Protein AF-A0A2S8BK75-F1 (afdb_monomer_lite)

Structure (mmCIF, N/CA/C/O backbone):
data_AF-A0A2S8BK75-F1
#
_entry.id   AF-A0A2S8BK75-F1
#
loop_
_atom_site.group_PDB
_atom_site.id
_atom_site.type_symbol
_atom_site.label_atom_id
_atom_site.label_alt_id
_atom_site.label_comp_id
_atom_site.label_asym_id
_atom_site.label_entity_id
_atom_site.label_seq_id
_atom_site.pdbx_PDB_ins_code
_atom_site.Cartn_x
_atom_site.Cartn_y
_atom_site.Cartn_z
_atom_site.occupancy
_atom_site.B_iso_or_equiv
_atom_site.auth_seq_id
_atom_site.auth_comp_id
_atom_site.auth_asym_id
_atom_site.auth_atom_id
_atom_site.pdbx_PDB_model_num
ATOM 1 N N . MET A 1 1 ? 19.068 -24.844 -27.206 1.00 65.94 1 MET A N 1
ATOM 2 C CA . MET A 1 1 ? 17.844 -25.013 -26.418 1.00 65.94 1 MET A CA 1
ATOM 3 C C . MET A 1 1 ? 18.128 -24.389 -25.072 1.00 65.94 1 MET A C 1
ATOM 5 O O . MET A 1 1 ? 18.929 -24.936 -24.320 1.00 65.94 1 MET A O 1
ATOM 9 N N . VAL A 1 2 ? 17.637 -23.168 -24.903 1.00 86.12 2 VAL A N 1
ATOM 10 C CA . VAL A 1 2 ? 17.756 -22.331 -23.712 1.00 86.12 2 VAL A CA 1
ATOM 11 C C . VAL A 1 2 ? 16.355 -21.805 -23.409 1.00 86.12 2 VAL A C 1
ATOM 13 O O . VAL A 1 2 ? 15.766 -21.092 -24.225 1.00 86.12 2 VAL A O 1
ATOM 16 N N . GLY A 1 3 ? 15.828 -22.158 -22.241 1.00 91.19 3 GLY A N 1
ATOM 17 C CA . GLY A 1 3 ? 14.562 -21.655 -21.718 1.00 91.19 3 GLY A CA 1
ATOM 18 C C . GLY A 1 3 ? 14.741 -20.429 -20.819 1.00 91.19 3 GLY A C 1
ATOM 19 O O . GLY A 1 3 ? 15.839 -20.119 -20.360 1.00 91.19 3 GLY A O 1
ATOM 20 N N . LEU A 1 4 ? 13.633 -19.749 -20.507 1.00 91.25 4 LEU A N 1
ATOM 21 C CA . LEU A 1 4 ? 13.628 -18.563 -19.637 1.00 91.25 4 LEU A CA 1
ATOM 22 C C . LEU A 1 4 ? 14.179 -18.838 -18.223 1.00 91.25 4 LEU A C 1
ATOM 24 O O . LEU A 1 4 ? 14.862 -17.997 -17.644 1.00 91.25 4 LEU A O 1
ATOM 28 N N . GLY A 1 5 ? 13.925 -20.028 -17.674 1.00 92.06 5 GLY A N 1
ATOM 29 C CA . GLY A 1 5 ? 14.386 -20.411 -16.335 1.00 92.06 5 GLY A CA 1
ATOM 30 C C . GLY A 1 5 ? 15.853 -20.847 -16.252 1.00 92.06 5 GLY A C 1
ATOM 31 O O . GLY A 1 5 ? 16.335 -21.124 -15.151 1.00 92.06 5 GLY A O 1
ATOM 32 N N . ASP A 1 6 ? 16.561 -20.935 -17.380 1.00 94.25 6 ASP A N 1
ATOM 33 C CA . ASP A 1 6 ? 17.931 -21.439 -17.398 1.00 94.25 6 ASP A CA 1
ATOM 34 C C . ASP A 1 6 ? 18.913 -20.435 -16.797 1.00 94.25 6 ASP A C 1
ATOM 36 O O . ASP A 1 6 ? 18.744 -19.212 -16.868 1.00 94.25 6 ASP A O 1
ATOM 40 N N . ARG A 1 7 ? 19.977 -20.967 -16.188 1.00 93.94 7 ARG A N 1
ATOM 41 C CA . ARG A 1 7 ? 21.019 -20.127 -15.604 1.00 93.94 7 ARG A CA 1
ATOM 42 C C . ARG A 1 7 ? 21.846 -19.450 -16.689 1.00 93.94 7 ARG A C 1
ATOM 44 O O . ARG A 1 7 ? 22.281 -20.074 -17.657 1.00 93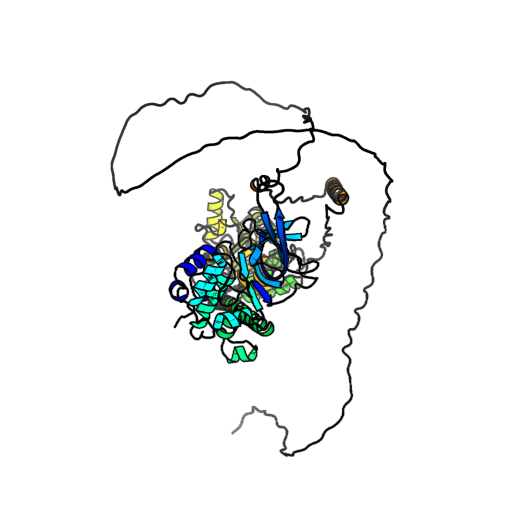.94 7 ARG A O 1
ATOM 51 N N . LEU A 1 8 ? 22.135 -18.176 -16.458 1.00 92.00 8 LEU A N 1
ATOM 52 C CA . LEU A 1 8 ? 22.764 -17.314 -17.445 1.00 92.00 8 LEU A CA 1
ATOM 53 C C . LEU A 1 8 ? 24.231 -17.686 -17.740 1.00 92.00 8 LEU A C 1
ATOM 55 O O . LEU A 1 8 ? 24.716 -17.459 -18.848 1.00 92.00 8 LEU A O 1
ATOM 59 N N . ASP A 1 9 ? 24.938 -18.307 -16.790 1.00 89.31 9 ASP A N 1
ATOM 60 C CA . ASP A 1 9 ? 26.353 -18.684 -16.920 1.00 89.31 9 ASP A CA 1
ATOM 61 C C . ASP A 1 9 ? 26.626 -19.705 -18.030 1.00 89.31 9 ASP A C 1
ATOM 63 O O . ASP A 1 9 ? 27.695 -19.655 -18.643 1.00 89.31 9 ASP A O 1
ATOM 67 N N . TYR A 1 10 ? 25.658 -20.569 -18.344 1.00 86.75 10 TYR A N 1
ATOM 68 C CA . TYR A 1 10 ? 25.762 -21.525 -19.451 1.00 86.75 10 TYR A CA 1
ATOM 69 C C . TYR A 1 10 ? 25.560 -20.889 -20.829 1.00 86.75 10 TYR A C 1
ATOM 71 O O . TYR A 1 10 ? 25.935 -21.494 -21.831 1.00 86.75 10 TYR A O 1
ATOM 79 N N . VAL A 1 11 ? 24.985 -19.684 -20.883 1.00 85.62 11 VAL A N 1
ATOM 80 C CA . VAL A 1 11 ? 24.612 -19.026 -22.138 1.00 85.62 11 VAL A CA 1
ATOM 81 C C . VAL A 1 11 ? 25.619 -17.951 -22.512 1.00 85.62 11 VAL A C 1
ATOM 83 O O . VAL A 1 11 ? 26.171 -18.012 -23.602 1.00 85.62 11 VAL A O 1
ATOM 86 N N . VAL A 1 12 ? 25.906 -17.005 -21.609 1.00 85.44 12 VAL A N 1
ATOM 87 C CA . VAL A 1 12 ? 26.799 -15.849 -21.871 1.00 85.44 12 VAL A CA 1
ATOM 88 C C . VAL A 1 12 ? 28.206 -16.019 -21.283 1.00 85.44 12 VAL A C 1
ATOM 90 O O . VAL A 1 12 ? 29.065 -15.148 -21.428 1.00 85.44 12 VAL A O 1
ATOM 93 N N . GLY A 1 13 ? 28.452 -17.143 -20.605 1.00 87.38 13 GLY A N 1
ATOM 94 C CA . GLY A 1 13 ? 29.706 -17.457 -19.927 1.00 87.38 13 GLY A CA 1
ATOM 95 C C . GLY A 1 13 ? 29.814 -16.868 -18.515 1.00 87.38 13 GLY A C 1
ATOM 96 O O . GLY A 1 13 ? 29.319 -15.777 -18.216 1.00 87.38 13 GLY A O 1
ATOM 97 N N . ALA A 1 14 ? 30.534 -17.582 -17.640 1.00 83.00 14 ALA A N 1
ATOM 98 C CA . ALA A 1 14 ? 30.651 -17.271 -16.210 1.00 83.00 14 ALA A CA 1
ATOM 99 C C . ALA A 1 14 ? 31.110 -15.832 -15.924 1.00 83.00 14 ALA A C 1
ATOM 101 O O . ALA A 1 14 ? 30.546 -15.156 -15.075 1.00 83.00 14 ALA A O 1
ATOM 102 N N . ARG A 1 15 ? 32.078 -15.307 -16.687 1.00 83.25 15 ARG A N 1
ATOM 103 C CA . ARG A 1 15 ? 32.620 -13.956 -16.462 1.00 83.25 15 ARG A CA 1
ATOM 104 C C . ARG A 1 15 ? 31.566 -12.852 -16.608 1.00 83.25 15 ARG A C 1
ATOM 106 O O . ARG A 1 15 ? 31.583 -11.899 -15.829 1.00 83.25 15 ARG A O 1
ATOM 113 N N . SER A 1 16 ? 30.714 -12.940 -17.628 1.00 83.50 16 SER A N 1
ATOM 114 C CA . SER A 1 16 ? 29.664 -11.946 -17.880 1.00 83.50 16 SER A CA 1
ATOM 115 C C . SER A 1 16 ? 28.497 -12.142 -16.913 1.00 83.50 16 SER A C 1
ATOM 117 O O . SER A 1 16 ? 28.025 -11.170 -16.325 1.00 83.50 16 SER A O 1
ATOM 119 N N . ALA A 1 17 ? 28.109 -13.398 -16.665 1.00 88.62 17 ALA A N 1
ATOM 120 C CA . ALA A 1 17 ? 27.059 -13.747 -15.711 1.00 88.62 17 ALA A CA 1
ATOM 121 C C . ALA A 1 17 ? 27.393 -13.317 -14.268 1.00 88.62 17 ALA A C 1
ATOM 123 O O . ALA A 1 17 ? 26.553 -12.720 -13.599 1.00 88.62 17 ALA A O 1
ATOM 124 N N . ASP A 1 18 ? 28.631 -13.524 -13.807 1.00 88.75 18 ASP A N 1
ATOM 125 C CA . ASP A 1 18 ? 29.069 -13.134 -12.459 1.00 88.75 18 ASP A CA 1
ATOM 126 C C . ASP A 1 18 ? 28.975 -11.621 -12.247 1.00 88.75 18 ASP A C 1
ATOM 128 O O . ASP A 1 18 ? 28.530 -11.166 -11.195 1.00 88.75 18 ASP A O 1
ATOM 132 N N . ARG A 1 19 ? 29.340 -10.827 -13.262 1.00 87.81 19 ARG A N 1
ATOM 133 C CA . ARG A 1 19 ? 29.218 -9.363 -13.206 1.00 87.81 19 ARG A CA 1
ATOM 134 C C . ARG A 1 19 ? 27.758 -8.922 -13.165 1.00 87.81 19 ARG A C 1
ATOM 136 O O . ARG A 1 19 ? 27.426 -8.025 -12.393 1.00 87.81 19 ARG A O 1
ATOM 143 N N . LEU A 1 20 ? 26.899 -9.532 -13.986 1.00 89.81 20 LEU A N 1
ATOM 144 C CA . LEU A 1 20 ? 25.467 -9.214 -14.039 1.00 89.81 20 LEU A CA 1
ATOM 145 C C . LEU A 1 20 ? 24.785 -9.537 -12.702 1.00 89.81 20 LEU A C 1
ATOM 147 O O . LEU A 1 20 ? 24.001 -8.731 -12.198 1.00 89.81 20 LEU A O 1
ATOM 151 N N . ASN A 1 21 ? 25.161 -10.650 -12.074 1.00 92.75 21 ASN A N 1
ATOM 152 C CA . ASN A 1 21 ? 24.691 -11.023 -10.744 1.00 92.75 21 ASN A CA 1
ATOM 153 C C . ASN A 1 21 ? 25.254 -10.101 -9.645 1.00 92.75 21 ASN A C 1
ATOM 155 O O . ASN A 1 21 ? 24.500 -9.667 -8.780 1.00 92.75 21 ASN A O 1
ATOM 159 N N . GLU A 1 22 ? 26.548 -9.758 -9.675 1.00 89.56 22 GLU A N 1
ATOM 160 C CA . GLU A 1 22 ? 27.172 -8.881 -8.667 1.00 89.56 22 GLU A CA 1
ATOM 161 C C . GLU A 1 22 ? 26.556 -7.472 -8.666 1.00 89.56 22 GLU A C 1
ATOM 163 O O . GLU A 1 22 ? 26.344 -6.892 -7.603 1.00 89.56 22 GLU A O 1
ATOM 168 N N . VAL A 1 23 ? 26.281 -6.914 -9.850 1.00 86.38 23 VAL A N 1
ATOM 169 C CA . VAL A 1 23 ? 25.802 -5.531 -9.988 1.00 86.38 23 VAL A CA 1
ATOM 170 C C . VAL A 1 23 ? 24.279 -5.435 -9.899 1.00 86.38 23 VAL A C 1
ATOM 172 O O . VAL A 1 23 ? 23.771 -4.537 -9.231 1.00 86.38 23 VAL A O 1
ATOM 175 N N . PHE A 1 24 ? 23.554 -6.329 -10.576 1.00 87.12 24 PHE A N 1
ATOM 176 C CA . PHE A 1 24 ? 22.102 -6.214 -10.766 1.00 87.12 24 PHE A CA 1
ATOM 177 C C . PHE A 1 24 ? 21.305 -7.382 -10.175 1.00 87.12 24 PHE A C 1
ATOM 179 O O . PHE A 1 24 ? 20.079 -7.340 -10.189 1.00 87.12 24 PHE A O 1
ATOM 186 N N . GLY A 1 25 ? 21.965 -8.423 -9.658 1.00 92.75 25 GLY A N 1
ATOM 187 C CA . GLY A 1 25 ? 21.291 -9.625 -9.156 1.00 92.75 25 GLY A CA 1
ATOM 188 C C . GLY A 1 25 ? 20.695 -10.519 -10.249 1.00 92.75 25 GLY A C 1
ATOM 189 O O . GLY A 1 25 ? 19.910 -11.405 -9.926 1.00 92.75 25 GLY A O 1
ATOM 190 N N . ILE A 1 26 ? 21.064 -10.306 -11.516 1.00 94.88 26 ILE A N 1
ATOM 191 C CA . ILE A 1 26 ? 20.572 -11.062 -12.679 1.00 94.88 26 ILE A CA 1
ATOM 192 C C . ILE A 1 26 ? 21.241 -12.442 -12.711 1.00 94.88 26 ILE A C 1
ATOM 194 O O . ILE A 1 26 ? 22.471 -12.528 -12.766 1.00 94.88 26 ILE A O 1
ATOM 198 N N . ARG A 1 27 ? 20.451 -13.524 -12.677 1.00 94.88 27 ARG A N 1
ATOM 199 C CA . ARG A 1 27 ? 20.961 -14.909 -12.581 1.00 94.88 27 ARG A CA 1
ATOM 200 C C . ARG A 1 27 ? 20.463 -15.826 -13.688 1.00 94.88 27 ARG A C 1
ATOM 202 O O . ARG A 1 27 ? 21.158 -16.782 -14.040 1.00 94.88 27 ARG A O 1
ATOM 209 N N . THR A 1 28 ? 19.271 -15.563 -14.200 1.00 96.50 28 THR A N 1
ATOM 210 C CA . THR A 1 28 ? 18.597 -16.382 -15.207 1.00 96.50 28 THR A CA 1
ATOM 211 C C . THR A 1 28 ? 18.472 -15.649 -16.537 1.00 96.50 28 THR A C 1
ATOM 213 O O . THR A 1 28 ? 18.743 -14.450 -16.643 1.00 96.50 28 THR A O 1
ATOM 216 N N . VAL A 1 29 ? 18.081 -16.395 -17.567 1.00 95.50 29 VAL A N 1
ATOM 217 C CA . VAL A 1 29 ? 17.720 -15.849 -18.878 1.00 95.50 29 VAL A CA 1
ATOM 218 C C . VAL A 1 29 ? 16.545 -14.873 -18.762 1.00 95.50 29 VAL A C 1
ATOM 220 O O . VAL A 1 29 ? 16.623 -13.776 -19.312 1.00 95.50 29 VAL A O 1
ATOM 223 N N . ASP A 1 30 ? 15.506 -15.223 -17.998 1.00 94.62 30 ASP A N 1
ATOM 224 C CA . ASP A 1 30 ? 14.353 -14.351 -17.740 1.00 94.62 30 ASP A CA 1
ATOM 225 C C . ASP A 1 30 ? 14.771 -13.044 -17.055 1.00 94.62 30 ASP A C 1
ATOM 227 O O . ASP A 1 30 ? 14.394 -11.969 -17.514 1.00 94.62 30 ASP A O 1
ATOM 231 N N . ASP A 1 31 ? 15.636 -13.111 -16.033 1.00 95.06 31 ASP A N 1
ATOM 232 C CA . ASP A 1 31 ? 16.135 -11.912 -15.340 1.00 95.06 31 ASP A CA 1
ATOM 233 C C . ASP A 1 31 ? 16.824 -10.933 -16.307 1.00 95.06 31 ASP A C 1
ATOM 235 O O . ASP A 1 31 ? 16.691 -9.716 -16.168 1.00 95.06 31 ASP A O 1
ATOM 239 N N . LEU A 1 32 ? 17.579 -11.453 -17.285 1.00 95.38 32 LEU A N 1
ATOM 240 C CA . LEU A 1 32 ? 18.286 -10.624 -18.260 1.00 95.38 32 LEU A CA 1
ATOM 241 C C . LEU A 1 32 ? 17.327 -10.023 -19.296 1.00 95.38 32 LEU A C 1
ATOM 243 O O . LEU A 1 32 ? 17.445 -8.841 -19.610 1.00 95.38 32 LEU A O 1
ATOM 247 N N . LEU A 1 33 ? 16.376 -10.808 -19.811 1.00 95.06 33 LEU A N 1
ATOM 248 C CA . LEU A 1 33 ? 15.383 -10.331 -20.783 1.00 95.06 33 LEU A CA 1
ATOM 249 C C . LEU A 1 33 ? 14.331 -9.405 -20.151 1.00 95.06 33 LEU A C 1
ATOM 251 O O . LEU A 1 33 ? 13.712 -8.601 -20.839 1.00 95.06 33 LEU A O 1
ATOM 255 N N . ARG A 1 34 ? 14.141 -9.463 -18.831 1.00 94.44 34 ARG A N 1
ATOM 256 C CA . ARG A 1 34 ? 13.302 -8.507 -18.090 1.00 94.44 34 ARG A CA 1
ATOM 257 C C . ARG A 1 34 ? 14.077 -7.293 -17.581 1.00 94.44 34 ARG A C 1
ATOM 259 O O . ARG A 1 34 ? 13.491 -6.369 -17.018 1.00 94.44 34 ARG A O 1
ATOM 266 N N . HIS A 1 35 ? 15.386 -7.233 -17.827 1.00 94.06 35 HIS A N 1
ATOM 267 C CA . HIS A 1 35 ? 16.185 -6.036 -17.603 1.00 94.06 35 HIS A CA 1
ATOM 268 C C . HIS A 1 35 ? 16.036 -5.070 -18.788 1.00 94.06 35 HIS A C 1
ATOM 270 O O . HIS A 1 35 ? 16.880 -4.999 -19.682 1.00 94.06 35 HIS A O 1
ATOM 276 N N . TYR A 1 36 ? 14.918 -4.345 -18.822 1.00 93.88 36 TYR A N 1
ATOM 277 C CA . TYR A 1 36 ? 14.540 -3.536 -19.981 1.00 93.88 36 TYR A CA 1
ATOM 278 C C . TYR A 1 36 ? 15.421 -2.288 -20.193 1.00 93.88 36 TYR A C 1
ATOM 280 O O . TYR A 1 36 ? 15.917 -1.692 -19.228 1.00 93.88 36 TYR A O 1
ATOM 288 N N . PRO A 1 37 ? 15.556 -1.811 -21.447 1.00 88.19 37 PRO A N 1
ATOM 289 C CA . PRO A 1 37 ? 16.183 -0.526 -21.736 1.00 88.19 37 PRO A CA 1
ATOM 290 C C . PRO A 1 37 ? 15.420 0.639 -21.084 1.00 88.19 37 PRO A C 1
ATOM 292 O O . PRO A 1 37 ? 14.197 0.753 -21.203 1.00 88.19 37 PRO A O 1
ATOM 295 N N . ARG A 1 38 ? 16.152 1.555 -20.439 1.00 83.56 38 ARG A N 1
ATOM 296 C CA . ARG A 1 38 ? 15.618 2.815 -19.897 1.00 83.56 38 ARG A CA 1
ATOM 297 C C . ARG A 1 38 ? 15.240 3.782 -21.018 1.00 83.56 38 ARG A C 1
ATOM 299 O O . ARG A 1 38 ? 14.214 4.452 -20.935 1.00 83.56 38 ARG A O 1
ATOM 306 N N . SER A 1 39 ? 16.071 3.868 -22.049 1.00 77.56 39 SER A N 1
ATOM 307 C CA . SER A 1 39 ? 15.857 4.739 -23.204 1.00 77.56 39 SER A CA 1
ATOM 308 C C . SER A 1 39 ? 16.416 4.099 -24.468 1.00 77.56 39 SER A C 1
ATOM 310 O O . SER A 1 39 ? 17.005 3.020 -24.425 1.00 77.56 39 SER A O 1
ATOM 312 N N . TYR A 1 40 ? 16.192 4.751 -25.602 1.00 76.62 40 TYR A N 1
ATOM 313 C CA . TYR A 1 40 ? 16.698 4.332 -26.897 1.00 76.62 40 TYR A CA 1
ATOM 314 C C . TYR A 1 40 ? 17.367 5.539 -27.541 1.00 76.62 40 TYR A C 1
ATOM 316 O O . TYR A 1 40 ? 16.866 6.656 -27.421 1.00 76.62 40 TYR A O 1
ATOM 324 N N . VAL A 1 41 ? 18.515 5.324 -28.171 1.00 63.97 41 VAL A N 1
ATOM 325 C CA . VAL A 1 41 ? 19.256 6.355 -28.895 1.00 63.97 41 VAL A CA 1
ATOM 326 C C . VAL A 1 41 ? 19.154 6.037 -30.367 1.00 63.97 41 VAL A C 1
ATOM 328 O O . VAL A 1 41 ? 19.625 4.991 -30.809 1.00 63.97 41 VAL A O 1
ATOM 331 N N . GLU A 1 42 ? 18.562 6.941 -31.130 1.00 57.19 42 GLU A N 1
ATOM 332 C CA . GLU A 1 42 ? 18.518 6.801 -32.574 1.00 57.19 42 GLU A CA 1
ATOM 333 C C . GLU A 1 42 ? 19.918 7.029 -33.160 1.00 57.19 42 GLU A C 1
ATOM 335 O O . GLU A 1 42 ? 20.619 8.003 -32.858 1.00 57.19 42 GLU A O 1
ATOM 340 N N . GLY A 1 43 ? 20.360 6.068 -33.968 1.00 46.31 43 GLY A N 1
ATOM 341 C CA . GLY A 1 43 ? 21.566 6.162 -34.766 1.00 46.31 43 GLY A CA 1
ATOM 342 C C . GLY A 1 43 ? 21.455 7.388 -35.663 1.00 46.31 43 GLY A C 1
ATOM 343 O O . GLY A 1 43 ? 20.680 7.402 -36.609 1.00 46.31 43 GLY A O 1
ATOM 344 N N . ALA A 1 44 ? 22.244 8.414 -35.337 1.00 39.72 44 ALA A N 1
ATOM 345 C CA . ALA A 1 44 ? 22.254 9.735 -35.965 1.00 39.72 44 ALA A CA 1
ATOM 346 C C . ALA A 1 44 ? 21.060 10.663 -35.655 1.00 39.72 44 ALA A C 1
ATOM 348 O O . ALA A 1 44 ? 20.604 11.391 -36.532 1.00 39.72 44 ALA A O 1
ATOM 349 N N . THR A 1 45 ? 20.638 10.790 -34.395 1.00 34.88 45 THR A N 1
ATOM 350 C CA . THR A 1 45 ? 19.958 12.025 -33.962 1.00 34.88 45 THR A CA 1
ATOM 351 C C . THR A 1 45 ? 20.963 13.050 -33.452 1.00 34.88 45 THR A C 1
ATOM 353 O O . THR A 1 45 ? 21.458 12.982 -32.325 1.00 34.88 45 THR A O 1
ATOM 356 N N . VAL A 1 46 ? 21.224 14.059 -34.287 1.00 38.56 46 VAL A N 1
ATOM 357 C CA . VAL A 1 46 ? 21.524 15.419 -33.826 1.00 38.56 46 VAL A CA 1
ATOM 358 C C . VAL A 1 46 ? 20.524 15.720 -32.710 1.00 38.56 46 VAL A C 1
ATOM 360 O O . VAL A 1 46 ? 19.337 15.843 -33.002 1.00 38.56 46 VAL A O 1
ATOM 363 N N . ARG A 1 47 ? 20.967 15.781 -31.441 1.00 45.66 47 ARG A N 1
ATOM 364 C CA . ARG A 1 47 ? 20.082 16.188 -30.335 1.00 45.66 47 ARG A CA 1
ATOM 365 C C . ARG A 1 47 ? 19.348 17.454 -30.772 1.00 45.66 47 ARG A C 1
ATOM 367 O O . ARG A 1 47 ? 20.003 18.435 -31.152 1.00 45.66 47 ARG A O 1
ATOM 374 N N . GLY A 1 48 ? 18.018 17.418 -30.749 1.00 39.31 48 GLY A N 1
ATOM 375 C CA . GLY A 1 48 ? 17.183 18.574 -31.050 1.00 39.31 48 GLY A CA 1
ATOM 376 C C . GLY A 1 48 ? 17.472 19.712 -30.072 1.00 39.31 48 GLY A C 1
ATOM 377 O O . GLY A 1 48 ? 18.056 19.514 -29.004 1.00 39.31 48 GLY A O 1
ATOM 378 N N . ALA A 1 49 ? 17.087 20.935 -30.431 1.00 37.19 49 ALA A N 1
ATOM 379 C CA . ALA A 1 49 ? 17.326 22.122 -29.608 1.00 37.19 49 ALA A CA 1
ATOM 380 C C . ALA A 1 49 ? 16.640 22.083 -28.218 1.00 37.19 49 ALA A C 1
ATOM 382 O O . ALA A 1 49 ? 16.972 22.929 -27.382 1.00 37.19 49 ALA A O 1
ATOM 383 N N . ASP A 1 50 ? 15.765 21.095 -27.977 1.00 39.53 50 ASP A N 1
ATOM 384 C CA . ASP A 1 50 ? 14.844 21.000 -26.837 1.00 39.53 50 ASP A CA 1
ATOM 385 C C . ASP A 1 50 ? 15.119 19.841 -25.846 1.00 39.53 50 ASP A C 1
ATOM 387 O O . ASP A 1 50 ? 14.376 19.699 -24.877 1.00 39.53 50 ASP A O 1
ATOM 391 N N . ASP A 1 51 ? 16.186 19.043 -26.007 1.00 55.19 51 ASP A N 1
ATOM 392 C CA . ASP A 1 51 ? 16.527 17.989 -25.028 1.00 55.19 51 ASP A CA 1
ATOM 393 C C . ASP A 1 51 ? 17.031 18.566 -23.687 1.00 55.19 51 ASP A C 1
ATOM 395 O O . ASP A 1 51 ? 17.949 19.399 -23.638 1.00 55.19 51 ASP A O 1
ATOM 399 N N . GLU A 1 52 ? 16.475 18.076 -22.574 1.00 57.97 52 GLU A N 1
ATOM 400 C CA . GLU A 1 52 ? 16.884 18.456 -21.218 1.00 57.97 52 GLU A CA 1
ATOM 401 C C . GLU A 1 52 ? 18.307 17.948 -20.900 1.00 57.97 52 GLU A C 1
ATOM 403 O O . GLU A 1 52 ? 18.729 16.860 -21.301 1.00 57.97 52 GLU A O 1
ATOM 408 N N . ARG A 1 53 ? 19.110 18.766 -20.207 1.00 66.38 53 ARG A N 1
ATOM 409 C CA . ARG A 1 53 ? 20.518 18.437 -19.932 1.00 66.38 53 ARG A CA 1
ATOM 410 C C . ARG A 1 53 ? 20.611 17.415 -18.790 1.00 66.38 53 ARG A C 1
ATOM 412 O O . ARG A 1 53 ? 20.094 17.714 -17.715 1.00 66.38 53 ARG A O 1
ATOM 419 N N . PRO A 1 54 ? 21.334 16.291 -18.963 1.00 67.31 54 PRO A N 1
ATOM 420 C CA . PRO A 1 54 ? 21.537 15.326 -17.890 1.00 67.31 54 PRO A CA 1
ATOM 421 C C . PRO A 1 54 ? 22.258 15.971 -16.691 1.00 67.31 54 PRO A C 1
ATOM 423 O O . PRO A 1 54 ? 23.127 16.834 -16.895 1.00 67.31 54 PRO A O 1
ATOM 426 N N . PRO A 1 55 ? 21.914 15.589 -15.447 1.00 70.06 55 PRO A N 1
ATOM 427 C CA . PRO A 1 55 ? 22.622 16.026 -14.250 1.00 70.06 55 PRO A CA 1
ATOM 428 C C . PRO A 1 55 ? 24.113 15.657 -14.286 1.00 70.06 55 PRO A C 1
ATOM 430 O O . PRO A 1 55 ? 24.540 14.688 -14.912 1.00 70.06 55 PRO A O 1
ATOM 433 N N . ALA A 1 56 ? 24.929 16.449 -13.586 1.00 74.75 56 ALA A N 1
ATOM 434 C CA . ALA A 1 56 ? 26.344 16.137 -13.406 1.00 74.75 56 ALA A CA 1
ATOM 435 C C . ALA A 1 56 ? 26.501 14.809 -12.645 1.00 74.75 56 ALA A C 1
ATOM 437 O O . ALA A 1 56 ? 25.786 14.578 -11.672 1.00 74.75 56 ALA A O 1
ATOM 438 N N . GLY A 1 57 ? 27.446 13.969 -13.066 1.00 65.62 57 GLY A N 1
ATOM 439 C CA . GLY A 1 57 ? 27.690 12.650 -12.477 1.00 65.62 57 GLY A CA 1
ATOM 440 C C . GLY A 1 57 ? 26.938 11.494 -13.143 1.00 65.62 57 GLY A C 1
ATOM 441 O O . GLY A 1 57 ? 27.186 10.336 -12.818 1.00 65.62 57 GLY A O 1
ATOM 442 N N . GLU A 1 58 ? 26.038 11.768 -14.091 1.00 63.78 58 GLU A N 1
ATOM 443 C CA . GLU A 1 58 ? 25.362 10.718 -14.857 1.00 63.78 58 GLU A CA 1
ATOM 444 C C . GLU A 1 58 ? 26.284 10.138 -15.937 1.00 63.78 58 GLU A C 1
ATOM 446 O O . GLU A 1 58 ? 27.007 10.871 -16.611 1.00 63.78 58 GLU A O 1
ATOM 451 N N . HIS A 1 59 ? 26.264 8.817 -16.123 1.00 62.00 59 HIS A N 1
ATOM 452 C CA . HIS A 1 59 ? 27.014 8.153 -17.186 1.00 62.00 59 HIS A CA 1
ATOM 453 C C . HIS A 1 59 ? 26.192 8.148 -18.478 1.00 62.00 59 HIS A C 1
ATOM 455 O O . HIS A 1 59 ? 25.103 7.577 -18.509 1.00 62.00 59 HIS A O 1
ATOM 461 N N . ILE A 1 60 ? 26.704 8.761 -19.546 1.00 67.19 60 ILE A N 1
ATOM 462 C CA . ILE A 1 60 ? 25.996 8.865 -20.830 1.00 67.19 60 ILE A CA 1
ATOM 463 C C . ILE A 1 60 ? 26.818 8.276 -21.969 1.00 67.19 60 ILE A C 1
ATOM 465 O O . ILE A 1 60 ? 28.047 8.281 -21.926 1.00 67.19 60 ILE A O 1
ATOM 469 N N . THR A 1 61 ? 26.130 7.842 -23.024 1.00 63.59 61 THR A N 1
ATOM 470 C CA . THR A 1 61 ? 26.739 7.427 -24.291 1.00 63.59 61 THR A CA 1
ATOM 471 C C . THR A 1 61 ? 26.265 8.349 -25.415 1.00 63.59 61 THR A C 1
ATOM 473 O O . THR A 1 61 ? 25.085 8.677 -25.508 1.00 63.59 61 THR A O 1
ATOM 476 N N . ILE A 1 62 ? 27.197 8.810 -26.246 1.00 71.31 62 ILE A N 1
ATOM 477 C CA . ILE A 1 62 ? 26.977 9.723 -27.370 1.00 71.31 62 ILE A CA 1
ATOM 478 C C . ILE A 1 62 ? 27.601 9.098 -28.614 1.00 71.31 62 ILE A C 1
ATOM 480 O O . ILE A 1 62 ? 28.766 8.713 -28.580 1.00 71.31 62 ILE A O 1
ATOM 484 N N . VAL A 1 63 ? 26.859 9.049 -29.718 1.00 67.75 63 VAL A N 1
ATOM 485 C CA . VAL A 1 63 ? 27.371 8.661 -31.039 1.00 67.75 63 VAL A CA 1
ATOM 486 C C . VAL A 1 63 ? 27.284 9.871 -31.951 1.00 67.75 63 VAL A C 1
ATOM 488 O O . VAL A 1 63 ? 26.190 10.374 -32.192 1.00 67.75 63 VAL A O 1
ATOM 491 N N . ASP A 1 64 ? 28.423 10.362 -32.433 1.00 76.12 64 ASP A N 1
ATOM 492 C CA . ASP A 1 64 ? 28.453 11.547 -33.290 1.00 76.12 64 ASP A CA 1
ATOM 493 C C . ASP A 1 64 ? 29.770 11.652 -34.077 1.00 76.12 64 ASP A C 1
ATOM 495 O O . ASP A 1 64 ? 30.742 10.937 -33.829 1.00 76.12 64 ASP A O 1
ATOM 499 N N . THR A 1 65 ? 29.813 12.575 -35.031 1.00 81.00 65 THR A N 1
ATOM 500 C CA . THR A 1 65 ? 31.007 12.905 -35.807 1.00 81.00 65 THR A CA 1
ATOM 501 C C . THR A 1 65 ? 31.807 14.001 -35.111 1.00 81.00 65 THR A C 1
ATOM 503 O O . THR A 1 65 ? 31.266 15.013 -34.655 1.00 81.00 65 THR A O 1
ATOM 506 N N . ILE A 1 66 ? 33.128 13.826 -35.031 1.00 87.75 66 ILE A N 1
ATOM 507 C CA . ILE A 1 66 ? 34.014 14.823 -34.427 1.00 87.75 66 ILE A CA 1
ATOM 508 C C . ILE A 1 66 ? 34.006 16.102 -35.272 1.00 87.75 66 ILE A C 1
ATOM 510 O O . ILE A 1 66 ? 34.547 16.146 -36.377 1.00 87.75 66 ILE A O 1
ATOM 514 N N . THR A 1 67 ? 33.468 17.185 -34.709 1.00 86.44 67 THR A N 1
ATOM 515 C CA . THR A 1 67 ? 33.441 18.505 -35.357 1.00 86.44 67 THR A CA 1
ATOM 516 C C . THR A 1 67 ? 34.751 19.265 -35.179 1.00 86.44 67 THR A C 1
ATOM 518 O O . THR A 1 67 ? 35.111 20.096 -36.014 1.00 86.44 67 THR A O 1
ATOM 521 N N . ASN A 1 68 ? 35.484 19.001 -34.093 1.00 87.56 68 ASN A N 1
ATOM 522 C CA . ASN A 1 68 ? 36.776 19.625 -33.826 1.00 87.56 68 ASN A CA 1
ATOM 523 C C . ASN A 1 68 ? 37.655 18.742 -32.929 1.00 87.56 68 ASN A C 1
ATOM 525 O O . ASN A 1 68 ? 37.163 18.197 -31.946 1.00 87.56 68 ASN A O 1
ATOM 529 N N . ALA A 1 69 ? 38.957 18.669 -33.209 1.00 89.00 69 ALA A N 1
ATOM 530 C CA . ALA A 1 69 ? 39.943 17.942 -32.410 1.00 89.00 69 ALA A CA 1
ATOM 531 C C . ALA A 1 69 ? 41.198 18.805 -32.222 1.00 89.00 69 ALA A C 1
ATOM 533 O O . ALA A 1 69 ? 41.860 19.168 -33.193 1.00 89.00 69 ALA A O 1
ATOM 534 N N . VAL A 1 70 ? 41.523 19.164 -30.975 1.00 88.94 70 VAL A N 1
ATOM 535 C CA . VAL A 1 70 ? 42.620 20.097 -30.667 1.00 88.94 70 VAL A CA 1
ATOM 536 C C . VAL A 1 70 ? 43.486 19.573 -29.528 1.00 88.94 70 VAL A C 1
ATOM 538 O O . VAL A 1 70 ? 42.988 19.201 -28.465 1.00 88.94 70 VAL A O 1
ATOM 541 N N . MET A 1 71 ? 44.803 19.610 -29.732 1.00 86.69 71 MET A N 1
ATOM 542 C CA . MET A 1 71 ? 45.793 19.389 -28.679 1.00 86.69 71 MET A CA 1
ATOM 543 C C . MET A 1 71 ? 45.997 20.672 -27.874 1.00 86.69 71 MET A C 1
ATOM 545 O O . MET A 1 71 ? 46.178 21.749 -28.440 1.00 86.69 71 MET A O 1
ATOM 549 N N . ARG A 1 72 ? 45.989 20.563 -26.547 1.00 84.75 72 ARG A N 1
ATOM 550 C CA . ARG A 1 72 ? 46.246 21.683 -25.639 1.00 84.75 72 ARG A CA 1
ATOM 551 C C . ARG A 1 72 ? 47.352 21.350 -24.655 1.00 84.75 72 ARG A C 1
ATOM 553 O O . ARG A 1 72 ? 47.428 20.233 -24.145 1.00 84.75 72 ARG A O 1
ATOM 560 N N . ASP A 1 73 ? 48.160 22.355 -24.347 1.00 81.50 73 ASP A N 1
ATOM 561 C CA . ASP A 1 73 ? 49.197 22.250 -23.330 1.00 81.50 73 ASP A CA 1
ATOM 562 C C . ASP A 1 73 ? 48.605 22.451 -21.930 1.00 81.50 73 ASP A C 1
ATOM 564 O O . ASP A 1 73 ? 47.729 23.292 -21.695 1.00 81.50 73 ASP A O 1
ATOM 568 N N . MET A 1 74 ? 49.080 21.661 -20.971 1.00 79.94 74 MET A N 1
ATOM 569 C CA . MET A 1 74 ? 48.699 21.811 -19.572 1.00 79.94 74 MET A CA 1
ATOM 570 C C . MET A 1 74 ? 49.381 23.039 -18.959 1.00 79.94 74 MET A C 1
ATOM 572 O O . MET A 1 74 ? 50.601 23.126 -18.886 1.00 79.94 74 MET A O 1
ATOM 576 N N . THR A 1 75 ? 48.593 23.967 -18.418 1.00 72.50 75 THR A N 1
ATOM 577 C CA . THR A 1 75 ? 49.111 25.232 -17.861 1.00 72.50 75 THR A CA 1
ATOM 578 C C . THR A 1 75 ? 49.932 25.053 -16.574 1.00 72.50 75 THR A C 1
ATOM 580 O O . THR A 1 75 ? 50.732 25.915 -16.232 1.00 72.50 75 THR A O 1
ATOM 583 N N . LYS A 1 76 ? 49.731 23.957 -15.824 1.00 70.19 76 LYS A N 1
ATOM 584 C CA . LYS A 1 76 ? 50.342 23.736 -14.493 1.00 70.19 76 LYS A CA 1
ATOM 585 C C . LYS A 1 76 ? 51.302 22.541 -14.404 1.00 70.19 76 LYS A C 1
ATOM 587 O O . LYS A 1 76 ? 51.933 22.357 -13.367 1.00 70.19 76 LYS A O 1
ATOM 592 N N . ARG A 1 77 ? 51.399 21.699 -15.436 1.00 70.81 77 ARG A N 1
ATOM 593 C CA . ARG A 1 77 ? 52.256 20.496 -15.468 1.00 70.81 77 ARG A CA 1
ATOM 594 C C . ARG A 1 77 ? 52.814 20.307 -16.876 1.00 70.81 77 ARG A C 1
ATOM 596 O O . ARG A 1 77 ? 52.159 20.690 -17.834 1.00 70.81 77 ARG A O 1
ATOM 603 N N . LYS A 1 78 ? 53.990 19.684 -17.015 1.00 71.19 78 LYS A N 1
ATOM 604 C CA . LYS A 1 78 ? 54.503 19.281 -18.335 1.00 71.19 78 LYS A CA 1
ATOM 605 C C . LYS A 1 78 ? 53.617 18.158 -18.892 1.00 71.19 78 LYS A C 1
ATOM 607 O O . LYS A 1 78 ? 53.628 17.057 -18.351 1.00 71.19 78 LYS A O 1
ATOM 612 N N . GLY A 1 79 ? 52.847 18.441 -19.941 1.00 76.44 79 GLY A N 1
ATOM 613 C CA . GLY A 1 79 ? 51.963 17.472 -20.595 1.00 76.44 79 GLY A CA 1
ATOM 614 C C . GLY A 1 79 ? 51.014 18.129 -21.598 1.00 76.44 79 GLY A C 1
ATOM 615 O O . GLY A 1 79 ? 50.755 19.329 -21.513 1.00 76.44 79 GLY A O 1
ATOM 616 N N . GLN A 1 80 ? 50.494 17.337 -22.535 1.00 81.94 80 GLN A N 1
ATOM 617 C CA . GLN A 1 80 ? 49.493 17.766 -23.516 1.00 81.94 80 GLN A CA 1
ATOM 618 C C . GLN A 1 80 ? 48.262 16.865 -23.413 1.00 81.94 80 GLN A C 1
ATOM 620 O O . GLN A 1 80 ? 48.397 15.676 -23.126 1.00 81.94 80 GLN A O 1
ATOM 625 N N . TYR A 1 81 ? 47.080 17.413 -23.672 1.00 85.81 81 TYR A N 1
ATOM 626 C CA . TYR A 1 81 ? 45.819 16.675 -23.682 1.00 85.81 81 TYR A CA 1
ATOM 627 C C . TYR A 1 81 ? 45.048 16.945 -24.972 1.00 85.81 81 TYR A C 1
ATOM 629 O O . TYR A 1 81 ? 45.150 18.028 -25.550 1.00 85.81 81 TYR A O 1
ATOM 637 N N . LEU A 1 82 ? 44.295 15.946 -25.428 1.00 87.75 82 LEU A N 1
ATOM 638 C CA . LEU A 1 82 ? 43.428 16.058 -26.597 1.00 87.75 82 LEU A CA 1
ATOM 639 C C . LEU A 1 82 ? 42.023 16.425 -26.136 1.00 87.75 82 LEU A C 1
ATOM 641 O O . LEU A 1 82 ? 41.476 15.781 -25.241 1.00 87.75 82 LEU A O 1
ATOM 645 N N . VAL A 1 83 ? 41.441 17.438 -26.766 1.00 88.62 83 VAL A N 1
ATOM 646 C CA . VAL A 1 83 ? 40.026 17.772 -26.620 1.00 88.62 83 VAL A CA 1
ATOM 647 C C . VAL A 1 83 ? 39.359 17.557 -27.963 1.00 88.62 83 VAL A C 1
ATOM 649 O O . VAL A 1 83 ? 39.693 18.245 -28.930 1.00 88.62 83 VAL A O 1
ATOM 652 N N . ILE A 1 84 ? 38.407 16.632 -28.008 1.00 90.69 84 ILE A N 1
ATOM 653 C CA . ILE A 1 84 ? 37.508 16.485 -29.149 1.00 90.69 84 ILE A CA 1
ATOM 654 C C . ILE A 1 84 ? 36.158 17.103 -28.814 1.00 90.69 84 ILE A C 1
ATOM 656 O O . ILE A 1 84 ? 35.735 17.146 -27.659 1.00 90.69 84 ILE A O 1
ATOM 660 N N . THR A 1 85 ? 35.500 17.619 -29.835 1.00 87.94 85 THR A N 1
ATOM 661 C CA . THR A 1 85 ? 34.166 18.196 -29.759 1.00 87.94 85 THR A CA 1
ATOM 662 C C . THR A 1 85 ? 33.248 17.389 -30.654 1.00 87.94 85 THR A C 1
ATOM 664 O O . THR A 1 85 ? 33.571 17.165 -31.820 1.00 87.94 85 THR A O 1
ATOM 667 N N . VAL A 1 86 ? 32.106 17.010 -30.101 1.00 84.62 86 VAL A N 1
ATOM 668 C CA . VAL A 1 86 ? 30.977 16.426 -30.821 1.00 84.62 86 VAL A CA 1
ATOM 669 C C . VAL A 1 86 ? 29.747 17.321 -30.640 1.00 84.62 86 VAL A C 1
ATOM 671 O O . VAL A 1 86 ? 29.689 18.132 -29.704 1.00 84.62 86 VAL A O 1
ATOM 674 N N . GLY A 1 87 ? 28.794 17.227 -31.560 1.00 76.31 87 GLY A N 1
ATOM 675 C CA . GLY A 1 87 ? 27.587 18.044 -31.590 1.00 76.31 87 GLY A CA 1
ATOM 676 C C . GLY A 1 87 ? 27.790 19.469 -32.108 1.00 76.31 87 GLY A C 1
ATOM 677 O O . GLY A 1 87 ? 28.901 19.929 -32.402 1.00 76.31 87 GLY A O 1
ATOM 678 N N . SER A 1 88 ? 26.678 20.200 -32.191 1.00 68.69 88 SER A N 1
ATOM 679 C CA . SER A 1 88 ? 26.620 21.605 -32.604 1.00 68.69 88 SER A CA 1
ATOM 680 C C . SER A 1 88 ? 25.718 22.434 -31.670 1.00 68.69 88 SER A C 1
ATOM 682 O O . SER A 1 88 ? 24.913 21.900 -30.903 1.00 68.69 88 SER A O 1
ATOM 684 N N . GLY A 1 89 ? 25.885 23.763 -31.668 1.00 68.19 89 GLY A N 1
ATOM 685 C CA . GLY A 1 89 ? 25.014 24.682 -30.919 1.00 68.19 89 GLY A CA 1
ATOM 686 C C . GLY A 1 89 ? 24.960 24.439 -29.399 1.00 68.19 89 GLY A C 1
ATOM 687 O O . GLY A 1 89 ? 25.994 24.401 -28.727 1.00 68.19 89 GLY A O 1
ATOM 688 N N . ARG A 1 90 ? 23.741 24.313 -28.842 1.00 59.31 90 ARG A N 1
ATOM 689 C CA . ARG A 1 90 ? 23.480 24.094 -27.398 1.00 59.31 90 ARG A CA 1
ATOM 690 C C . ARG A 1 90 ? 23.841 22.684 -26.908 1.00 59.31 90 ARG A C 1
ATOM 692 O O . ARG A 1 90 ? 23.984 22.518 -25.694 1.00 59.31 90 ARG A O 1
ATOM 699 N N . ASN A 1 91 ? 24.052 21.744 -27.836 1.00 66.12 91 ASN A N 1
ATOM 700 C CA . ASN A 1 91 ? 24.336 20.322 -27.603 1.00 66.12 91 ASN A CA 1
ATOM 701 C C . ASN A 1 91 ? 25.814 19.969 -27.821 1.00 66.12 91 ASN A C 1
ATOM 703 O O . ASN A 1 91 ? 26.176 18.815 -28.024 1.00 66.12 91 ASN A O 1
ATOM 707 N N . LYS A 1 92 ? 26.685 20.980 -27.775 1.00 79.94 92 LYS A N 1
ATOM 708 C CA . LYS A 1 92 ? 28.131 20.808 -27.870 1.00 79.94 92 LYS A CA 1
ATOM 709 C C . LYS A 1 92 ? 28.664 20.070 -26.640 1.00 79.94 92 LYS A C 1
ATOM 711 O O . LYS A 1 92 ? 28.567 20.589 -25.524 1.00 79.94 92 LYS A O 1
ATOM 716 N N . VAL A 1 93 ? 29.296 18.919 -26.860 1.00 84.62 93 VAL A N 1
ATOM 717 C CA . VAL A 1 93 ? 29.954 18.131 -25.808 1.00 84.62 93 VAL A CA 1
ATOM 718 C C . VAL A 1 93 ? 31.443 18.025 -26.106 1.00 84.62 93 VAL A C 1
ATOM 720 O O . VAL A 1 93 ? 31.850 17.733 -27.231 1.00 84.62 93 VAL A O 1
ATOM 723 N N . THR A 1 94 ? 32.275 18.283 -25.097 1.00 88.69 94 THR A N 1
ATOM 724 C CA . THR A 1 94 ? 33.733 18.154 -25.222 1.00 88.69 94 THR A CA 1
ATOM 725 C C . THR A 1 94 ? 34.249 16.937 -24.470 1.00 88.69 94 THR A C 1
ATOM 727 O O . THR A 1 94 ? 34.115 16.870 -23.251 1.00 88.69 94 THR A O 1
ATOM 730 N N . ALA A 1 95 ? 34.902 16.011 -25.162 1.00 88.75 95 ALA A N 1
ATOM 731 C CA . ALA A 1 95 ? 35.588 14.886 -24.537 1.00 88.75 95 ALA A CA 1
ATOM 732 C C . ALA A 1 95 ? 37.089 15.177 -24.402 1.00 88.75 95 ALA A C 1
ATOM 734 O O . ALA A 1 95 ? 37.749 15.565 -25.368 1.00 88.75 95 ALA A O 1
ATOM 735 N N . THR A 1 96 ? 37.620 15.010 -23.189 1.00 88.62 96 THR A N 1
ATOM 736 C CA . THR A 1 96 ? 39.017 15.318 -22.850 1.00 88.62 96 THR A CA 1
ATOM 737 C C . THR A 1 96 ? 39.805 14.050 -22.535 1.00 88.62 96 THR A C 1
ATOM 739 O O . THR A 1 96 ? 39.430 13.288 -21.646 1.00 88.62 96 THR A O 1
ATOM 742 N N . PHE A 1 97 ? 40.947 13.874 -23.205 1.00 86.62 97 PHE A N 1
ATOM 743 C CA . PHE A 1 97 ? 41.872 12.755 -23.021 1.00 86.62 97 PHE A CA 1
ATOM 744 C C . PHE A 1 97 ? 43.248 13.270 -22.571 1.00 86.62 97 PHE A C 1
ATOM 746 O O . PHE A 1 97 ? 43.964 13.908 -23.348 1.00 86.62 97 PHE A O 1
ATOM 753 N N . PHE A 1 98 ? 43.662 12.978 -21.332 1.00 78.88 98 PHE A N 1
ATOM 754 C CA . PHE A 1 98 ? 44.940 13.463 -20.784 1.00 78.88 98 PHE A CA 1
ATOM 755 C C . PHE A 1 98 ? 46.168 12.640 -21.214 1.00 78.88 98 PHE A C 1
ATOM 757 O O . PHE A 1 98 ? 47.292 13.110 -21.055 1.00 78.88 98 PHE A O 1
ATOM 764 N N . ASN A 1 99 ? 45.982 11.448 -21.794 1.00 71.31 99 ASN A N 1
ATOM 765 C CA . ASN A 1 99 ? 47.064 10.607 -22.322 1.00 71.31 99 ASN A CA 1
ATOM 766 C C . ASN A 1 99 ? 46.917 10.385 -23.839 1.00 71.31 99 ASN A C 1
ATOM 768 O O . ASN A 1 99 ? 46.539 9.312 -24.301 1.00 71.31 99 ASN A O 1
ATOM 772 N N . ALA A 1 100 ? 47.189 11.428 -24.625 1.00 66.75 100 ALA A N 1
ATOM 773 C CA . ALA A 1 100 ? 46.840 11.473 -26.048 1.00 66.75 100 ALA A CA 1
ATOM 774 C C . ALA A 1 100 ? 47.973 11.094 -27.027 1.00 66.75 100 ALA A C 1
ATOM 776 O O . ALA A 1 100 ? 47.848 11.349 -28.226 1.00 66.75 100 ALA A O 1
ATOM 777 N N . LYS A 1 101 ? 49.083 10.495 -26.558 1.00 60.94 101 LYS A N 1
ATOM 778 C CA . LYS A 1 101 ? 50.304 10.300 -27.376 1.00 60.94 101 LYS A CA 1
ATOM 779 C C . LYS A 1 101 ? 50.097 9.476 -28.664 1.00 60.94 101 LYS A C 1
ATOM 781 O O . LYS A 1 101 ? 50.876 9.654 -29.595 1.00 60.94 101 LYS A O 1
ATOM 786 N N . GLY A 1 102 ? 49.030 8.674 -28.758 1.00 67.56 102 GLY A N 1
ATOM 787 C CA . GLY A 1 102 ? 48.590 8.004 -29.996 1.00 67.56 102 GLY A CA 1
ATOM 788 C C . GLY A 1 102 ? 47.194 8.402 -30.502 1.00 67.56 102 GLY A C 1
ATOM 789 O O . GLY A 1 102 ? 46.933 8.301 -31.697 1.00 67.56 102 GLY A O 1
ATOM 790 N N . LEU A 1 103 ? 46.308 8.895 -29.625 1.00 72.81 103 LEU A N 1
ATOM 791 C CA . LEU A 1 103 ? 44.909 9.202 -29.963 1.00 72.81 103 LEU A CA 1
ATOM 792 C C . LEU A 1 103 ? 44.778 10.366 -30.956 1.00 72.81 103 LEU A C 1
ATOM 794 O O . LEU A 1 103 ? 43.862 10.370 -31.772 1.00 72.81 103 LEU A O 1
ATOM 798 N N . LYS A 1 104 ? 45.715 11.323 -30.933 1.00 74.38 104 LYS A N 1
ATOM 799 C CA . LYS A 1 104 ? 45.679 12.526 -31.785 1.00 74.38 104 LYS A CA 1
ATOM 800 C C . LYS A 1 104 ? 45.688 12.249 -33.295 1.00 74.38 104 LYS A C 1
ATOM 802 O O . LYS A 1 104 ? 45.284 13.111 -34.060 1.00 74.38 104 LYS A O 1
ATOM 807 N N . TYR A 1 105 ? 46.182 11.083 -33.716 1.00 75.44 105 TYR A N 1
ATOM 808 C CA . TYR A 1 105 ? 46.253 10.704 -35.132 1.00 75.44 105 TYR A CA 1
ATOM 809 C C . TYR A 1 105 ? 45.005 9.962 -35.619 1.00 75.44 105 TYR A C 1
ATOM 811 O O . TYR A 1 105 ? 44.899 9.684 -36.805 1.00 75.44 105 TYR A O 1
ATOM 819 N N . LYS A 1 106 ? 44.106 9.586 -34.704 1.00 75.50 106 LYS A N 1
ATOM 820 C CA . LYS A 1 106 ? 42.954 8.725 -34.997 1.00 75.50 106 LYS A CA 1
ATOM 821 C C . LYS A 1 106 ? 41.627 9.382 -34.649 1.00 75.50 106 LYS A C 1
ATOM 823 O O . LYS A 1 106 ? 40.649 9.185 -35.348 1.00 75.50 106 LYS A O 1
ATOM 828 N N . LEU A 1 107 ? 41.602 10.191 -33.594 1.00 82.06 107 LEU A N 1
ATOM 829 C CA . LEU A 1 107 ? 40.466 11.039 -33.249 1.00 82.06 107 LEU A CA 1
ATOM 830 C C . LEU A 1 107 ? 40.625 12.395 -33.941 1.00 82.06 107 LEU A C 1
ATOM 832 O O . LEU A 1 107 ? 40.958 13.401 -33.311 1.00 82.06 107 LEU A O 1
ATOM 836 N N . THR A 1 108 ? 40.464 12.384 -35.261 1.00 83.62 108 THR A N 1
ATOM 837 C CA . THR A 1 108 ? 40.536 13.568 -36.120 1.00 83.62 108 THR A CA 1
ATOM 838 C C . THR A 1 108 ? 39.148 14.126 -36.406 1.00 83.62 108 THR A C 1
ATOM 840 O O . THR A 1 108 ? 38.133 13.522 -36.070 1.00 83.62 108 THR A O 1
ATOM 843 N N . ARG A 1 109 ? 39.103 15.317 -37.005 1.00 85.12 109 ARG A N 1
ATOM 844 C CA . ARG A 1 109 ? 37.858 15.875 -37.536 1.00 85.12 109 ARG A CA 1
ATOM 845 C C . ARG A 1 109 ? 37.244 14.904 -38.554 1.00 85.12 109 ARG A C 1
ATOM 847 O O . ARG A 1 109 ? 37.984 14.204 -39.239 1.00 85.12 109 ARG A O 1
ATOM 854 N N . ASP A 1 110 ? 35.917 14.881 -38.617 1.00 80.88 110 ASP A N 1
ATOM 855 C CA . ASP A 1 110 ? 35.117 14.073 -39.549 1.00 80.88 110 ASP A CA 1
ATOM 856 C C . ASP A 1 110 ? 35.182 12.556 -39.293 1.00 80.88 110 ASP A C 1
ATOM 858 O O . ASP A 1 110 ? 34.697 11.762 -40.086 1.00 80.88 110 ASP A O 1
ATOM 862 N N . THR A 1 111 ? 35.742 12.138 -38.155 1.00 79.69 111 THR A N 1
ATOM 863 C CA . THR A 1 111 ? 35.704 10.745 -37.698 1.00 79.69 111 THR A CA 1
ATOM 864 C C . THR A 1 111 ? 34.434 10.498 -36.886 1.00 79.69 111 THR A C 1
ATOM 866 O O . THR A 1 111 ? 34.195 11.203 -35.897 1.00 79.69 111 THR A O 1
ATOM 869 N N . LYS A 1 112 ? 33.634 9.493 -37.260 1.00 74.75 112 LYS A N 1
ATOM 870 C CA . LYS A 1 112 ? 32.474 9.066 -36.471 1.00 74.75 112 LYS A CA 1
ATOM 871 C C . LYS A 1 112 ? 32.933 8.267 -35.256 1.00 74.75 112 LYS A C 1
ATOM 873 O O . LYS A 1 112 ? 33.700 7.306 -35.366 1.00 74.75 112 LYS A O 1
ATOM 878 N N . VAL A 1 113 ? 32.489 8.686 -34.076 1.00 75.88 113 VAL A N 1
ATOM 879 C CA . VAL A 1 113 ? 32.909 8.101 -32.803 1.00 75.88 113 VAL A CA 1
ATOM 880 C C . VAL A 1 113 ? 31.727 7.884 -31.875 1.00 75.88 113 VAL A C 1
ATOM 882 O O . VAL A 1 113 ? 30.800 8.688 -31.803 1.00 75.88 113 VAL A O 1
ATOM 885 N N . MET A 1 114 ? 31.804 6.801 -31.115 1.00 70.19 114 MET A N 1
ATOM 886 C CA . MET A 1 114 ? 30.990 6.601 -29.927 1.00 70.19 114 MET A CA 1
ATOM 887 C C . MET A 1 114 ? 31.817 6.974 -28.699 1.00 70.19 114 MET A C 1
ATOM 889 O O . MET A 1 114 ? 32.964 6.549 -28.579 1.00 70.19 114 MET A O 1
ATOM 893 N N . LEU A 1 115 ? 31.242 7.765 -27.798 1.00 76.56 115 LEU A N 1
ATOM 894 C CA . LEU A 1 115 ? 31.842 8.227 -26.550 1.00 76.56 115 LEU A CA 1
ATOM 895 C C . LEU A 1 115 ? 30.931 7.842 -25.391 1.00 76.56 115 LEU A C 1
ATOM 897 O O . LEU A 1 115 ? 29.749 8.163 -25.418 1.00 76.56 115 LEU A O 1
ATOM 901 N N . SER A 1 116 ? 31.473 7.204 -24.360 1.00 69.75 116 SER A N 1
ATOM 902 C CA . SER A 1 116 ? 30.730 6.845 -23.155 1.00 69.75 116 SER A CA 1
ATOM 903 C C . SER A 1 116 ? 31.486 7.281 -21.909 1.00 69.75 116 SER A C 1
ATOM 905 O O . SER A 1 116 ? 32.672 6.993 -21.775 1.00 69.75 116 SER A O 1
ATOM 907 N N . GLY A 1 117 ? 30.834 8.007 -21.008 1.00 73.88 117 GLY A N 1
ATOM 908 C CA . GLY A 1 117 ? 31.481 8.473 -19.787 1.00 73.88 117 GLY A CA 1
ATOM 909 C C . GLY A 1 117 ? 30.583 9.320 -18.901 1.00 73.88 117 GLY A C 1
ATOM 910 O O . GLY A 1 117 ? 29.448 9.647 -19.244 1.00 73.88 117 GLY A O 1
ATOM 911 N N . GLU A 1 118 ? 31.131 9.703 -17.753 1.00 74.69 118 GLU A N 1
ATOM 912 C CA . GLU A 1 118 ? 30.460 10.547 -16.769 1.00 74.69 118 GLU A CA 1
ATOM 913 C C . GLU A 1 118 ? 30.364 12.011 -17.232 1.00 74.69 118 GLU A C 1
ATOM 915 O O . GLU A 1 118 ? 31.347 12.619 -17.678 1.00 74.69 118 GLU A O 1
ATOM 920 N N . VAL A 1 119 ? 29.168 12.586 -17.096 1.00 80.19 119 VAL A N 1
ATOM 921 C CA . VAL A 1 119 ? 28.863 13.975 -17.435 1.00 80.19 119 VAL A CA 1
ATOM 922 C C . VAL A 1 119 ? 29.450 14.921 -16.399 1.00 80.19 119 VAL A C 1
ATOM 924 O O . VAL A 1 119 ? 29.040 14.956 -15.240 1.00 80.19 119 VAL A O 1
ATOM 927 N N . GLY A 1 120 ? 30.352 15.784 -16.852 1.00 82.06 120 GLY A N 1
ATOM 928 C CA . GLY A 1 120 ? 30.781 16.976 -16.134 1.00 82.06 120 GLY A CA 1
ATOM 929 C C . GLY A 1 120 ? 30.312 18.257 -16.821 1.00 82.06 120 GLY A C 1
ATOM 930 O O . GLY A 1 120 ? 29.993 18.275 -18.009 1.00 82.06 120 GLY A O 1
ATOM 931 N N . PHE A 1 121 ? 30.357 19.371 -16.091 1.00 82.25 121 PHE A N 1
ATOM 932 C CA . PHE A 1 121 ? 30.146 20.704 -16.656 1.00 82.25 121 PHE A CA 1
ATOM 933 C C . PHE A 1 121 ? 31.356 21.595 -16.393 1.00 82.25 121 PHE A C 1
ATOM 935 O O . PHE A 1 121 ? 31.805 21.746 -15.258 1.00 82.25 121 PHE A O 1
ATOM 942 N N . PHE A 1 122 ? 31.860 22.244 -17.442 1.00 74.75 122 PHE A N 1
ATOM 943 C CA . PHE A 1 122 ? 32.907 23.254 -17.329 1.00 74.75 122 PHE A CA 1
ATOM 944 C C . PHE A 1 122 ? 32.475 24.529 -18.045 1.00 74.75 122 PHE A C 1
ATOM 946 O O . PHE A 1 122 ? 32.197 24.526 -19.242 1.00 74.75 122 PHE A O 1
ATOM 953 N N . ARG A 1 123 ? 32.393 25.640 -17.297 1.00 70.94 123 ARG A N 1
ATOM 954 C CA . ARG A 1 123 ? 31.905 26.943 -17.799 1.00 70.94 123 ARG A CA 1
ATOM 955 C C . ARG A 1 123 ? 30.538 26.850 -18.509 1.00 70.94 123 ARG A C 1
ATOM 957 O O . ARG A 1 123 ? 30.299 27.552 -19.484 1.00 70.94 123 ARG A O 1
ATOM 964 N N . GLY A 1 124 ? 29.658 25.969 -18.027 1.00 68.31 124 GLY A N 1
ATOM 965 C CA . GLY A 1 124 ? 28.309 25.767 -18.574 1.00 68.31 124 GLY A CA 1
ATOM 966 C C . GLY A 1 124 ? 28.225 24.896 -19.837 1.00 68.31 124 GLY A C 1
ATOM 967 O O . GLY A 1 124 ? 27.116 24.677 -20.332 1.00 68.31 124 GLY A O 1
ATOM 968 N N . ALA A 1 125 ? 29.357 24.386 -20.338 1.00 76.62 125 ALA A N 1
ATOM 969 C CA . ALA A 1 125 ? 29.421 23.406 -21.420 1.00 76.62 125 ALA A CA 1
ATOM 970 C C . ALA A 1 125 ? 29.581 21.987 -20.858 1.00 76.62 125 ALA A C 1
ATOM 972 O O . ALA A 1 125 ? 30.302 21.781 -19.878 1.00 76.62 125 ALA A O 1
ATOM 973 N N . MET A 1 126 ? 28.901 21.026 -21.482 1.00 83.38 126 MET A N 1
ATOM 974 C CA . MET A 1 126 ? 28.971 19.617 -21.110 1.00 83.38 126 MET A CA 1
ATOM 975 C C . MET A 1 126 ? 30.320 19.032 -21.531 1.00 83.38 126 MET A C 1
ATOM 977 O O . MET A 1 126 ? 30.803 19.286 -22.638 1.00 83.38 126 MET A O 1
ATOM 981 N N . GLN A 1 127 ? 30.926 18.239 -20.656 1.00 87.25 127 GLN A N 1
ATOM 982 C CA . GLN A 1 127 ? 32.193 17.583 -20.925 1.00 87.25 127 GLN A CA 1
ATOM 983 C C . GLN A 1 127 ? 32.213 16.146 -20.419 1.00 87.25 127 GLN A C 1
ATOM 985 O O . GLN A 1 127 ? 31.632 15.839 -19.384 1.00 87.25 127 GLN A O 1
ATOM 990 N N . LEU A 1 128 ? 32.955 15.301 -21.125 1.00 84.62 128 LEU A N 1
ATOM 991 C CA . LEU A 1 128 ? 33.297 13.952 -20.694 1.00 84.62 128 LEU A CA 1
ATOM 992 C C . LEU A 1 128 ? 34.797 13.913 -20.397 1.00 84.62 128 LEU A C 1
ATOM 994 O O . LEU A 1 128 ? 35.618 14.319 -21.227 1.00 84.62 128 LEU A O 1
ATOM 998 N N . THR A 1 129 ? 35.169 13.451 -19.207 1.00 84.25 129 THR A N 1
ATOM 999 C CA . THR A 1 129 ? 36.579 13.341 -18.809 1.00 84.25 129 THR A CA 1
ATOM 1000 C C . THR A 1 129 ? 37.009 11.889 -18.917 1.00 84.25 129 THR A C 1
ATOM 1002 O O . THR A 1 129 ? 36.482 11.059 -18.194 1.00 84.25 129 THR A O 1
ATOM 1005 N N . HIS A 1 130 ? 37.964 11.584 -19.801 1.00 78.44 130 HIS A N 1
ATOM 1006 C CA . HIS A 1 130 ? 38.363 10.205 -20.106 1.00 78.44 130 HIS A CA 1
ATOM 1007 C C . HIS A 1 130 ? 37.188 9.263 -20.429 1.00 78.44 130 HIS A C 1
ATOM 1009 O O . HIS A 1 130 ? 37.094 8.195 -19.829 1.00 78.44 130 HIS A O 1
ATOM 1015 N N . PRO A 1 131 ? 36.304 9.625 -21.380 1.00 79.75 131 PRO A N 1
ATOM 1016 C CA . PRO A 1 131 ? 35.299 8.675 -21.819 1.00 79.75 131 PRO A CA 1
ATOM 1017 C C . PRO A 1 131 ? 35.963 7.477 -22.500 1.00 79.75 131 PRO A C 1
ATOM 1019 O O . PRO A 1 131 ? 36.992 7.611 -23.178 1.00 79.75 131 PRO A O 1
ATOM 1022 N N . ASP A 1 132 ? 35.329 6.323 -22.368 1.00 70.31 132 ASP A N 1
ATOM 1023 C CA . ASP A 1 132 ? 35.554 5.213 -23.273 1.00 70.31 132 ASP A CA 1
ATOM 1024 C C . ASP A 1 132 ? 35.121 5.629 -24.680 1.00 70.31 132 ASP A C 1
ATOM 1026 O O . ASP A 1 132 ? 34.097 6.292 -24.861 1.00 70.31 132 ASP A O 1
ATOM 1030 N N . PHE A 1 133 ? 35.931 5.289 -25.683 1.00 75.81 133 PHE A N 1
ATOM 1031 C CA . PHE A 1 133 ? 35.653 5.649 -27.069 1.00 75.81 133 PHE A CA 1
ATOM 1032 C C . PHE A 1 133 ? 35.837 4.473 -28.025 1.00 75.81 133 PHE A C 1
ATOM 1034 O O . PHE A 1 133 ? 36.729 3.640 -27.838 1.00 75.81 133 PHE A O 1
ATOM 1041 N N . LEU A 1 134 ? 35.029 4.458 -29.081 1.00 68.12 134 LEU A N 1
ATOM 1042 C CA . LEU A 1 134 ? 35.156 3.559 -30.223 1.00 68.12 134 LEU A CA 1
ATOM 1043 C C . LEU A 1 134 ? 35.067 4.387 -31.505 1.00 68.12 134 LEU A C 1
ATOM 1045 O O . LEU A 1 134 ? 34.148 5.192 -31.662 1.00 68.12 134 LEU A O 1
ATOM 1049 N N . ILE A 1 135 ? 36.034 4.211 -32.405 1.00 73.75 135 ILE A N 1
ATOM 1050 C CA . ILE A 1 135 ? 35.974 4.792 -33.747 1.00 73.75 135 ILE A CA 1
ATOM 1051 C C . ILE A 1 135 ? 35.119 3.878 -34.620 1.00 73.75 135 ILE A C 1
ATOM 1053 O O . ILE A 1 135 ? 35.406 2.688 -34.724 1.00 73.75 135 ILE A O 1
ATOM 1057 N N . LEU A 1 136 ? 34.082 4.445 -35.232 1.00 62.25 136 LEU A N 1
ATOM 1058 C CA . LEU A 1 136 ? 33.098 3.693 -36.010 1.00 62.25 136 LEU A CA 1
ATOM 1059 C C . LEU A 1 136 ? 33.505 3.543 -37.489 1.00 62.25 136 LEU A C 1
ATOM 1061 O O . LEU A 1 136 ? 33.090 2.588 -38.129 1.00 62.25 136 LEU A O 1
ATOM 1065 N N . ASP A 1 137 ? 34.389 4.408 -38.004 1.00 59.31 137 ASP A N 1
ATOM 1066 C CA . ASP A 1 137 ? 34.799 4.413 -39.426 1.00 59.31 137 ASP A CA 1
ATOM 1067 C C . ASP A 1 137 ? 36.162 3.737 -39.707 1.00 59.31 137 ASP A C 1
ATOM 1069 O O . ASP A 1 137 ? 36.721 3.850 -40.800 1.00 59.31 137 ASP A O 1
ATOM 1073 N N . SER A 1 138 ? 36.777 3.064 -38.730 1.00 49.47 138 SER A N 1
ATOM 1074 C CA . SER A 1 138 ? 38.183 2.634 -38.824 1.00 49.47 138 SER A CA 1
ATOM 1075 C C . SER A 1 138 ? 38.421 1.281 -39.517 1.00 49.47 138 SER A C 1
ATOM 1077 O O . SER A 1 138 ? 39.118 0.441 -38.964 1.00 49.47 138 SER A O 1
ATOM 1079 N N . GLY A 1 139 ? 37.931 1.072 -40.744 1.00 51.06 139 GLY A N 1
ATOM 1080 C CA . GLY A 1 139 ? 38.290 -0.094 -41.582 1.00 51.06 139 GLY A CA 1
ATOM 1081 C C . GLY A 1 139 ? 38.237 -1.470 -40.866 1.00 51.06 139 GLY A C 1
ATOM 1082 O O . GLY A 1 139 ? 37.537 -1.624 -39.872 1.00 51.06 139 GLY A O 1
ATOM 1083 N N . PRO A 1 140 ? 38.991 -2.496 -41.311 1.00 42.03 140 PRO A N 1
ATOM 1084 C CA . PRO A 1 140 ? 38.895 -3.863 -40.768 1.00 42.03 140 PRO A CA 1
ATOM 1085 C C . PRO A 1 140 ? 39.496 -4.059 -39.357 1.00 42.03 140 PRO A C 1
ATOM 1087 O O . PRO A 1 140 ? 39.586 -5.188 -38.878 1.00 42.03 140 PRO A O 1
ATOM 1090 N N . LYS A 1 141 ? 39.958 -2.997 -38.678 1.00 47.47 141 LYS A N 1
ATOM 1091 C CA . LYS A 1 141 ? 40.514 -3.069 -37.315 1.00 47.47 141 LYS A CA 1
ATOM 1092 C C . LYS A 1 141 ? 39.865 -2.024 -36.413 1.00 47.47 141 LYS A C 1
ATOM 1094 O O . LYS A 1 141 ? 40.219 -0.848 -36.471 1.00 47.47 141 LYS A O 1
ATOM 1099 N N . ASN A 1 142 ? 39.012 -2.489 -35.503 1.00 53.81 142 ASN A N 1
ATOM 1100 C CA . ASN A 1 142 ? 38.374 -1.662 -34.481 1.00 53.81 142 ASN A CA 1
ATOM 1101 C C . ASN A 1 142 ? 39.427 -0.950 -33.613 1.00 53.81 142 ASN A C 1
ATOM 1103 O O . ASN A 1 142 ? 40.294 -1.589 -33.008 1.00 53.81 142 ASN A O 1
ATOM 1107 N N . PHE A 1 143 ? 39.372 0.385 -33.556 1.00 53.94 143 PHE A N 1
ATOM 1108 C CA . PHE A 1 143 ? 40.255 1.188 -32.712 1.00 53.94 143 PHE A CA 1
ATOM 1109 C C . PHE A 1 143 ? 39.453 1.932 -31.641 1.00 53.94 143 PHE A C 1
ATOM 1111 O O . PHE A 1 143 ? 38.613 2.775 -31.946 1.00 53.94 143 PHE A O 1
ATOM 1118 N N . GLY A 1 144 ? 39.750 1.647 -30.375 1.00 61.84 144 GLY A N 1
ATOM 1119 C CA . GLY A 1 144 ? 39.056 2.217 -29.221 1.00 61.84 144 GLY A CA 1
ATOM 1120 C C . GLY A 1 144 ? 39.847 2.033 -27.927 1.00 61.84 144 GLY A C 1
ATOM 1121 O O . GLY A 1 144 ? 40.988 1.558 -27.959 1.00 61.84 144 GLY A O 1
ATOM 1122 N N . SER A 1 145 ? 39.258 2.416 -26.792 1.00 57.03 145 SER A N 1
ATOM 1123 C CA . SER A 1 145 ? 39.813 2.110 -25.466 1.00 57.03 145 SER A CA 1
ATOM 1124 C C . SER A 1 145 ? 39.919 0.593 -25.248 1.00 57.03 145 SER A C 1
ATOM 1126 O O . SER A 1 145 ? 39.174 -0.166 -25.857 1.00 57.03 145 SER A O 1
ATOM 1128 N N . ASP A 1 146 ? 40.834 0.122 -24.387 1.00 51.41 146 ASP A N 1
ATOM 1129 C CA . ASP A 1 146 ? 41.011 -1.323 -24.126 1.00 51.41 146 ASP A CA 1
ATOM 1130 C C . ASP A 1 146 ? 39.710 -1.995 -23.653 1.00 51.41 146 ASP A C 1
ATOM 1132 O O . ASP A 1 146 ? 39.476 -3.160 -23.968 1.00 51.41 146 ASP A O 1
ATOM 1136 N N . ALA A 1 147 ? 38.842 -1.260 -22.949 1.00 48.19 147 ALA A N 1
ATOM 1137 C CA . ALA A 1 147 ? 37.499 -1.716 -22.613 1.00 48.19 147 ALA A CA 1
ATOM 1138 C C . ALA A 1 147 ? 36.692 -2.007 -23.890 1.00 48.19 147 ALA A C 1
ATOM 1140 O O . ALA A 1 147 ? 36.336 -3.157 -24.129 1.00 48.19 147 ALA A O 1
ATOM 1141 N N . LEU A 1 148 ? 36.498 -1.009 -24.760 1.00 50.22 148 LEU A N 1
ATOM 1142 C CA . LEU A 1 148 ? 35.694 -1.129 -25.983 1.00 50.22 148 LEU A CA 1
ATOM 1143 C C . LEU A 1 148 ? 36.332 -1.998 -27.083 1.00 50.22 148 LEU A C 1
ATOM 1145 O O . LEU A 1 148 ? 35.611 -2.618 -27.862 1.00 50.22 148 LEU A O 1
ATOM 1149 N N . ARG A 1 149 ? 37.666 -2.117 -27.134 1.00 53.09 149 ARG A N 1
ATOM 1150 C CA . ARG A 1 149 ? 38.371 -3.014 -28.068 1.00 53.09 149 ARG A CA 1
ATOM 1151 C C . ARG A 1 149 ? 38.199 -4.481 -27.682 1.00 53.09 149 ARG A C 1
ATOM 1153 O O . ARG A 1 149 ? 37.860 -5.282 -28.543 1.00 53.09 149 ARG A O 1
ATOM 1160 N N . ASN A 1 150 ? 38.369 -4.822 -26.401 1.00 45.50 150 ASN A N 1
ATOM 1161 C CA . ASN A 1 150 ? 38.171 -6.195 -25.921 1.00 45.50 150 ASN A CA 1
ATOM 1162 C C . ASN A 1 150 ? 36.718 -6.665 -26.111 1.00 45.50 150 ASN A C 1
ATOM 1164 O O . ASN A 1 150 ? 36.477 -7.857 -26.242 1.00 45.50 150 ASN A O 1
ATOM 1168 N N . ILE A 1 151 ? 35.761 -5.735 -26.148 1.00 42.56 151 ILE A N 1
ATOM 1169 C CA . ILE A 1 151 ? 34.344 -5.998 -26.431 1.00 42.56 151 ILE A CA 1
ATOM 1170 C C . ILE A 1 151 ? 34.118 -6.267 -27.925 1.00 42.56 151 ILE A C 1
ATOM 1172 O O . ILE A 1 151 ? 33.444 -7.229 -28.283 1.00 42.56 151 ILE A O 1
ATOM 1176 N N . ALA A 1 152 ? 34.741 -5.478 -28.804 1.00 43.47 152 ALA A N 1
ATOM 1177 C CA . ALA A 1 152 ? 34.685 -5.701 -30.247 1.00 43.47 152 ALA A CA 1
ATOM 1178 C C . ALA A 1 152 ? 35.410 -6.996 -30.681 1.00 43.47 152 ALA A C 1
ATOM 1180 O O . ALA A 1 152 ? 35.018 -7.629 -31.656 1.00 43.47 152 ALA A O 1
ATOM 1181 N N . GLU A 1 153 ? 36.446 -7.404 -29.940 1.00 41.06 153 GLU A N 1
ATOM 1182 C CA . GLU A 1 153 ? 37.157 -8.679 -30.111 1.00 41.06 153 GLU A CA 1
ATOM 1183 C C . GLU A 1 153 ? 36.400 -9.863 -29.479 1.00 41.06 153 GLU A C 1
ATOM 1185 O O . GLU A 1 153 ? 36.352 -10.934 -30.075 1.00 41.06 153 GLU A O 1
ATOM 1190 N N . ALA A 1 154 ? 35.732 -9.690 -28.329 1.00 37.97 154 ALA A N 1
ATOM 1191 C CA . ALA A 1 154 ? 34.871 -10.723 -27.732 1.00 37.97 154 ALA A CA 1
ATOM 1192 C C . ALA A 1 154 ? 33.632 -11.036 -28.593 1.00 37.97 154 ALA A C 1
ATOM 1194 O O . ALA A 1 154 ? 33.126 -12.155 -28.561 1.00 37.97 154 ALA A O 1
ATOM 1195 N N . SER A 1 155 ? 33.194 -10.076 -29.411 1.00 41.47 155 SER A N 1
ATOM 1196 C CA . SER A 1 155 ? 32.152 -10.260 -30.426 1.00 41.47 155 SER A CA 1
ATOM 1197 C C . SER A 1 155 ? 32.617 -11.054 -31.659 1.00 41.47 155 SER A C 1
ATOM 1199 O O . SER A 1 155 ? 31.777 -11.434 -32.468 1.00 41.47 155 SER A O 1
ATOM 1201 N N . GLN A 1 156 ? 33.917 -11.353 -31.819 1.00 39.97 156 GLN A N 1
ATOM 1202 C CA . GLN A 1 156 ? 34.433 -12.150 -32.948 1.00 39.97 156 GLN A CA 1
ATOM 1203 C C . GLN A 1 156 ? 34.160 -13.660 -32.831 1.00 39.97 156 GLN A C 1
ATOM 1205 O O . GLN A 1 156 ? 34.543 -14.420 -33.720 1.00 39.97 156 GLN A O 1
ATOM 1210 N N . ALA A 1 157 ? 33.478 -14.113 -31.773 1.00 38.16 157 ALA A N 1
ATOM 1211 C CA . ALA A 1 157 ? 32.885 -15.453 -31.743 1.00 38.16 157 ALA A CA 1
ATOM 1212 C C . ALA A 1 157 ? 31.634 -15.568 -32.643 1.00 38.16 157 ALA A C 1
ATOM 1214 O O . ALA A 1 157 ? 31.128 -16.669 -32.851 1.00 38.16 157 ALA A O 1
ATOM 1215 N N . ILE A 1 158 ? 31.164 -14.447 -33.200 1.00 39.56 158 ILE A N 1
ATOM 1216 C CA . ILE A 1 158 ? 30.082 -14.361 -34.180 1.00 39.56 158 ILE A CA 1
ATOM 1217 C C . ILE A 1 158 ? 30.705 -13.819 -35.476 1.00 39.56 158 ILE A C 1
ATOM 1219 O O . ILE A 1 158 ? 31.489 -12.871 -35.455 1.00 39.56 158 ILE A O 1
ATOM 1223 N N . SER A 1 159 ? 30.440 -14.489 -36.598 1.00 34.66 159 SER A N 1
ATOM 1224 C CA . SER A 1 159 ? 31.073 -14.273 -37.909 1.00 34.66 159 SER A CA 1
ATOM 1225 C C . SER A 1 159 ? 31.220 -12.793 -38.298 1.00 34.66 159 SER A C 1
ATOM 1227 O O . SER A 1 159 ? 30.268 -12.022 -38.218 1.00 34.66 159 SER A O 1
ATOM 1229 N N . GLY A 1 160 ? 32.406 -12.415 -38.787 1.00 33.50 160 GLY A N 1
ATOM 1230 C CA . GLY A 1 160 ? 32.827 -11.028 -39.037 1.00 33.50 160 GLY A CA 1
ATOM 1231 C C . GLY A 1 160 ? 32.037 -10.203 -40.067 1.00 33.50 160 GLY A C 1
ATOM 1232 O O . GLY A 1 160 ? 32.375 -9.040 -40.254 1.00 33.50 160 GLY A O 1
ATOM 1233 N N . GLU A 1 161 ? 31.000 -10.747 -40.707 1.00 34.66 161 GLU A N 1
ATOM 1234 C CA . GLU A 1 161 ? 30.091 -9.981 -41.578 1.00 34.66 161 GLU A CA 1
ATOM 1235 C C . GLU A 1 161 ? 28.985 -9.248 -40.800 1.00 34.66 161 GLU A C 1
ATOM 1237 O O . GLU A 1 161 ? 28.516 -8.202 -41.247 1.00 34.66 161 GLU A O 1
ATOM 1242 N N . VAL A 1 162 ? 28.596 -9.731 -39.612 1.00 40.34 162 VAL A N 1
ATOM 1243 C CA . VAL A 1 162 ? 27.453 -9.159 -38.876 1.00 40.34 162 VAL A CA 1
ATOM 1244 C C . VAL A 1 162 ? 27.812 -7.793 -38.264 1.00 40.34 162 VAL A C 1
ATOM 1246 O O . VAL A 1 162 ? 27.021 -6.856 -38.352 1.00 40.34 162 VAL A O 1
ATOM 1249 N N . LEU A 1 163 ? 29.059 -7.617 -37.807 1.00 42.16 163 LEU A N 1
ATOM 1250 C CA . LEU A 1 163 ? 29.563 -6.383 -37.180 1.00 42.16 163 LEU A CA 1
ATOM 1251 C C . LEU A 1 163 ? 29.426 -5.122 -38.048 1.00 42.16 163 LEU A C 1
ATOM 1253 O O . LEU A 1 163 ? 29.230 -4.042 -37.504 1.00 42.16 163 LEU A O 1
ATOM 1257 N N . GLN A 1 164 ? 29.510 -5.220 -39.379 1.00 36.22 164 GLN A N 1
ATOM 1258 C CA . GLN A 1 164 ? 29.424 -4.044 -40.258 1.00 36.22 164 GLN A CA 1
ATOM 1259 C C . GLN A 1 164 ? 27.973 -3.541 -40.393 1.00 36.22 164 GLN A C 1
ATOM 1261 O O . GLN A 1 164 ? 27.728 -2.345 -40.256 1.00 36.22 164 GLN A O 1
ATOM 1266 N N . SER A 1 165 ? 27.011 -4.457 -40.568 1.00 43.22 165 SER A N 1
ATOM 1267 C CA . SER A 1 165 ? 25.566 -4.152 -40.623 1.00 43.22 165 SER A CA 1
ATOM 1268 C C . SER A 1 165 ? 24.978 -3.717 -39.272 1.00 43.22 165 SER A C 1
ATOM 1270 O O . SER A 1 165 ? 23.932 -3.080 -39.194 1.00 43.22 165 SER A O 1
ATOM 1272 N N . GLU A 1 166 ? 25.668 -4.035 -38.178 1.00 47.91 166 GLU A N 1
ATOM 1273 C CA . GLU A 1 166 ? 25.223 -3.770 -36.809 1.00 47.91 166 GLU A CA 1
ATOM 1274 C C . GLU A 1 166 ? 25.491 -2.338 -36.337 1.00 47.91 166 GLU A C 1
ATOM 1276 O O . GLU A 1 166 ? 24.799 -1.865 -35.435 1.00 47.91 166 GLU A O 1
ATOM 1281 N N . PHE A 1 167 ? 26.435 -1.627 -36.966 1.00 45.97 167 PHE A N 1
ATOM 1282 C CA . PHE A 1 167 ? 26.659 -0.195 -36.732 1.00 45.97 167 PHE A CA 1
ATOM 1283 C C . PHE A 1 167 ? 25.769 0.712 -37.601 1.00 45.97 167 PHE A C 1
ATOM 1285 O O . PHE A 1 167 ? 25.749 1.932 -37.402 1.00 45.97 167 PHE A O 1
ATOM 1292 N N . GLU A 1 168 ? 25.005 0.122 -38.526 1.00 48.09 168 GLU A N 1
ATOM 1293 C CA . GLU A 1 168 ? 24.018 0.797 -39.382 1.00 48.09 168 GLU A CA 1
ATOM 1294 C C . GLU A 1 168 ? 22.621 0.858 -38.750 1.00 48.09 168 GLU A C 1
ATOM 1296 O O . GLU A 1 168 ? 21.730 1.491 -39.316 1.00 48.09 168 GLU A O 1
ATOM 1301 N N . ARG A 1 169 ? 22.427 0.257 -37.563 1.00 56.34 169 ARG A N 1
ATOM 1302 C CA . ARG A 1 169 ? 21.145 0.311 -36.853 1.00 56.34 169 ARG A CA 1
ATOM 1303 C C . ARG A 1 169 ? 20.695 1.749 -36.644 1.00 56.34 169 ARG A C 1
ATOM 1305 O O . ARG A 1 169 ? 21.438 2.594 -36.131 1.00 56.34 169 ARG A O 1
ATOM 1312 N N . SER A 1 170 ? 19.424 1.981 -36.938 1.00 57.22 170 SER A N 1
ATOM 1313 C CA . SER A 1 170 ? 18.768 3.272 -36.745 1.00 57.22 170 SER A CA 1
ATOM 1314 C C . SER A 1 170 ? 18.513 3.562 -35.269 1.00 57.22 170 SER A C 1
ATOM 1316 O O . SER A 1 170 ? 18.161 4.683 -34.924 1.00 57.22 170 SER A O 1
ATOM 1318 N N . CYS A 1 171 ? 18.668 2.575 -34.376 1.00 65.56 171 CYS A N 1
ATOM 1319 C CA . CYS A 1 171 ? 18.341 2.711 -32.963 1.00 65.56 171 CYS A CA 1
ATOM 1320 C C . CYS A 1 171 ? 19.112 1.732 -32.058 1.00 65.56 171 CYS A C 1
ATOM 1322 O O . CYS A 1 171 ? 19.245 0.548 -32.373 1.00 65.56 171 CYS A O 1
ATOM 1324 N N . TYR A 1 172 ? 19.567 2.223 -30.901 1.00 69.31 172 TYR A N 1
ATOM 1325 C CA . TYR A 1 172 ? 20.309 1.480 -29.882 1.00 69.31 172 TYR A CA 1
ATOM 1326 C C . TYR A 1 172 ? 19.616 1.554 -28.513 1.00 69.31 172 TYR A C 1
ATOM 1328 O O . TYR A 1 172 ? 19.348 2.656 -28.028 1.00 69.31 172 TYR A O 1
ATOM 1336 N N . PRO A 1 173 ? 19.367 0.419 -27.839 1.00 78.19 173 PRO A N 1
ATOM 1337 C CA . PRO A 1 173 ? 18.822 0.413 -26.484 1.00 78.19 173 PRO A CA 1
ATOM 1338 C C . PRO A 1 173 ? 19.864 0.841 -25.440 1.00 78.19 173 PRO A C 1
ATOM 1340 O O . PRO A 1 173 ? 21.012 0.389 -25.452 1.00 78.19 173 PRO A O 1
ATOM 1343 N N . ILE A 1 174 ? 19.437 1.673 -24.490 1.00 76.19 174 ILE A N 1
ATOM 1344 C CA . ILE A 1 174 ? 20.232 2.126 -23.347 1.00 76.19 174 ILE A CA 1
ATOM 1345 C C . ILE A 1 174 ? 19.707 1.489 -22.063 1.00 76.19 174 ILE A C 1
ATOM 1347 O O . ILE A 1 174 ? 18.602 1.791 -21.612 1.00 76.19 174 ILE A O 1
ATOM 1351 N N . TYR A 1 175 ? 20.517 0.635 -21.447 1.00 81.88 175 TYR A N 1
ATOM 1352 C CA . TYR A 1 175 ? 20.214 -0.069 -20.205 1.00 81.88 175 TYR A CA 1
ATOM 1353 C C . TYR A 1 175 ? 20.700 0.713 -18.977 1.00 81.88 175 TYR A C 1
ATOM 1355 O O . TYR A 1 175 ? 21.660 1.486 -19.072 1.00 81.88 175 TYR A O 1
ATOM 1363 N N . PRO A 1 176 ? 20.083 0.500 -17.801 1.00 77.12 176 PRO A N 1
ATOM 1364 C CA . PRO A 1 176 ? 20.671 0.898 -16.527 1.00 77.12 176 PRO A CA 1
ATOM 1365 C C . PRO A 1 176 ? 22.092 0.323 -16.377 1.00 77.12 176 PRO A C 1
ATOM 1367 O O . PRO A 1 176 ? 22.269 -0.871 -16.176 1.00 77.12 176 PRO A O 1
ATOM 1370 N N . ALA A 1 177 ? 23.113 1.172 -16.498 1.00 72.62 177 ALA A N 1
ATOM 1371 C CA . ALA A 1 177 ? 24.521 0.772 -16.478 1.00 72.62 177 ALA A CA 1
ATOM 1372 C C . ALA A 1 177 ? 25.199 1.071 -15.127 1.00 72.62 177 ALA A C 1
ATOM 1374 O O . ALA A 1 177 ? 24.702 1.846 -14.308 1.00 72.62 177 ALA A O 1
ATOM 1375 N N . SER A 1 178 ? 26.373 0.479 -14.907 1.00 71.56 178 SER A N 1
ATOM 1376 C CA . SER A 1 178 ? 27.273 0.764 -13.785 1.00 71.56 178 SER A CA 1
ATOM 1377 C C . SER A 1 178 ? 28.709 0.952 -14.279 1.00 71.56 178 SER A C 1
ATOM 1379 O O . SER A 1 178 ? 29.044 0.609 -15.409 1.00 71.56 178 SER A O 1
ATOM 1381 N N . THR A 1 179 ? 29.610 1.406 -13.408 1.00 59.94 179 THR A N 1
ATOM 1382 C CA . THR A 1 179 ? 31.045 1.506 -13.732 1.00 59.94 179 THR A CA 1
ATOM 1383 C C . THR A 1 179 ? 31.675 0.169 -14.145 1.00 59.94 179 THR A C 1
ATOM 1385 O O . THR A 1 179 ? 32.665 0.165 -14.871 1.00 59.94 179 THR A O 1
ATOM 1388 N N . LYS A 1 180 ? 31.107 -0.967 -13.710 1.00 66.81 180 LYS A N 1
ATOM 1389 C CA . LYS A 1 180 ? 31.592 -2.322 -14.026 1.00 66.81 180 LYS A CA 1
ATOM 1390 C C . LYS A 1 180 ? 30.908 -2.969 -15.236 1.00 66.81 180 LYS A C 1
ATOM 1392 O O . LYS A 1 180 ? 31.468 -3.916 -15.787 1.00 66.81 180 LYS A O 1
ATOM 1397 N N . LEU A 1 181 ? 29.710 -2.509 -15.601 1.00 70.69 181 LEU A N 1
ATOM 1398 C CA . LEU A 1 181 ? 28.873 -3.078 -16.659 1.00 70.69 181 LEU A CA 1
ATOM 1399 C C . LEU A 1 181 ? 28.192 -1.965 -17.436 1.00 70.69 181 LEU A C 1
ATOM 1401 O O . LEU A 1 181 ? 27.338 -1.257 -16.901 1.00 70.69 181 LEU A O 1
ATOM 1405 N N . GLN A 1 182 ? 28.567 -1.838 -18.697 1.00 70.94 182 GLN A N 1
ATOM 1406 C CA . GLN A 1 182 ? 28.075 -0.792 -19.572 1.00 70.94 182 GLN A CA 1
ATOM 1407 C C . GLN A 1 182 ? 26.854 -1.278 -20.357 1.00 70.94 182 GLN A C 1
ATOM 1409 O O . GLN A 1 182 ? 26.612 -2.477 -20.495 1.00 70.94 182 GLN A O 1
ATOM 1414 N N . SER A 1 183 ? 26.084 -0.338 -20.906 1.00 69.00 183 SER A N 1
ATOM 1415 C CA . SER A 1 183 ? 24.840 -0.641 -21.627 1.00 69.00 183 SER A CA 1
ATOM 1416 C C . SER A 1 183 ? 25.028 -1.637 -22.781 1.00 69.00 183 SER A C 1
ATOM 1418 O O . SER A 1 183 ? 24.180 -2.495 -23.010 1.00 69.00 183 SER A O 1
ATOM 1420 N N . TRP A 1 184 ? 26.150 -1.566 -23.501 1.00 68.38 184 TRP A N 1
ATOM 1421 C CA . TRP A 1 184 ? 26.448 -2.492 -24.598 1.00 68.38 184 TRP A CA 1
ATOM 1422 C C . TRP A 1 184 ? 26.859 -3.887 -24.114 1.00 68.38 184 TRP A C 1
ATOM 1424 O O . TRP A 1 184 ? 26.606 -4.855 -24.822 1.00 68.38 184 TRP A O 1
ATOM 1434 N N . ASP A 1 185 ? 27.451 -4.015 -22.919 1.00 70.12 185 ASP A N 1
ATOM 1435 C CA . ASP A 1 185 ? 27.795 -5.322 -22.346 1.00 70.12 185 ASP A CA 1
ATOM 1436 C C . ASP A 1 185 ? 26.506 -6.097 -22.055 1.00 70.12 185 ASP A C 1
ATOM 1438 O O . ASP A 1 185 ? 26.381 -7.278 -22.379 1.00 70.12 185 ASP A O 1
ATOM 1442 N N . ILE A 1 186 ? 25.519 -5.388 -21.500 1.00 81.12 186 ILE A N 1
ATOM 1443 C CA . ILE A 1 186 ? 24.172 -5.902 -21.249 1.00 81.12 186 ILE A CA 1
ATOM 1444 C C . ILE A 1 186 ? 23.498 -6.254 -22.578 1.00 81.12 186 ILE A C 1
ATOM 1446 O O . ILE A 1 186 ? 22.995 -7.363 -22.734 1.00 81.12 186 ILE A O 1
ATOM 1450 N N . PHE A 1 187 ? 23.544 -5.352 -23.562 1.00 83.06 187 PHE A N 1
ATOM 1451 C CA . PHE A 1 187 ? 22.956 -5.589 -24.880 1.00 83.06 187 PHE A CA 1
ATOM 1452 C C . PHE A 1 187 ? 23.544 -6.813 -25.597 1.00 83.06 187 PHE A C 1
ATOM 1454 O O . PHE A 1 187 ? 22.796 -7.607 -26.165 1.00 83.06 187 PHE A O 1
ATOM 1461 N N . ALA A 1 188 ? 24.867 -6.991 -25.553 1.00 78.81 188 ALA A N 1
ATOM 1462 C CA . ALA A 1 188 ? 25.542 -8.143 -26.144 1.00 78.81 188 ALA A CA 1
ATOM 1463 C C . ALA A 1 188 ? 25.075 -9.454 -25.495 1.00 78.81 188 ALA A C 1
ATOM 1465 O O . ALA A 1 188 ? 24.744 -10.407 -26.199 1.00 78.81 188 ALA A O 1
ATOM 1466 N N . CYS A 1 189 ? 24.960 -9.473 -24.162 1.00 86.62 189 CYS A N 1
ATOM 1467 C CA . CYS A 1 189 ? 24.424 -10.622 -23.432 1.00 86.62 189 CYS A CA 1
ATOM 1468 C C . CYS A 1 189 ? 22.964 -10.910 -23.820 1.00 86.62 189 CYS A C 1
ATOM 1470 O O . CYS A 1 189 ? 22.615 -12.060 -24.077 1.00 86.62 189 CYS A O 1
ATOM 1472 N N . VAL A 1 190 ? 22.119 -9.874 -23.900 1.00 90.06 190 VAL A N 1
ATOM 1473 C CA . VAL A 1 190 ? 20.707 -9.996 -24.306 1.00 90.06 190 VAL A CA 1
ATOM 1474 C C . VAL A 1 190 ? 20.597 -10.599 -25.704 1.00 90.06 190 VAL A C 1
ATOM 1476 O O . VAL A 1 190 ? 19.813 -11.519 -25.917 1.00 90.06 190 VAL A O 1
ATOM 1479 N N . ARG A 1 191 ? 21.400 -10.126 -26.662 1.00 86.31 191 ARG A N 1
ATOM 1480 C CA . ARG A 1 191 ? 21.403 -10.657 -28.030 1.00 86.31 191 ARG A CA 1
ATOM 1481 C C . ARG A 1 191 ? 21.802 -12.119 -28.090 1.00 86.31 191 ARG A C 1
ATOM 1483 O O . ARG A 1 191 ? 21.079 -12.907 -28.689 1.00 86.31 191 ARG A O 1
ATOM 1490 N N . GLN A 1 192 ? 22.908 -12.466 -27.437 1.00 86.38 192 GLN A N 1
ATOM 1491 C CA . GLN A 1 192 ? 23.389 -13.841 -27.377 1.00 86.38 192 GLN A CA 1
ATOM 1492 C C . GLN A 1 192 ? 22.309 -14.777 -26.831 1.00 86.38 192 GLN A C 1
ATOM 1494 O O . GLN A 1 192 ? 22.079 -15.845 -27.388 1.00 86.38 192 GLN A O 1
ATOM 1499 N N . VAL A 1 193 ? 21.603 -14.349 -25.782 1.00 90.88 193 VAL A N 1
ATOM 1500 C CA . VAL A 1 193 ? 20.458 -15.079 -25.237 1.00 90.88 193 VAL A CA 1
ATOM 1501 C C . VAL A 1 193 ? 19.320 -15.181 -26.256 1.00 90.88 193 VAL A C 1
ATOM 1503 O O . VAL A 1 193 ? 18.843 -16.282 -26.510 1.00 90.88 193 VAL A O 1
ATOM 1506 N N . LEU A 1 194 ? 18.900 -14.075 -26.880 1.00 90.19 194 LEU A N 1
ATOM 1507 C CA . LEU A 1 194 ? 17.802 -14.063 -27.856 1.00 90.19 194 LEU A CA 1
ATOM 1508 C C . LEU A 1 194 ? 18.094 -14.887 -29.124 1.00 90.19 194 LEU A C 1
ATOM 1510 O O . LEU A 1 194 ? 17.155 -15.323 -29.789 1.00 90.19 194 LEU A O 1
ATOM 1514 N N . GLU A 1 195 ? 19.357 -15.102 -29.486 1.00 88.75 195 GLU A N 1
ATOM 1515 C CA . GLU A 1 195 ? 19.749 -15.945 -30.626 1.00 88.75 195 GLU A CA 1
ATOM 1516 C C . GLU A 1 195 ? 19.561 -17.442 -30.343 1.00 88.75 195 GLU A C 1
ATOM 1518 O O . GLU A 1 195 ? 19.236 -18.198 -31.257 1.00 88.75 195 GLU A O 1
ATOM 1523 N N . VAL A 1 196 ? 19.705 -17.866 -29.083 1.00 90.00 196 VAL A N 1
ATOM 1524 C CA . VAL A 1 196 ? 19.602 -19.280 -28.673 1.00 90.00 196 VAL A CA 1
ATOM 1525 C C . VAL A 1 196 ? 18.329 -19.614 -27.888 1.00 90.00 196 VAL A C 1
ATOM 1527 O O . VAL A 1 196 ? 18.141 -20.775 -27.516 1.00 90.00 196 VAL A O 1
ATOM 1530 N N . LEU A 1 197 ? 17.485 -18.608 -27.630 1.00 91.12 197 LEU A N 1
ATOM 1531 C CA . LEU A 1 197 ? 16.231 -18.724 -26.887 1.00 91.12 197 LEU A CA 1
ATOM 1532 C C . LEU A 1 197 ? 15.221 -19.587 -27.649 1.00 91.12 197 LEU A C 1
ATOM 1534 O O . LEU A 1 197 ? 14.887 -19.302 -28.804 1.00 91.12 197 LEU A O 1
ATOM 1538 N N . ASP A 1 198 ? 14.695 -20.602 -26.970 1.00 91.25 198 ASP A N 1
ATOM 1539 C CA . ASP A 1 198 ? 13.623 -21.446 -27.493 1.00 91.25 198 ASP A CA 1
ATOM 1540 C C . ASP A 1 198 ? 12.283 -20.701 -27.582 1.00 91.25 198 ASP A C 1
ATOM 1542 O O . ASP A 1 198 ? 12.118 -19.638 -26.977 1.00 91.25 198 ASP A O 1
ATOM 1546 N N . PRO A 1 199 ? 11.292 -21.244 -28.316 1.00 90.56 199 PRO A N 1
ATOM 1547 C CA . PRO A 1 199 ? 9.961 -20.663 -28.342 1.00 90.56 199 PRO A CA 1
ATOM 1548 C C . PRO A 1 199 ? 9.389 -20.472 -26.933 1.00 90.56 199 PRO A C 1
ATOM 1550 O O . PRO A 1 199 ? 9.289 -21.430 -26.165 1.00 90.56 199 PRO A O 1
ATOM 1553 N N . VAL A 1 200 ? 9.006 -19.237 -26.606 1.00 90.81 200 VAL A N 1
ATOM 1554 C CA . VAL A 1 200 ? 8.423 -18.899 -25.301 1.00 90.81 200 VAL A CA 1
ATOM 1555 C C . VAL A 1 200 ? 6.911 -19.128 -25.375 1.00 90.81 200 VAL A C 1
ATOM 1557 O O . VAL A 1 200 ? 6.253 -18.485 -26.200 1.00 90.81 200 VAL A O 1
ATOM 1560 N N . PRO A 1 201 ? 6.341 -20.035 -24.558 1.00 89.50 201 PRO A N 1
ATOM 1561 C CA . PRO A 1 201 ? 4.898 -20.233 -24.502 1.00 89.50 201 PRO A CA 1
ATOM 1562 C C . PRO A 1 201 ? 4.204 -18.960 -24.030 1.00 89.50 201 PRO A C 1
ATOM 1564 O O . PRO A 1 201 ? 4.589 -18.395 -23.013 1.00 89.50 201 PRO A O 1
ATOM 1567 N N . ASP A 1 202 ? 3.163 -18.535 -24.741 1.00 91.19 202 ASP A N 1
ATOM 1568 C CA . ASP A 1 202 ? 2.427 -17.334 -24.362 1.00 91.19 202 ASP A CA 1
ATOM 1569 C C . ASP A 1 202 ? 1.473 -17.627 -23.185 1.00 91.19 202 ASP A C 1
ATOM 1571 O O . ASP A 1 202 ? 0.669 -18.563 -23.282 1.00 91.19 202 ASP A O 1
ATOM 1575 N N . PRO A 1 203 ? 1.514 -16.852 -22.084 1.00 89.31 203 PRO A N 1
ATOM 1576 C CA . PRO A 1 203 ? 0.609 -17.026 -20.950 1.00 89.31 203 PRO A CA 1
ATOM 1577 C C . PRO A 1 203 ? -0.836 -16.630 -21.280 1.00 89.31 203 PRO A C 1
ATOM 1579 O O . PRO A 1 203 ? -1.758 -17.031 -20.566 1.00 89.31 203 PRO A O 1
ATOM 1582 N N . LEU A 1 204 ? -1.056 -15.841 -22.340 1.00 90.75 204 LEU A N 1
ATOM 1583 C CA . LEU A 1 204 ? -2.375 -15.383 -22.760 1.00 90.75 204 LEU A CA 1
ATOM 1584 C C . LEU A 1 204 ? -2.910 -16.235 -23.926 1.00 90.75 204 LEU A C 1
ATOM 1586 O O . LEU A 1 204 ? -2.225 -16.403 -24.942 1.00 90.75 204 LEU A O 1
ATOM 1590 N N . PRO A 1 205 ? -4.169 -16.717 -23.850 1.00 93.06 205 PRO A N 1
ATOM 1591 C CA . PRO A 1 205 ? -4.804 -17.418 -24.961 1.00 93.06 205 PRO A CA 1
ATOM 1592 C C . PRO A 1 205 ? -4.815 -16.581 -26.245 1.00 93.06 205 PRO A C 1
ATOM 1594 O O . PRO A 1 205 ? -5.061 -15.375 -26.213 1.00 93.06 205 PRO A O 1
ATOM 1597 N N . GLU A 1 206 ? -4.624 -17.225 -27.396 1.00 92.38 206 GLU A N 1
ATOM 1598 C CA . GLU A 1 206 ? -4.560 -16.543 -28.697 1.00 92.38 206 GLU A CA 1
ATOM 1599 C C . GLU A 1 206 ? -5.811 -15.706 -29.001 1.00 92.38 206 GLU A C 1
ATOM 1601 O O . GLU A 1 206 ? -5.691 -14.557 -29.421 1.00 92.38 206 GLU A O 1
ATOM 1606 N N . ALA A 1 207 ? -7.003 -16.234 -28.706 1.00 94.56 207 ALA A N 1
ATOM 1607 C CA . ALA A 1 207 ? -8.258 -15.505 -28.886 1.00 94.56 207 ALA A CA 1
ATOM 1608 C C . ALA A 1 207 ? -8.301 -14.200 -28.068 1.00 94.56 207 ALA A C 1
ATOM 1610 O O . ALA A 1 207 ? -8.749 -13.171 -28.567 1.00 94.56 207 ALA A O 1
ATOM 1611 N N . PHE A 1 208 ? -7.775 -14.228 -26.838 1.00 92.38 208 PHE A N 1
ATOM 1612 C CA . PHE A 1 208 ? -7.729 -13.062 -25.958 1.00 92.38 208 PHE A CA 1
ATOM 1613 C C . PHE A 1 208 ? -6.756 -11.999 -26.484 1.00 92.38 208 PHE A C 1
ATOM 1615 O O . PHE A 1 208 ? -7.069 -10.808 -26.482 1.00 92.38 208 PHE A O 1
ATOM 1622 N N . ARG A 1 209 ? -5.591 -12.431 -26.989 1.00 94.25 209 ARG A N 1
ATOM 1623 C CA . ARG A 1 209 ? -4.615 -11.537 -27.627 1.00 94.25 209 ARG A CA 1
ATOM 1624 C C . ARG A 1 209 ? -5.189 -10.875 -28.875 1.00 94.25 209 ARG A C 1
ATOM 1626 O O . ARG A 1 209 ? -5.028 -9.669 -29.037 1.00 94.25 209 ARG A O 1
ATOM 1633 N N . ALA A 1 210 ? -5.881 -11.642 -29.719 1.00 92.81 210 ALA A N 1
ATOM 1634 C CA . ALA A 1 210 ? -6.500 -11.135 -30.940 1.00 92.81 210 ALA A CA 1
ATOM 1635 C C . ALA A 1 210 ? -7.580 -10.081 -30.649 1.00 92.81 210 ALA A C 1
ATOM 1637 O O . ALA A 1 210 ? -7.606 -9.040 -31.299 1.00 92.81 210 ALA A O 1
ATOM 1638 N N . GLU A 1 211 ? -8.422 -10.316 -29.639 1.00 94.94 211 GLU A N 1
ATOM 1639 C CA . GLU A 1 211 ? -9.450 -9.362 -29.202 1.00 94.94 211 GLU A CA 1
ATOM 1640 C C . GLU A 1 211 ? -8.851 -8.027 -28.729 1.00 94.94 211 GLU A C 1
ATOM 1642 O O . GLU A 1 211 ? -9.390 -6.964 -29.032 1.00 94.94 211 GLU A O 1
ATOM 1647 N N . HIS A 1 212 ? -7.715 -8.074 -28.027 1.00 90.50 212 HIS A N 1
ATOM 1648 C CA . HIS A 1 212 ? -7.067 -6.896 -27.440 1.00 90.50 212 HIS A CA 1
ATOM 1649 C C . HIS A 1 212 ? -5.948 -6.300 -28.312 1.00 90.50 212 HIS A C 1
ATOM 1651 O O . HIS A 1 212 ? -5.306 -5.335 -27.903 1.00 90.50 212 HIS A O 1
ATOM 1657 N N . GLY A 1 213 ? -5.693 -6.859 -29.502 1.00 93.19 213 GLY A N 1
ATOM 1658 C CA . GLY A 1 213 ? -4.628 -6.406 -30.404 1.00 93.19 213 GLY A CA 1
ATOM 1659 C C . GLY A 1 213 ? -3.208 -6.581 -29.846 1.00 93.19 213 GLY A C 1
ATOM 1660 O O . GLY A 1 213 ? -2.319 -5.799 -30.178 1.00 93.19 213 GLY A O 1
ATOM 1661 N N . LEU A 1 214 ? -2.989 -7.577 -28.981 1.00 94.81 214 LEU A N 1
ATOM 1662 C CA . LEU A 1 214 ? -1.712 -7.807 -28.302 1.00 94.81 214 LEU A CA 1
ATOM 1663 C C . LEU A 1 214 ? -0.792 -8.731 -29.116 1.00 94.81 214 LEU A C 1
ATOM 1665 O O . LEU A 1 214 ? -1.188 -9.824 -29.528 1.00 94.81 214 LEU A O 1
ATOM 1669 N N . ILE A 1 215 ? 0.468 -8.323 -29.284 1.00 95.62 215 ILE A N 1
ATOM 1670 C CA . ILE A 1 215 ? 1.526 -9.179 -29.854 1.00 95.62 215 ILE A CA 1
ATOM 1671 C C . ILE A 1 215 ? 1.884 -10.326 -28.899 1.00 95.62 215 ILE A C 1
ATOM 1673 O O . ILE A 1 215 ? 1.514 -10.272 -27.729 1.00 95.62 215 ILE A O 1
ATOM 1677 N N . GLY A 1 216 ? 2.577 -11.369 -29.370 1.00 95.50 216 GLY A N 1
ATOM 1678 C CA . GLY A 1 216 ? 2.988 -12.511 -28.530 1.00 95.50 216 GLY A CA 1
ATOM 1679 C C . GLY A 1 216 ? 4.095 -12.172 -27.515 1.00 95.50 216 GLY A C 1
ATOM 1680 O O . GLY A 1 216 ? 4.851 -11.230 -27.742 1.00 95.50 216 GLY A O 1
ATOM 1681 N N . GLU A 1 217 ? 4.243 -12.940 -26.424 1.00 94.19 217 GLU A N 1
ATOM 1682 C CA . GLU A 1 217 ? 5.267 -12.662 -25.386 1.00 94.19 217 GLU A CA 1
ATOM 1683 C C . GLU A 1 217 ? 6.682 -12.686 -25.975 1.00 94.19 217 GLU A C 1
ATOM 1685 O O . GLU A 1 217 ? 7.458 -11.749 -25.795 1.00 94.19 217 GLU A O 1
ATOM 1690 N N . GLN A 1 218 ? 7.001 -13.721 -26.754 1.00 93.25 218 GLN A N 1
ATOM 1691 C CA . GLN A 1 218 ? 8.295 -13.830 -27.427 1.00 93.25 218 GLN A CA 1
ATOM 1692 C C . GLN A 1 218 ? 8.571 -12.644 -28.359 1.00 93.25 218 GLN A C 1
ATOM 1694 O O . GLN A 1 218 ? 9.703 -12.162 -28.442 1.00 93.25 218 GLN A O 1
ATOM 1699 N N . GLU A 1 219 ? 7.548 -12.189 -29.084 1.00 94.44 219 GLU A N 1
ATOM 1700 C CA . GLU A 1 219 ? 7.656 -11.042 -29.984 1.00 94.44 219 GLU A CA 1
ATOM 1701 C C . GLU A 1 219 ? 7.918 -9.763 -29.185 1.00 94.44 219 GLU A C 1
ATOM 1703 O O . GLU A 1 219 ? 8.812 -9.000 -29.540 1.00 94.44 219 GLU A O 1
ATOM 1708 N N . ALA A 1 220 ? 7.219 -9.570 -28.064 1.00 96.00 220 ALA A N 1
ATOM 1709 C CA . ALA A 1 220 ? 7.411 -8.425 -27.182 1.00 96.00 220 ALA A CA 1
ATOM 1710 C C . ALA A 1 220 ? 8.803 -8.405 -26.534 1.00 96.00 220 ALA A C 1
ATOM 1712 O O . ALA A 1 220 ? 9.477 -7.375 -26.584 1.00 96.00 220 ALA A O 1
ATOM 1713 N N . LEU A 1 221 ? 9.275 -9.539 -26.002 1.00 94.88 221 LEU A N 1
ATOM 1714 C CA . LEU A 1 221 ? 10.624 -9.665 -25.435 1.00 94.88 221 LEU A CA 1
ATOM 1715 C C . LEU A 1 221 ? 11.705 -9.384 -26.488 1.00 94.88 221 LEU A C 1
ATOM 1717 O O . LEU A 1 221 ? 12.697 -8.723 -26.201 1.00 94.88 221 LEU A O 1
ATOM 1721 N N . ARG A 1 222 ? 11.523 -9.815 -27.740 1.00 94.56 222 ARG A N 1
ATOM 1722 C CA . ARG A 1 222 ? 12.468 -9.473 -28.816 1.00 94.56 222 ARG A CA 1
ATOM 1723 C C . ARG A 1 222 ? 12.384 -7.999 -29.197 1.00 94.56 222 ARG A C 1
ATOM 1725 O O . ARG A 1 222 ? 13.417 -7.340 -29.301 1.00 94.56 222 ARG A O 1
ATOM 1732 N N . ALA A 1 223 ? 11.179 -7.476 -29.400 1.00 94.56 223 ALA A N 1
ATOM 1733 C CA . ALA A 1 223 ? 10.963 -6.124 -29.895 1.00 94.56 223 ALA A CA 1
ATOM 1734 C C . ALA A 1 223 ? 11.409 -5.053 -28.891 1.00 94.56 223 ALA A C 1
ATOM 1736 O O . ALA A 1 223 ? 12.009 -4.063 -29.305 1.00 94.56 223 ALA A O 1
ATOM 1737 N N . ILE A 1 224 ? 11.221 -5.261 -27.582 1.00 95.06 224 ILE A N 1
ATOM 1738 C CA . ILE A 1 224 ? 11.703 -4.304 -26.577 1.00 95.06 224 ILE A CA 1
ATOM 1739 C C . ILE A 1 224 ? 13.234 -4.166 -26.619 1.00 95.06 224 ILE A C 1
ATOM 1741 O O . ILE A 1 224 ? 13.758 -3.079 -26.438 1.00 95.06 224 ILE A O 1
ATOM 1745 N N . HIS A 1 225 ? 13.983 -5.223 -26.932 1.00 92.31 225 HIS A N 1
ATOM 1746 C CA . HIS A 1 225 ? 15.445 -5.129 -26.987 1.00 92.31 225 HIS A CA 1
ATOM 1747 C C . HIS A 1 225 ? 15.989 -4.781 -28.372 1.00 92.31 225 HIS A C 1
ATOM 1749 O O . HIS A 1 225 ? 17.025 -4.124 -28.471 1.00 92.31 225 HIS A O 1
ATOM 1755 N N . LEU A 1 226 ? 15.343 -5.255 -29.440 1.00 89.94 226 LEU A N 1
ATOM 1756 C CA . LEU A 1 226 ? 15.935 -5.281 -30.778 1.00 89.94 226 LEU A CA 1
ATOM 1757 C C . LEU A 1 226 ? 15.233 -4.392 -31.802 1.00 89.94 226 LEU A C 1
ATOM 1759 O O . LEU A 1 226 ? 15.875 -4.099 -32.810 1.00 89.94 226 LEU A O 1
ATOM 1763 N N . ALA A 1 227 ? 13.974 -3.992 -31.588 1.00 89.88 227 ALA A N 1
ATOM 1764 C CA . ALA A 1 227 ? 13.211 -3.287 -32.614 1.00 89.88 227 ALA A CA 1
ATOM 1765 C C . ALA A 1 227 ? 13.756 -1.878 -32.866 1.00 89.88 227 ALA A C 1
ATOM 1767 O O . ALA A 1 227 ? 13.944 -1.080 -31.942 1.00 89.88 227 ALA A O 1
ATOM 1768 N N . GLU A 1 228 ? 13.947 -1.552 -34.143 1.00 83.88 228 GLU A N 1
ATOM 1769 C CA . GLU A 1 228 ? 14.369 -0.223 -34.590 1.00 83.88 228 GLU A CA 1
ATOM 1770 C C . GLU A 1 228 ? 13.187 0.733 -34.769 1.00 83.88 228 GLU A C 1
ATOM 1772 O O . GLU A 1 228 ? 13.341 1.939 -34.569 1.00 83.88 228 GLU A O 1
ATOM 1777 N N . SER A 1 229 ? 11.992 0.200 -35.029 1.00 87.19 229 SER A N 1
ATOM 1778 C CA . SER A 1 229 ? 10.758 0.976 -35.120 1.00 87.19 229 SER A CA 1
ATOM 1779 C C . SER A 1 229 ? 10.220 1.343 -33.738 1.00 87.19 229 SER A C 1
ATOM 1781 O O . SER A 1 229 ? 10.026 0.484 -32.875 1.00 87.19 229 SER A O 1
ATOM 1783 N N . GLU A 1 230 ? 9.915 2.625 -33.531 1.00 86.38 230 GLU A N 1
ATOM 1784 C CA . GLU A 1 230 ? 9.250 3.087 -32.309 1.00 86.38 230 GLU A CA 1
ATOM 1785 C C . GLU A 1 230 ? 7.882 2.424 -32.120 1.00 86.38 230 GLU A C 1
ATOM 1787 O O . GLU A 1 230 ? 7.544 2.023 -31.008 1.00 86.38 230 GLU A O 1
ATOM 1792 N N . ALA A 1 231 ? 7.130 2.217 -33.204 1.00 91.69 231 ALA A N 1
ATOM 1793 C CA . ALA A 1 231 ? 5.814 1.589 -33.142 1.00 91.69 231 ALA A CA 1
ATOM 1794 C C . ALA A 1 231 ? 5.882 0.129 -32.657 1.00 91.69 231 ALA A C 1
ATOM 1796 O O . ALA A 1 231 ? 5.021 -0.313 -31.900 1.00 91.69 231 ALA A O 1
ATOM 1797 N N . GLU A 1 232 ? 6.907 -0.624 -33.062 1.00 93.19 232 GLU A N 1
ATOM 1798 C CA . GLU A 1 232 ? 7.140 -1.993 -32.577 1.00 93.19 232 GLU A CA 1
ATOM 1799 C C . GLU A 1 232 ? 7.533 -2.012 -31.102 1.00 93.19 232 GLU A C 1
ATOM 1801 O O . GLU A 1 232 ? 6.982 -2.796 -30.327 1.00 93.19 232 GLU A O 1
ATOM 1806 N N . ARG A 1 233 ? 8.426 -1.102 -30.693 1.00 93.06 233 ARG A N 1
ATOM 1807 C CA . ARG A 1 233 ? 8.792 -0.938 -29.281 1.00 93.06 233 ARG A CA 1
ATOM 1808 C C . ARG A 1 233 ? 7.583 -0.569 -28.431 1.00 93.06 233 ARG A C 1
ATOM 1810 O O . ARG A 1 233 ? 7.453 -1.080 -27.323 1.00 93.06 233 ARG A O 1
ATOM 1817 N N . GLN A 1 234 ? 6.692 0.284 -28.935 1.00 93.62 234 GLN A N 1
ATOM 1818 C CA . GLN A 1 234 ? 5.483 0.658 -28.211 1.00 93.62 234 GLN A CA 1
ATOM 1819 C C . GLN A 1 234 ? 4.552 -0.544 -28.024 1.00 93.62 234 GLN A C 1
ATOM 1821 O O . GLN A 1 234 ? 4.146 -0.808 -26.897 1.00 93.62 234 GLN A O 1
ATOM 1826 N N . ARG A 1 235 ? 4.313 -1.350 -29.072 1.00 96.56 235 ARG A N 1
ATOM 1827 C CA . ARG A 1 235 ? 3.528 -2.595 -28.944 1.00 96.56 235 ARG A CA 1
ATOM 1828 C C . ARG A 1 235 ? 4.139 -3.570 -27.935 1.00 96.56 235 ARG A C 1
ATOM 1830 O O . ARG A 1 235 ? 3.408 -4.196 -27.172 1.00 96.56 235 ARG A O 1
ATOM 1837 N N . ALA A 1 236 ? 5.468 -3.678 -27.901 1.00 96.00 236 ALA A N 1
ATOM 1838 C CA . ALA A 1 236 ? 6.175 -4.486 -26.911 1.00 96.00 236 ALA A CA 1
ATOM 1839 C C . ALA A 1 236 ? 5.986 -3.964 -25.485 1.00 96.00 236 ALA A C 1
ATOM 1841 O O . ALA A 1 236 ? 5.677 -4.743 -24.586 1.00 96.00 236 ALA A O 1
ATOM 1842 N N . ARG A 1 237 ? 6.116 -2.648 -25.274 1.00 95.19 237 ARG A N 1
ATOM 1843 C CA . ARG A 1 237 ? 5.860 -2.017 -23.971 1.00 95.19 237 ARG A CA 1
ATOM 1844 C C . ARG A 1 237 ? 4.428 -2.246 -23.512 1.00 95.19 237 ARG A C 1
ATOM 1846 O O . ARG A 1 237 ? 4.235 -2.619 -22.358 1.00 95.19 237 ARG A O 1
ATOM 1853 N N . ASP A 1 238 ? 3.456 -2.052 -24.397 1.00 94.88 238 ASP A N 1
ATOM 1854 C CA . ASP A 1 238 ? 2.040 -2.239 -24.083 1.00 94.88 238 ASP A CA 1
ATOM 1855 C C . ASP A 1 238 ? 1.770 -3.691 -23.679 1.00 94.88 238 ASP A C 1
ATOM 1857 O O . ASP A 1 238 ? 1.165 -3.933 -22.636 1.00 94.88 238 ASP A O 1
ATOM 1861 N N . ARG A 1 239 ? 2.307 -4.659 -24.436 1.00 95.19 239 ARG A N 1
ATOM 1862 C CA . ARG A 1 239 ? 2.198 -6.088 -24.119 1.00 95.19 239 ARG A CA 1
ATOM 1863 C C . ARG A 1 239 ? 2.841 -6.448 -22.776 1.00 95.19 239 ARG A C 1
ATOM 1865 O O . ARG A 1 239 ? 2.192 -7.084 -21.954 1.00 95.19 239 ARG A O 1
ATOM 1872 N N . LEU A 1 240 ? 4.082 -6.033 -22.525 1.00 94.50 240 LEU A N 1
ATOM 1873 C CA . LEU A 1 240 ? 4.792 -6.370 -21.282 1.00 94.50 240 LEU A CA 1
ATOM 1874 C C . LEU A 1 240 ? 4.155 -5.693 -20.057 1.00 94.50 240 LEU A C 1
ATOM 1876 O O . LEU A 1 240 ? 4.027 -6.312 -19.005 1.00 94.50 240 LEU A O 1
ATOM 1880 N N . THR A 1 241 ? 3.678 -4.453 -20.209 1.00 93.06 241 THR A N 1
ATOM 1881 C CA . THR A 1 241 ? 2.917 -3.749 -19.161 1.00 93.06 241 THR A CA 1
ATOM 1882 C C . THR A 1 241 ? 1.594 -4.459 -18.876 1.00 93.06 241 THR A C 1
ATOM 1884 O O . THR A 1 241 ? 1.164 -4.558 -17.725 1.00 93.06 241 THR A O 1
ATOM 1887 N N . PHE A 1 242 ? 0.935 -4.962 -19.921 1.00 93.12 242 PHE A N 1
ATOM 1888 C CA . PHE A 1 242 ? -0.291 -5.732 -19.785 1.00 93.12 242 PHE A CA 1
ATOM 1889 C C . PHE A 1 242 ? -0.050 -7.038 -19.018 1.00 93.12 242 PHE A C 1
ATOM 1891 O O . PHE A 1 242 ? -0.812 -7.340 -18.101 1.00 93.12 242 PHE A O 1
ATOM 1898 N N . ASP A 1 243 ? 1.029 -7.763 -19.322 1.00 90.75 243 ASP A N 1
ATOM 1899 C CA . ASP A 1 243 ? 1.395 -8.999 -18.619 1.00 90.75 243 ASP A CA 1
ATOM 1900 C C . ASP A 1 243 ? 1.661 -8.744 -17.125 1.00 90.75 243 ASP A C 1
ATOM 1902 O O . ASP A 1 243 ? 1.172 -9.491 -16.275 1.00 90.75 243 ASP A O 1
ATOM 1906 N N . GLU A 1 244 ? 2.342 -7.646 -16.777 1.00 88.56 244 GLU A N 1
ATOM 1907 C CA . GLU A 1 244 ? 2.522 -7.232 -15.377 1.00 88.56 244 GLU A CA 1
ATOM 1908 C C . GLU A 1 244 ? 1.182 -6.930 -14.687 1.00 88.56 244 GLU A C 1
ATOM 1910 O O . GLU A 1 244 ? 0.930 -7.379 -13.562 1.00 88.56 244 GLU A O 1
ATOM 1915 N N . ALA A 1 245 ? 0.294 -6.193 -15.362 1.00 87.88 245 ALA A N 1
ATOM 1916 C CA . ALA A 1 245 ? -1.020 -5.857 -14.827 1.00 87.88 245 ALA A CA 1
ATOM 1917 C C . ALA A 1 245 ? -1.881 -7.110 -14.619 1.00 87.88 245 ALA A C 1
ATOM 1919 O O . ALA A 1 245 ? -2.515 -7.255 -13.572 1.00 87.88 245 ALA A O 1
ATOM 1920 N N . VAL A 1 246 ? -1.883 -8.033 -15.581 1.00 88.06 246 VAL A N 1
ATOM 1921 C CA . VAL A 1 246 ? -2.626 -9.292 -15.499 1.00 88.06 246 VAL A CA 1
ATOM 1922 C C . VAL A 1 246 ? -2.049 -10.205 -14.424 1.00 88.06 246 VAL A C 1
ATOM 1924 O O . VAL A 1 246 ? -2.820 -10.736 -13.627 1.00 88.06 246 VAL A O 1
ATOM 1927 N N . GLY A 1 247 ? -0.723 -10.333 -14.326 1.00 86.75 247 GLY A N 1
ATOM 1928 C CA . GLY A 1 247 ? -0.072 -11.093 -13.258 1.00 86.75 247 GLY A CA 1
ATOM 1929 C C . GLY A 1 247 ? -0.486 -10.596 -11.871 1.00 86.75 247 GLY A C 1
ATOM 1930 O O . GLY A 1 247 ? -0.863 -11.388 -11.001 1.00 86.75 247 GLY A O 1
ATOM 1931 N N . LEU A 1 248 ? -0.528 -9.271 -11.688 1.00 83.88 248 LEU A N 1
ATOM 1932 C CA . LEU A 1 248 ? -1.047 -8.659 -10.468 1.00 83.88 248 LEU A CA 1
ATOM 1933 C C . LEU A 1 248 ? -2.536 -8.976 -10.254 1.00 83.88 248 LEU A C 1
ATOM 1935 O O . LEU A 1 248 ? -2.919 -9.402 -9.164 1.00 83.88 248 LEU A O 1
ATOM 1939 N N . GLN A 1 249 ? -3.385 -8.785 -11.269 1.00 83.38 249 GLN A N 1
ATOM 1940 C CA . GLN A 1 249 ? -4.825 -9.042 -11.155 1.00 83.38 249 GLN A CA 1
ATOM 1941 C C . GLN A 1 249 ? -5.131 -10.513 -10.855 1.00 83.38 249 GLN A C 1
ATOM 1943 O O . GLN A 1 249 ? -5.989 -10.787 -10.018 1.00 83.38 249 GLN A O 1
ATOM 1948 N N . TRP A 1 250 ? -4.413 -11.466 -11.453 1.00 85.56 250 TRP A N 1
ATOM 1949 C CA . TRP A 1 250 ? -4.580 -12.888 -11.151 1.00 85.56 250 TRP A CA 1
ATOM 1950 C C . TRP A 1 250 ? -4.233 -13.218 -9.708 1.00 85.56 250 TRP A C 1
ATOM 1952 O O . TRP A 1 250 ? -4.992 -13.940 -9.061 1.00 85.56 250 TRP A O 1
ATOM 1962 N N . ALA A 1 251 ? -3.145 -12.661 -9.170 1.00 81.19 251 ALA A N 1
ATOM 1963 C CA . ALA A 1 251 ? -2.806 -12.851 -7.763 1.00 81.19 251 ALA A CA 1
ATOM 1964 C C . ALA A 1 251 ? -3.924 -12.332 -6.835 1.00 81.19 251 ALA A C 1
ATOM 1966 O O . ALA A 1 251 ? -4.278 -12.994 -5.856 1.00 81.19 251 ALA A O 1
ATOM 1967 N N . LEU A 1 252 ? -4.526 -11.184 -7.163 1.00 77.25 252 LEU A N 1
ATOM 1968 C CA . LEU A 1 252 ? -5.632 -10.594 -6.398 1.00 77.25 252 LEU A CA 1
ATOM 1969 C C . LEU A 1 252 ? -6.922 -11.407 -6.516 1.00 77.25 252 LEU A C 1
ATOM 1971 O O . LEU A 1 252 ? -7.570 -11.680 -5.508 1.00 77.25 252 LEU A O 1
ATOM 1975 N N . VAL A 1 253 ? -7.285 -11.833 -7.727 1.00 80.38 253 VAL A N 1
ATOM 1976 C CA . VAL A 1 253 ? -8.465 -12.675 -7.968 1.00 80.38 253 VAL A CA 1
ATOM 1977 C C . VAL A 1 253 ? -8.307 -14.027 -7.278 1.00 80.38 253 VAL A C 1
ATOM 1979 O O . VAL A 1 253 ? -9.248 -14.489 -6.637 1.00 80.38 253 VAL A O 1
ATOM 1982 N N . GLY A 1 254 ? -7.117 -14.631 -7.336 1.00 81.19 254 GLY A N 1
ATOM 1983 C CA . GLY A 1 254 ? -6.802 -15.871 -6.630 1.00 81.19 254 GLY A CA 1
ATOM 1984 C C . GLY A 1 254 ? -6.974 -15.733 -5.116 1.00 81.19 254 GLY A C 1
ATOM 1985 O O . GLY A 1 254 ? -7.636 -16.566 -4.495 1.00 81.19 254 GLY A O 1
ATOM 1986 N N . ARG A 1 255 ? -6.469 -14.640 -4.524 1.00 74.38 255 ARG A N 1
ATOM 1987 C CA . ARG A 1 255 ? -6.697 -14.321 -3.102 1.00 74.38 255 ARG A CA 1
ATOM 1988 C C . ARG A 1 255 ? -8.180 -14.145 -2.796 1.00 74.38 255 ARG A C 1
ATOM 1990 O O . ARG A 1 255 ? -8.691 -14.803 -1.896 1.00 74.38 255 ARG A O 1
ATOM 1997 N N . ARG A 1 256 ? -8.887 -13.335 -3.587 1.00 72.00 256 ARG A N 1
ATOM 1998 C CA . ARG A 1 256 ? -10.317 -13.069 -3.400 1.00 72.00 256 ARG A CA 1
ATOM 1999 C C . ARG A 1 256 ? -11.152 -14.342 -3.483 1.00 72.00 256 ARG A C 1
ATOM 2001 O O . ARG A 1 256 ? -12.040 -14.535 -2.662 1.00 72.00 256 ARG A O 1
ATOM 2008 N N . HIS A 1 257 ? -10.864 -15.226 -4.437 1.00 75.75 257 HIS A N 1
ATOM 2009 C CA . HIS A 1 257 ? -11.551 -16.510 -4.556 1.00 75.75 257 HIS A CA 1
ATOM 2010 C C . HIS A 1 257 ? -11.266 -17.411 -3.348 1.00 75.75 257 HIS A C 1
ATOM 2012 O O . HIS A 1 257 ? -12.192 -17.976 -2.770 1.00 75.75 257 HIS A O 1
ATOM 2018 N N . GLY A 1 258 ? -10.003 -17.477 -2.913 1.00 73.06 258 GLY A N 1
ATOM 2019 C CA . GLY A 1 258 ? -9.606 -18.217 -1.716 1.00 73.06 258 GLY A CA 1
ATOM 2020 C C . GLY A 1 258 ? -10.257 -17.702 -0.429 1.00 73.06 258 GLY A C 1
ATOM 2021 O O . GLY A 1 258 ? -10.513 -18.493 0.473 1.00 73.06 258 GLY A O 1
ATOM 2022 N N . GLU A 1 259 ? -10.552 -16.405 -0.334 1.00 68.69 259 GLU A N 1
ATOM 2023 C CA . GLU A 1 259 ? -11.251 -15.811 0.811 1.00 68.69 259 GLU A CA 1
ATOM 2024 C C . GLU A 1 259 ? -12.772 -15.960 0.736 1.00 68.69 259 GLU A C 1
ATOM 2026 O O . GLU A 1 259 ? -13.394 -16.281 1.745 1.00 68.69 259 GLU A O 1
ATOM 2031 N N . LEU A 1 260 ? -13.374 -15.786 -0.445 1.00 67.06 260 LEU A N 1
ATOM 2032 C CA . LEU A 1 260 ? -14.810 -15.999 -0.661 1.00 67.06 260 LEU A CA 1
ATOM 2033 C C . LEU A 1 260 ? -15.226 -17.460 -0.450 1.00 67.06 260 LEU A C 1
ATOM 2035 O O . LEU A 1 260 ? -16.378 -17.714 -0.110 1.00 67.06 260 LEU A O 1
ATOM 2039 N N . ALA A 1 261 ? -14.302 -18.408 -0.626 1.00 71.38 261 ALA A N 1
ATOM 2040 C CA . ALA A 1 261 ? -14.519 -19.821 -0.325 1.00 71.38 261 ALA A CA 1
ATOM 2041 C C . ALA A 1 261 ? -14.546 -20.133 1.186 1.00 71.38 261 ALA A C 1
ATOM 2043 O O . ALA A 1 261 ? -14.903 -21.247 1.571 1.00 71.38 261 ALA A O 1
ATOM 2044 N N . ARG A 1 262 ? -14.162 -19.186 2.055 1.00 79.25 262 ARG A N 1
ATOM 2045 C CA . ARG A 1 262 ? -14.167 -19.380 3.513 1.00 79.25 262 ARG A CA 1
ATOM 2046 C C . ARG A 1 262 ? -15.527 -19.034 4.109 1.00 79.25 262 ARG A C 1
ATOM 2048 O O . ARG A 1 262 ? -16.242 -18.170 3.609 1.00 79.25 262 ARG A O 1
ATOM 2055 N N . SER A 1 263 ? -15.850 -19.667 5.235 1.00 86.00 263 SER A N 1
ATOM 2056 C CA . SER A 1 263 ? -17.043 -19.319 6.005 1.00 86.00 263 SER A CA 1
ATOM 2057 C C . SER A 1 263 ? -16.800 -18.042 6.811 1.00 86.00 263 SER A C 1
ATOM 2059 O O . SER A 1 263 ? -15.821 -17.934 7.553 1.00 86.00 263 SER A O 1
ATOM 2061 N N . GLY A 1 264 ? -17.699 -17.072 6.670 1.00 87.12 264 GLY A N 1
ATOM 2062 C CA . GLY A 1 264 ? -17.754 -15.863 7.488 1.00 87.12 264 GLY A CA 1
ATOM 2063 C C . GLY A 1 264 ? -18.764 -15.994 8.634 1.00 87.12 264 GLY A C 1
ATOM 2064 O O . GLY A 1 264 ? -19.672 -16.827 8.562 1.00 87.12 264 GLY A O 1
ATOM 2065 N N . PRO A 1 265 ? -18.627 -15.190 9.699 1.00 91.94 265 PRO A N 1
ATOM 2066 C CA . PRO A 1 265 ? -19.615 -15.124 10.767 1.00 91.94 265 PRO A CA 1
ATOM 2067 C C . PRO A 1 265 ? -20.852 -14.355 10.287 1.00 91.94 265 PRO A C 1
ATOM 2069 O O . PRO A 1 265 ? -20.756 -13.174 9.997 1.00 91.94 265 PRO A O 1
ATOM 2072 N N . ALA A 1 266 ? -22.013 -15.004 10.206 1.00 93.38 266 ALA A N 1
ATOM 2073 C CA . ALA A 1 266 ? -23.239 -14.332 9.780 1.00 93.38 266 ALA A CA 1
ATOM 2074 C C . ALA A 1 266 ? -23.887 -13.574 10.947 1.00 93.38 266 ALA A C 1
ATOM 2076 O O . ALA A 1 266 ? -24.187 -14.167 11.986 1.00 93.38 266 ALA A O 1
ATOM 2077 N N . ALA A 1 267 ? -24.163 -12.287 10.752 1.00 95.38 267 ALA A N 1
ATOM 2078 C CA . ALA A 1 267 ? -24.883 -11.457 11.711 1.00 95.38 267 ALA A CA 1
ATOM 2079 C C . ALA A 1 267 ? -26.011 -10.682 11.007 1.00 95.38 267 ALA A C 1
ATOM 2081 O O . ALA A 1 267 ? -25.797 -9.567 10.527 1.00 95.38 267 ALA A O 1
ATOM 2082 N N . PRO A 1 268 ? -27.224 -11.255 10.892 1.00 93.81 268 PRO A N 1
ATOM 2083 C CA . PRO A 1 268 ? -28.369 -10.570 10.296 1.00 93.81 268 PRO A CA 1
ATOM 2084 C C . PRO A 1 268 ? -28.681 -9.251 11.011 1.00 93.81 268 PRO A C 1
ATOM 2086 O O . PRO A 1 268 ? -28.634 -9.175 12.237 1.00 93.81 268 PRO A O 1
ATOM 2089 N N . HIS A 1 269 ? -29.012 -8.208 10.248 1.00 92.88 269 HIS A N 1
ATOM 2090 C CA . HIS A 1 269 ? -29.325 -6.904 10.828 1.00 92.88 269 HIS A CA 1
ATOM 2091 C C . HIS A 1 269 ? -30.608 -6.953 11.670 1.00 92.88 269 HIS A C 1
ATOM 2093 O O . HIS A 1 269 ? -31.640 -7.457 11.224 1.00 92.88 269 HIS A O 1
ATOM 2099 N N . ARG A 1 270 ? -30.539 -6.375 12.872 1.00 91.81 270 ARG A N 1
ATOM 2100 C CA . ARG A 1 270 ? -31.638 -6.285 13.835 1.00 91.81 270 ARG A CA 1
ATOM 2101 C C . ARG A 1 270 ? -31.858 -4.835 14.252 1.00 91.81 270 ARG A C 1
ATOM 2103 O O . ARG A 1 270 ? -31.042 -4.247 14.957 1.00 91.81 270 ARG A O 1
ATOM 2110 N N . SER A 1 271 ? -32.976 -4.248 13.833 1.00 87.69 271 SER A N 1
ATOM 2111 C CA . SER A 1 271 ? -33.311 -2.854 14.155 1.00 87.69 271 SER A CA 1
ATOM 2112 C C . SER A 1 271 ? -33.733 -2.645 15.615 1.00 87.69 271 SER A C 1
ATOM 2114 O O . SER A 1 271 ? -33.757 -1.513 16.101 1.00 87.69 271 SER A O 1
ATOM 2116 N N . ASP A 1 272 ? -34.108 -3.716 16.311 1.00 87.88 272 ASP A N 1
ATOM 2117 C CA . ASP A 1 272 ? -34.535 -3.743 17.713 1.00 87.88 272 ASP A CA 1
ATOM 2118 C C . ASP A 1 272 ? -33.369 -3.909 18.708 1.00 87.88 272 ASP A C 1
ATOM 2120 O O . ASP A 1 272 ? -33.566 -3.703 19.901 1.00 87.88 272 ASP A O 1
ATOM 2124 N N . ALA A 1 273 ? -32.164 -4.221 18.227 1.00 92.50 273 ALA A N 1
ATOM 2125 C CA . ALA A 1 273 ? -30.988 -4.515 19.048 1.00 92.50 273 ALA A CA 1
ATOM 2126 C C . ALA A 1 273 ? -30.032 -3.303 19.189 1.00 92.50 273 ALA A C 1
ATOM 2128 O O . ALA A 1 273 ? -30.409 -2.173 18.850 1.00 92.50 273 ALA A O 1
ATOM 2129 N N . LEU A 1 274 ? -28.808 -3.506 19.699 1.00 91.69 274 LEU A N 1
ATOM 2130 C CA . LEU A 1 274 ? -27.864 -2.434 20.050 1.00 91.69 274 LEU A CA 1
ATOM 2131 C C . LEU A 1 274 ? -27.538 -1.532 18.861 1.00 91.69 274 LEU A C 1
ATOM 2133 O O . LEU A 1 274 ? -27.513 -0.308 19.005 1.00 91.69 274 LEU A O 1
ATOM 2137 N N . ALA A 1 275 ? -27.325 -2.113 17.675 1.00 91.56 275 ALA A N 1
ATOM 2138 C CA . ALA A 1 275 ? -27.040 -1.341 16.468 1.00 91.56 275 ALA A CA 1
ATOM 2139 C C . ALA A 1 275 ? -28.193 -0.382 16.125 1.00 91.56 275 ALA A C 1
ATOM 2141 O O . ALA A 1 275 ? -27.970 0.791 15.822 1.00 91.56 275 ALA A O 1
ATOM 2142 N N . GLY A 1 276 ? -29.439 -0.855 16.224 1.00 90.88 276 GLY A N 1
ATOM 2143 C CA . GLY A 1 276 ? -30.624 -0.032 15.994 1.00 90.88 276 GLY A CA 1
ATOM 2144 C C . GLY A 1 276 ? -30.847 1.025 17.080 1.00 90.88 276 GLY A C 1
ATOM 2145 O O . GLY A 1 276 ? -31.254 2.145 16.767 1.00 90.88 276 GLY A O 1
ATOM 2146 N N . GLN A 1 277 ? -30.556 0.700 18.344 1.00 92.12 277 GLN A N 1
ATOM 2147 C CA . GLN A 1 277 ? -30.630 1.649 19.460 1.00 92.12 277 GLN A CA 1
ATOM 2148 C C . GLN A 1 277 ? -29.611 2.783 19.313 1.00 92.12 277 GLN A C 1
ATOM 2150 O O . GLN A 1 277 ? -29.990 3.948 19.437 1.00 92.12 277 GLN A O 1
ATOM 2155 N N . LEU A 1 278 ? -28.365 2.461 18.941 1.00 92.19 278 LEU A N 1
ATOM 2156 C CA . LEU A 1 278 ? -27.337 3.453 18.628 1.00 92.19 278 LEU A CA 1
ATOM 2157 C C . LEU A 1 278 ? -27.841 4.454 17.582 1.00 92.19 278 LEU A C 1
ATOM 2159 O O . LEU A 1 278 ? -27.756 5.659 17.792 1.00 92.19 278 LEU A O 1
ATOM 2163 N N . LEU A 1 279 ? -28.378 3.969 16.460 1.00 91.25 279 LEU A N 1
ATOM 2164 C CA . LEU A 1 279 ? -28.818 4.842 15.369 1.00 91.25 279 LEU A CA 1
ATOM 2165 C C . LEU A 1 279 ? -29.957 5.786 15.779 1.00 91.25 279 LEU A C 1
ATOM 2167 O O . LEU A 1 279 ? -30.032 6.898 15.261 1.00 91.25 279 LEU A O 1
ATOM 2171 N N . ARG A 1 280 ? -30.817 5.375 16.722 1.00 91.19 280 ARG A N 1
ATOM 2172 C CA . ARG A 1 280 ? -31.904 6.214 17.255 1.00 91.19 280 ARG A CA 1
ATOM 2173 C C . ARG A 1 280 ? -31.429 7.287 18.236 1.00 91.19 280 ARG A C 1
ATOM 2175 O O . ARG A 1 280 ? -32.077 8.324 18.323 1.00 91.19 280 ARG A O 1
ATOM 2182 N N . GLN A 1 281 ? -30.339 7.053 18.969 1.00 90.50 281 GLN A N 1
ATOM 2183 C CA . GLN A 1 281 ? -29.831 7.990 19.984 1.00 90.50 281 GLN A CA 1
ATOM 2184 C C . GLN A 1 281 ? -28.800 8.994 19.451 1.00 90.50 281 GLN A C 1
ATOM 2186 O O . GLN A 1 281 ? -28.324 9.839 20.211 1.00 90.50 281 GLN A O 1
ATOM 2191 N N . LEU A 1 282 ? -28.415 8.906 18.171 1.00 90.19 282 LEU A N 1
ATOM 2192 C CA . LEU A 1 282 ? -27.420 9.814 17.610 1.00 90.19 282 LEU A CA 1
ATOM 2193 C C . LEU A 1 282 ? -27.885 11.274 17.710 1.00 90.19 282 LEU A C 1
ATOM 2195 O O . LEU A 1 282 ? -28.999 11.595 17.299 1.00 90.19 282 LEU A O 1
ATOM 2199 N N . PRO A 1 283 ? -27.019 12.197 18.172 1.00 86.56 283 PRO A N 1
ATOM 2200 C CA . PRO A 1 283 ? -27.363 13.615 18.279 1.00 86.56 283 PRO A CA 1
ATOM 2201 C C . PRO A 1 283 ? -27.356 14.340 16.920 1.00 86.56 283 PRO A C 1
ATOM 2203 O O . PRO A 1 283 ? -27.440 15.565 16.865 1.00 86.56 283 PRO A O 1
ATOM 2206 N N . PHE A 1 284 ? -27.201 13.605 15.820 1.00 86.50 284 PHE A N 1
ATOM 2207 C CA . PHE A 1 284 ? -27.148 14.110 14.455 1.00 86.50 284 PHE A CA 1
ATOM 2208 C C . PHE A 1 284 ? -27.778 13.101 13.497 1.00 86.50 284 PHE A C 1
ATOM 2210 O O . PHE A 1 284 ? -27.768 11.895 13.740 1.00 86.50 284 PHE A O 1
ATOM 2217 N N . GLU A 1 285 ? -28.269 13.594 12.365 1.00 88.94 285 GLU A N 1
ATOM 2218 C CA . GLU A 1 285 ? -28.718 12.734 11.277 1.00 88.94 285 GLU A CA 1
ATOM 2219 C C . GLU A 1 285 ? -27.533 12.230 10.453 1.00 88.94 285 GLU A C 1
ATOM 2221 O O . GLU A 1 285 ? -26.596 12.976 10.151 1.00 88.94 285 GLU A O 1
ATOM 2226 N N . LEU A 1 286 ? -27.597 10.959 10.056 1.00 90.44 286 LEU A N 1
ATOM 2227 C CA . LEU A 1 286 ? -26.635 10.394 9.119 1.00 90.44 286 LEU A CA 1
ATOM 2228 C C . LEU A 1 286 ? -26.771 11.037 7.736 1.00 90.44 286 LEU A C 1
ATOM 2230 O O . LEU A 1 286 ? -27.875 11.347 7.292 1.00 90.44 286 LEU A O 1
ATOM 2234 N N . THR A 1 287 ? -25.653 11.195 7.033 1.00 90.50 287 THR A N 1
ATOM 2235 C CA . THR A 1 287 ? -25.670 11.642 5.633 1.00 90.50 287 THR A CA 1
ATOM 2236 C C . THR A 1 287 ? -26.135 10.516 4.701 1.00 90.50 287 THR A C 1
ATOM 2238 O O . THR A 1 287 ? -26.099 9.339 5.075 1.00 90.50 287 THR A O 1
ATOM 2241 N N . ASP A 1 288 ? -26.541 10.842 3.472 1.00 89.81 288 ASP A N 1
ATOM 2242 C CA . ASP A 1 288 ? -26.961 9.833 2.487 1.00 89.81 288 ASP A CA 1
ATOM 2243 C C . ASP A 1 288 ? -25.815 8.871 2.154 1.00 89.81 288 ASP A C 1
ATOM 2245 O O . ASP A 1 288 ? -26.007 7.654 2.124 1.00 89.81 288 ASP A O 1
ATOM 2249 N N . GLY A 1 289 ? -24.590 9.395 2.040 1.00 89.00 289 GLY A N 1
ATOM 2250 C CA . GLY A 1 289 ? -23.384 8.581 1.903 1.00 89.00 289 GLY A CA 1
ATOM 2251 C C . GLY A 1 289 ? -23.172 7.611 3.072 1.00 89.00 289 GLY A C 1
ATOM 2252 O O . GLY A 1 289 ? -22.827 6.451 2.850 1.00 89.00 289 GLY A O 1
ATOM 2253 N N . GLN A 1 290 ? -23.412 8.045 4.314 1.00 92.25 290 GLN A N 1
ATOM 2254 C CA . GLN A 1 290 ? -23.303 7.174 5.491 1.00 92.25 290 GLN A CA 1
ATOM 2255 C C . GLN A 1 290 ? -24.374 6.079 5.494 1.00 92.25 290 GLN A C 1
ATOM 2257 O O . GLN A 1 290 ? -24.050 4.926 5.775 1.00 92.25 290 GLN A O 1
ATOM 2262 N N . ARG A 1 291 ? -25.623 6.407 5.135 1.00 93.12 291 ARG A N 1
ATOM 2263 C CA . ARG A 1 291 ? -26.716 5.424 5.019 1.00 93.12 291 ARG A CA 1
ATOM 2264 C C . ARG A 1 291 ? -26.423 4.376 3.946 1.00 93.12 291 ARG A C 1
ATOM 2266 O O . ARG A 1 291 ? -26.546 3.189 4.225 1.00 93.12 291 ARG A O 1
ATOM 2273 N N . ALA A 1 292 ? -25.959 4.802 2.770 1.00 93.31 292 ALA A N 1
ATOM 2274 C CA . ALA A 1 292 ? -25.597 3.897 1.679 1.00 93.31 292 ALA A CA 1
ATOM 2275 C C . ALA A 1 292 ? -24.445 2.954 2.068 1.00 93.31 292 ALA A C 1
ATOM 2277 O O . ALA A 1 292 ? -24.484 1.759 1.780 1.00 93.31 292 ALA A O 1
ATOM 2278 N N . VAL A 1 293 ? -23.425 3.467 2.769 1.00 94.31 293 VAL A N 1
ATOM 2279 C CA . VAL A 1 293 ? -22.341 2.625 3.296 1.00 94.31 293 VAL A CA 1
ATOM 2280 C C . VAL A 1 293 ? -22.869 1.631 4.325 1.00 94.31 293 VAL A C 1
ATOM 2282 O O . VAL A 1 293 ? -22.521 0.456 4.248 1.00 94.31 293 VAL A O 1
ATOM 2285 N N . LEU A 1 294 ? -23.713 2.070 5.261 1.00 94.69 294 LEU A N 1
ATOM 2286 C CA . LEU A 1 294 ? -24.310 1.179 6.253 1.00 94.69 294 LEU A CA 1
ATOM 2287 C C . LEU A 1 294 ? -25.158 0.087 5.606 1.00 94.69 294 LEU A C 1
ATOM 2289 O O . LEU A 1 294 ? -25.056 -1.055 6.022 1.00 94.69 294 LEU A O 1
ATOM 2293 N N . GLU A 1 295 ? -25.953 0.388 4.581 1.00 94.88 295 GLU A N 1
ATOM 2294 C CA . GLU A 1 295 ? -26.740 -0.620 3.856 1.00 94.88 295 GLU A CA 1
ATOM 2295 C C . GLU A 1 295 ? -25.849 -1.721 3.259 1.00 94.88 295 GLU A C 1
ATOM 2297 O O . GLU A 1 295 ? -26.131 -2.913 3.410 1.00 94.88 295 GLU A O 1
ATOM 2302 N N . VAL A 1 296 ? -24.727 -1.331 2.645 1.00 95.75 296 VAL A N 1
ATOM 2303 C CA . VAL A 1 296 ? -23.734 -2.278 2.119 1.00 95.75 296 VAL A CA 1
ATOM 2304 C C . VAL A 1 296 ? -23.133 -3.128 3.239 1.00 95.75 296 VAL A C 1
ATOM 2306 O O . VAL A 1 296 ? -23.073 -4.350 3.097 1.00 95.75 296 VAL A O 1
ATOM 2309 N N . LEU A 1 297 ? -22.728 -2.501 4.351 1.00 95.81 297 LEU A N 1
ATOM 2310 C CA . LEU A 1 297 ? -22.166 -3.203 5.508 1.00 95.81 297 LEU A CA 1
ATOM 2311 C C . LEU A 1 297 ? -23.184 -4.181 6.110 1.00 95.81 297 LEU A C 1
ATOM 2313 O O . LEU A 1 297 ? -22.859 -5.352 6.269 1.00 95.81 297 LEU A O 1
ATOM 2317 N N . HIS A 1 298 ? -24.425 -3.747 6.351 1.00 95.44 298 HIS A N 1
ATOM 2318 C CA . HIS A 1 298 ? -25.490 -4.587 6.905 1.00 95.44 298 HIS A CA 1
ATOM 2319 C C . HIS A 1 298 ? -25.726 -5.841 6.063 1.00 95.44 298 HIS A C 1
ATOM 2321 O O . HIS A 1 298 ? -25.822 -6.942 6.608 1.00 95.44 298 HIS A O 1
ATOM 2327 N N . ARG A 1 299 ? -25.794 -5.680 4.735 1.00 95.12 299 ARG A N 1
ATOM 2328 C CA . ARG A 1 299 ? -26.005 -6.781 3.789 1.00 95.12 299 ARG A CA 1
ATOM 2329 C C . ARG A 1 299 ? -24.845 -7.774 3.788 1.00 95.12 299 ARG A C 1
ATOM 2331 O O . ARG A 1 299 ? -25.078 -8.976 3.735 1.00 95.12 299 ARG A O 1
ATOM 2338 N N . GLU A 1 300 ? -23.608 -7.286 3.785 1.00 94.38 300 GLU A N 1
ATOM 2339 C CA . GLU A 1 300 ? -22.423 -8.149 3.706 1.00 94.38 300 GLU A CA 1
ATOM 2340 C C . GLU A 1 300 ? -22.139 -8.867 5.018 1.00 94.38 300 GLU A C 1
ATOM 2342 O O . GLU A 1 300 ? -21.840 -10.057 4.993 1.00 94.38 300 GLU A O 1
ATOM 2347 N N . ILE A 1 301 ? -22.322 -8.178 6.143 1.00 95.88 301 ILE A N 1
ATOM 2348 C CA . ILE A 1 301 ? -22.213 -8.749 7.488 1.00 95.88 301 ILE A CA 1
ATOM 2349 C C . ILE A 1 301 ? -23.322 -9.784 7.752 1.00 95.88 301 ILE A C 1
ATOM 2351 O O . ILE A 1 301 ? -23.129 -10.769 8.462 1.00 95.88 301 ILE A O 1
ATOM 2355 N N . GLY A 1 302 ? -24.494 -9.608 7.138 1.00 94.44 302 GLY A N 1
ATOM 2356 C CA . GLY A 1 302 ? -25.581 -10.584 7.213 1.00 94.44 302 GLY A CA 1
ATOM 2357 C C . GLY A 1 302 ? -25.323 -11.891 6.453 1.00 94.44 302 GLY A C 1
ATOM 2358 O O . GLY A 1 302 ? -26.075 -12.847 6.635 1.00 94.44 302 GLY A O 1
ATOM 2359 N N . ALA A 1 303 ? -24.300 -11.954 5.595 1.00 92.31 303 ALA A N 1
ATOM 2360 C CA . ALA A 1 303 ? -24.017 -13.122 4.766 1.00 92.31 303 ALA A CA 1
ATOM 2361 C C . ALA A 1 303 ? -23.086 -14.132 5.464 1.00 92.31 303 ALA A C 1
ATOM 2363 O O . ALA A 1 303 ? -22.338 -13.807 6.377 1.00 92.31 303 ALA A O 1
ATOM 2364 N N . THR A 1 304 ? -23.060 -15.374 4.974 1.00 90.19 304 THR A N 1
ATOM 2365 C CA . THR A 1 304 ? -22.174 -16.447 5.475 1.00 90.19 304 THR A CA 1
ATOM 2366 C C . THR A 1 304 ? -20.755 -16.394 4.897 1.00 90.19 304 THR A C 1
ATOM 2368 O O . THR A 1 304 ? -19.995 -17.352 5.026 1.00 90.19 304 THR A O 1
ATOM 2371 N N . ARG A 1 305 ? -20.387 -15.297 4.228 1.00 89.25 305 ARG A N 1
ATOM 2372 C CA . ARG A 1 305 ? -19.075 -15.084 3.597 1.00 89.25 305 ARG A CA 1
ATOM 2373 C C . ARG A 1 305 ? -18.349 -13.931 4.289 1.00 89.25 305 ARG A C 1
ATOM 2375 O O . ARG A 1 305 ? -19.010 -12.977 4.698 1.00 89.25 305 ARG A O 1
ATOM 2382 N N . PRO A 1 306 ? -17.015 -13.968 4.422 1.00 90.25 306 PRO A N 1
ATOM 2383 C CA . PRO A 1 306 ? -16.288 -12.868 5.034 1.00 90.25 306 PRO A CA 1
ATOM 2384 C C . PRO A 1 306 ? -16.386 -11.599 4.173 1.00 90.25 306 PRO A C 1
ATOM 2386 O O . PRO A 1 306 ? -16.127 -11.622 2.970 1.00 90.25 306 PRO A O 1
ATOM 2389 N N . MET A 1 307 ? -16.749 -10.478 4.795 1.00 92.06 307 MET A N 1
ATOM 2390 C CA . MET A 1 307 ? -16.605 -9.146 4.217 1.00 92.06 307 MET A CA 1
ATOM 2391 C C . MET A 1 307 ? -15.141 -8.697 4.291 1.00 92.06 307 MET A C 1
ATOM 2393 O O . MET A 1 307 ? -14.556 -8.747 5.368 1.00 92.06 307 MET A O 1
ATOM 2397 N N . ASN A 1 308 ? -14.595 -8.191 3.184 1.00 88.50 308 ASN A N 1
ATOM 2398 C CA . ASN A 1 308 ? -13.276 -7.557 3.104 1.00 88.50 308 ASN A CA 1
ATOM 2399 C C . ASN A 1 308 ? -13.424 -6.203 2.405 1.00 88.50 308 ASN A C 1
ATOM 2401 O O . ASN A 1 308 ? -13.573 -6.140 1.183 1.00 88.50 308 ASN A O 1
ATOM 2405 N N . ARG A 1 309 ? -13.447 -5.112 3.179 1.00 89.94 309 ARG A N 1
ATOM 2406 C CA . ARG A 1 309 ? -13.852 -3.797 2.666 1.00 89.94 309 ARG A CA 1
ATOM 2407 C C . ARG A 1 309 ? -12.951 -2.664 3.142 1.00 89.94 309 ARG A C 1
ATOM 2409 O O . ARG A 1 309 ? -12.570 -2.602 4.305 1.00 89.94 309 ARG A O 1
ATOM 2416 N N . LEU A 1 310 ? -12.673 -1.729 2.240 1.00 89.25 310 LEU A N 1
ATOM 2417 C CA . LEU A 1 310 ? -12.008 -0.458 2.487 1.00 89.25 310 LEU A CA 1
ATOM 2418 C C . LEU A 1 310 ? -13.040 0.678 2.495 1.00 89.25 310 LEU A C 1
ATOM 2420 O O . LEU A 1 310 ? -13.621 1.023 1.466 1.00 89.25 310 LEU A O 1
ATOM 2424 N N . LEU A 1 311 ? -13.232 1.287 3.659 1.00 90.81 311 LEU A N 1
ATOM 2425 C CA . LEU A 1 311 ? -14.012 2.495 3.870 1.00 90.81 311 LEU A CA 1
ATOM 2426 C C . LEU A 1 311 ? -13.115 3.732 3.745 1.00 90.81 311 LEU A C 1
ATOM 2428 O O . LEU A 1 311 ? -12.347 4.078 4.647 1.00 90.81 311 LEU A O 1
ATOM 2432 N N . GLN A 1 312 ? -13.238 4.420 2.617 1.00 88.06 312 GLN A N 1
ATOM 2433 C CA . GLN A 1 312 ? -12.532 5.664 2.335 1.00 88.06 312 GLN A CA 1
ATOM 2434 C C . GLN A 1 312 ? -13.442 6.854 2.620 1.00 88.06 312 GLN A C 1
ATOM 2436 O O . GLN A 1 312 ? -14.623 6.833 2.288 1.00 88.06 312 GLN A O 1
ATOM 2441 N N . GLY A 1 313 ? -12.899 7.924 3.180 1.00 84.88 313 GLY A N 1
ATOM 2442 C CA . GLY A 1 313 ? -13.627 9.184 3.313 1.00 84.88 313 GLY A CA 1
ATOM 2443 C C . GLY A 1 313 ? -12.786 10.222 4.022 1.00 84.88 313 GLY A C 1
ATOM 2444 O O . GLY A 1 313 ? -11.888 9.865 4.779 1.00 84.88 313 GLY A O 1
ATOM 2445 N N . GLU A 1 314 ? -13.076 11.505 3.839 1.00 81.94 314 GLU A N 1
ATOM 2446 C CA . GLU A 1 314 ? -12.283 12.571 4.461 1.00 81.94 314 GLU A CA 1
ATOM 2447 C C . GLU A 1 314 ? -12.258 12.487 6.000 1.00 81.94 314 GLU A C 1
ATOM 2449 O O . GLU A 1 314 ? -13.118 11.858 6.634 1.00 81.94 314 GLU A O 1
ATOM 2454 N N . VAL A 1 315 ? -11.270 13.124 6.640 1.00 80.31 315 VAL A N 1
ATOM 2455 C CA . VAL A 1 315 ? -11.264 13.294 8.104 1.00 80.31 315 VAL A CA 1
ATOM 2456 C C . VAL A 1 315 ? -12.552 14.005 8.524 1.00 80.31 315 VAL A C 1
ATOM 2458 O O . VAL A 1 315 ? -12.870 15.078 8.019 1.00 80.31 315 VAL A O 1
ATOM 2461 N N . GLY A 1 316 ? -13.297 13.395 9.447 1.00 77.25 316 GLY A N 1
ATOM 2462 C CA . GLY A 1 316 ? -14.577 13.928 9.915 1.00 77.25 316 GLY A CA 1
ATOM 2463 C C . GLY A 1 316 ? -15.808 13.510 9.103 1.00 77.25 316 GLY A C 1
ATOM 2464 O O . GLY A 1 316 ? -16.904 13.867 9.500 1.00 77.25 316 GLY A O 1
ATOM 2465 N N . SER A 1 317 ? -15.687 12.696 8.047 1.00 82.62 317 SER A N 1
ATOM 2466 C CA . SER A 1 317 ? -16.840 12.140 7.293 1.00 82.62 317 SER A CA 1
ATOM 2467 C C . SER A 1 317 ? -17.705 11.127 8.069 1.00 82.62 317 SER A C 1
ATOM 2469 O O . SER A 1 317 ? -18.662 10.578 7.532 1.00 82.62 317 SER A O 1
ATOM 2471 N N . GLY A 1 318 ? -17.384 10.848 9.337 1.00 85.44 318 GLY A N 1
ATOM 2472 C CA . GLY A 1 318 ? -18.115 9.883 10.164 1.00 85.44 318 GLY A CA 1
ATOM 2473 C C . GLY A 1 318 ? -17.785 8.411 9.884 1.00 85.44 318 GLY A C 1
ATOM 2474 O O . GLY A 1 318 ? -18.609 7.539 10.135 1.00 85.44 318 GLY A O 1
ATOM 2475 N N . LYS A 1 319 ? -16.570 8.093 9.420 1.00 90.50 319 LYS A N 1
ATOM 2476 C CA . LYS A 1 319 ? -16.111 6.693 9.274 1.00 90.50 319 LYS A CA 1
ATOM 2477 C C . LYS A 1 319 ? -16.283 5.877 10.561 1.00 90.50 319 LYS A C 1
ATOM 2479 O O . LYS A 1 319 ? -16.768 4.751 10.519 1.00 90.50 319 LYS A O 1
ATOM 2484 N N . THR A 1 320 ? -15.948 6.479 11.705 1.00 90.50 320 THR A N 1
ATOM 2485 C CA . THR A 1 320 ? -16.053 5.829 13.015 1.00 90.50 320 THR A CA 1
ATOM 2486 C C . THR A 1 320 ? -17.484 5.413 13.335 1.00 90.50 320 THR A C 1
ATOM 2488 O O . THR A 1 320 ? -17.673 4.303 13.813 1.00 90.50 320 THR A O 1
ATOM 2491 N N . ILE A 1 321 ? -18.500 6.238 13.039 1.00 92.06 321 ILE A N 1
ATOM 2492 C CA . ILE A 1 321 ? -19.883 5.853 13.352 1.00 92.06 321 ILE A CA 1
ATOM 2493 C C . ILE A 1 321 ? -20.351 4.678 12.485 1.00 92.06 321 ILE A C 1
ATOM 2495 O O . ILE A 1 321 ? -20.981 3.758 13.000 1.00 92.06 321 ILE A O 1
ATOM 2499 N N . ALA A 1 322 ? -19.962 4.650 11.205 1.00 93.81 322 ALA A N 1
ATOM 2500 C CA . ALA A 1 322 ? -20.256 3.524 10.322 1.00 93.81 322 ALA A CA 1
ATOM 2501 C C . ALA A 1 322 ? -19.598 2.222 10.816 1.00 93.81 322 ALA A C 1
ATOM 2503 O O . ALA A 1 322 ? -20.240 1.174 10.846 1.00 93.81 322 ALA A O 1
ATOM 2504 N N . ALA A 1 323 ? -18.340 2.296 11.263 1.00 95.31 323 ALA A N 1
ATOM 2505 C CA . ALA A 1 323 ? -17.638 1.149 11.832 1.00 95.31 323 ALA A CA 1
ATOM 2506 C C . ALA A 1 323 ? -18.252 0.675 13.156 1.00 95.31 323 ALA A C 1
ATOM 2508 O O . ALA A 1 323 ? -18.390 -0.525 13.362 1.00 95.31 323 ALA A O 1
ATOM 2509 N N . VAL A 1 324 ? -18.647 1.590 14.046 1.00 95.44 324 VAL A N 1
ATOM 2510 C CA . VAL A 1 324 ? -19.269 1.232 15.331 1.00 95.44 324 VAL A CA 1
ATOM 2511 C C . VAL A 1 324 ? -20.626 0.570 15.125 1.00 95.44 324 VAL A C 1
ATOM 2513 O O . VAL A 1 324 ? -20.877 -0.457 15.743 1.00 95.44 324 VAL A O 1
ATOM 2516 N N . ALA A 1 325 ? -21.466 1.082 14.223 1.00 95.44 325 ALA A N 1
ATOM 2517 C CA . ALA A 1 325 ? -22.741 0.442 13.897 1.00 95.44 325 ALA A CA 1
ATOM 2518 C C . ALA A 1 325 ? -22.549 -0.985 13.346 1.00 95.44 325 ALA A C 1
ATOM 2520 O O . ALA A 1 325 ? -23.243 -1.906 13.772 1.00 95.44 325 ALA A O 1
ATOM 2521 N N . ALA A 1 326 ? -21.557 -1.186 12.471 1.00 96.81 326 ALA A N 1
ATOM 2522 C CA . ALA A 1 326 ? -21.199 -2.509 11.961 1.00 96.81 326 ALA A CA 1
ATOM 2523 C C . ALA A 1 326 ? -20.667 -3.452 13.059 1.00 96.81 326 ALA A C 1
ATOM 2525 O O . ALA A 1 326 ? -21.036 -4.623 13.099 1.00 96.81 326 ALA A O 1
ATOM 2526 N N . MET A 1 327 ? -19.842 -2.945 13.984 1.00 97.44 327 MET A N 1
ATOM 2527 C CA . MET A 1 327 ? -19.385 -3.726 15.138 1.00 97.44 327 MET A CA 1
ATOM 2528 C C . MET A 1 327 ? -20.555 -4.123 16.046 1.00 97.44 327 MET A C 1
ATOM 2530 O O . MET A 1 327 ? -20.631 -5.270 16.468 1.00 97.44 327 MET A O 1
ATOM 2534 N N . LEU A 1 328 ? -21.504 -3.221 16.312 1.00 96.62 328 LEU A N 1
ATOM 2535 C CA . LEU A 1 328 ? -22.675 -3.552 17.129 1.00 96.62 328 LEU A CA 1
ATOM 2536 C C . LEU A 1 328 ? -23.564 -4.613 16.482 1.00 96.62 328 LEU A C 1
ATOM 2538 O O . LEU A 1 328 ? -24.030 -5.487 17.196 1.00 96.62 328 LEU A O 1
ATOM 2542 N N . GLN A 1 329 ? -23.730 -4.611 15.156 1.00 96.94 329 GLN A N 1
ATOM 2543 C CA . GLN A 1 329 ? -24.460 -5.679 14.460 1.00 96.94 329 GLN A CA 1
ATOM 2544 C C . GLN A 1 329 ? -23.836 -7.061 14.719 1.00 96.94 329 GLN A C 1
ATOM 2546 O O . GLN A 1 329 ? -24.553 -8.044 14.897 1.00 96.94 329 GLN A O 1
ATOM 2551 N N . MET A 1 330 ? -22.504 -7.147 14.772 1.00 96.56 330 MET A N 1
ATOM 2552 C CA . MET A 1 330 ? -21.809 -8.386 15.132 1.00 96.56 330 MET A CA 1
ATOM 2553 C C . MET A 1 330 ? -22.024 -8.759 16.598 1.00 96.56 330 MET A C 1
ATOM 2555 O O . MET A 1 330 ? -22.234 -9.933 16.911 1.00 96.56 330 MET A O 1
ATOM 2559 N N . VAL A 1 331 ? -21.995 -7.769 17.490 1.00 95.81 331 VAL A N 1
ATOM 2560 C CA . VAL A 1 331 ? -22.240 -7.982 18.921 1.00 95.81 331 VAL A CA 1
ATOM 2561 C C . VAL A 1 331 ? -23.680 -8.430 19.183 1.00 95.81 331 VAL A C 1
ATOM 2563 O O . VAL A 1 331 ? -23.888 -9.350 19.969 1.00 95.81 331 VAL A O 1
ATOM 2566 N N . ASP A 1 332 ? -24.654 -7.906 18.435 1.00 95.06 332 ASP A N 1
ATOM 2567 C CA . ASP A 1 332 ? -26.059 -8.339 18.458 1.00 95.06 332 ASP A CA 1
ATOM 2568 C C . ASP A 1 332 ? -26.232 -9.822 18.070 1.00 95.06 332 ASP A C 1
ATOM 2570 O O . ASP A 1 332 ? -27.197 -10.470 18.481 1.00 95.06 332 ASP A O 1
ATOM 2574 N N . ALA A 1 333 ? -25.288 -10.380 17.301 1.00 94.69 333 ALA A N 1
ATOM 2575 C CA . ALA A 1 333 ? -25.218 -11.798 16.935 1.00 94.69 333 ALA A CA 1
ATOM 2576 C C . ALA A 1 333 ? -24.320 -12.638 17.875 1.00 94.69 333 ALA A C 1
ATOM 2578 O O . ALA A 1 333 ? -24.073 -13.823 17.623 1.00 94.69 333 ALA A O 1
ATOM 2579 N N . GLY A 1 334 ? -23.835 -12.046 18.972 1.00 93.56 334 GLY A N 1
ATOM 2580 C CA . GLY A 1 334 ? -23.016 -12.709 19.988 1.00 93.56 334 GLY A CA 1
ATOM 2581 C C . GLY A 1 334 ? -21.545 -12.879 19.603 1.00 93.56 334 GLY A C 1
ATOM 2582 O O . GLY A 1 334 ? -20.892 -13.798 20.101 1.00 93.56 334 GLY A O 1
ATOM 2583 N N . TYR A 1 335 ? -21.029 -12.047 18.697 1.00 95.81 335 TYR A N 1
ATOM 2584 C CA . TYR A 1 335 ? -19.607 -11.986 18.355 1.00 95.81 335 TYR A CA 1
ATOM 2585 C C . TYR A 1 335 ? -18.908 -10.813 19.055 1.00 95.81 335 TYR A C 1
ATOM 2587 O O . TYR A 1 335 ? -19.535 -9.858 19.496 1.00 95.81 335 TYR A O 1
ATOM 2595 N N . GLN A 1 336 ? -17.580 -10.865 19.114 1.00 96.50 336 GLN A N 1
ATOM 2596 C CA . GLN A 1 336 ? -16.736 -9.754 19.548 1.00 96.50 336 GLN A CA 1
ATOM 2597 C C . GLN A 1 336 ? -16.122 -9.033 18.352 1.00 96.50 336 GLN A C 1
ATOM 2599 O O . GLN A 1 336 ? -15.874 -9.630 17.295 1.00 96.50 336 GLN A O 1
ATOM 2604 N N . CYS A 1 337 ? -15.804 -7.757 18.549 1.00 97.25 337 CYS A N 1
ATOM 2605 C CA . CYS A 1 337 ? -15.112 -6.940 17.563 1.00 97.25 337 CYS A CA 1
ATOM 2606 C C . CYS A 1 337 ? -13.795 -6.391 18.103 1.00 97.25 337 CYS A C 1
ATOM 2608 O O . CYS A 1 337 ? -13.694 -6.014 19.271 1.00 97.25 337 CYS A O 1
ATOM 2610 N N . ALA A 1 338 ? -12.799 -6.288 17.226 1.00 96.56 338 ALA A N 1
ATOM 2611 C CA . ALA A 1 338 ? -11.525 -5.646 17.522 1.00 96.56 338 ALA A CA 1
ATOM 2612 C C . ALA A 1 338 ? -11.337 -4.399 16.648 1.00 96.56 338 ALA A C 1
ATOM 2614 O O . ALA A 1 338 ? -11.492 -4.483 15.434 1.00 96.56 338 ALA A O 1
ATOM 2615 N N . LEU A 1 339 ? -10.958 -3.265 17.241 1.00 95.62 339 LEU A N 1
ATOM 2616 C CA . LEU A 1 339 ? -10.538 -2.056 16.532 1.00 95.62 339 LEU A CA 1
ATOM 2617 C C . LEU A 1 339 ? -9.047 -1.810 16.771 1.00 95.62 339 LEU A C 1
ATOM 2619 O O . LEU A 1 339 ? -8.619 -1.500 17.886 1.00 95.62 339 LEU A O 1
ATOM 2623 N N . LEU A 1 340 ? -8.260 -1.927 15.705 1.00 93.44 340 LEU A N 1
ATOM 2624 C CA . LEU A 1 340 ? -6.826 -1.680 15.700 1.00 93.44 340 LEU A CA 1
ATOM 2625 C C . LEU A 1 340 ? -6.547 -0.218 15.332 1.00 93.44 340 LEU A C 1
ATOM 2627 O O . LEU A 1 340 ? -6.862 0.221 14.227 1.00 93.44 340 LEU A O 1
ATOM 2631 N N . ALA A 1 341 ? -5.935 0.524 16.254 1.00 91.25 341 ALA A N 1
ATOM 2632 C CA . ALA A 1 341 ? -5.575 1.930 16.091 1.00 91.25 341 ALA A CA 1
ATOM 2633 C C . ALA A 1 341 ? -4.044 2.127 16.051 1.00 91.25 341 ALA A C 1
ATOM 2635 O O . ALA A 1 341 ? -3.315 1.452 16.788 1.00 91.25 341 ALA A O 1
ATOM 2636 N N . PRO A 1 342 ? -3.524 3.077 15.246 1.00 87.50 342 PRO A N 1
ATOM 2637 C CA . PRO A 1 342 ? -2.086 3.229 14.967 1.00 87.50 342 PRO A CA 1
ATOM 2638 C C . PRO A 1 342 ? -1.256 3.710 16.157 1.00 87.50 342 PRO A C 1
ATOM 2640 O O . PRO A 1 342 ? -0.050 3.472 16.211 1.00 87.50 342 PRO A O 1
ATOM 2643 N N . THR A 1 343 ? -1.875 4.403 17.112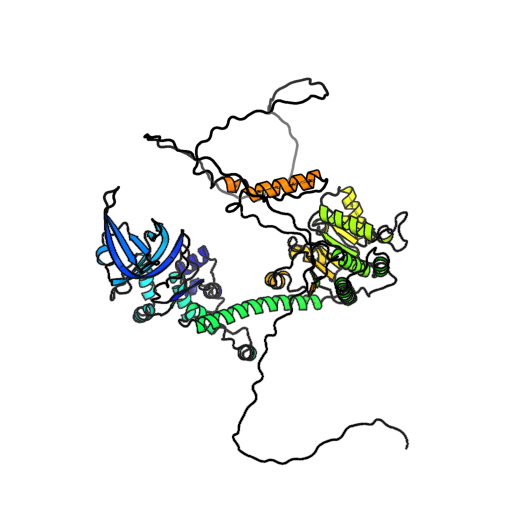 1.00 90.50 343 THR A N 1
ATOM 2644 C CA . THR A 1 343 ? -1.203 4.929 18.302 1.00 90.50 343 THR A CA 1
ATOM 2645 C C . THR A 1 343 ? -2.079 4.739 19.529 1.00 90.50 343 THR A C 1
ATOM 2647 O O . THR A 1 343 ? -3.302 4.647 19.432 1.00 90.50 343 THR A O 1
ATOM 2650 N N . GLU A 1 344 ? -1.459 4.715 20.707 1.00 91.31 344 GLU A N 1
ATOM 2651 C CA . GLU A 1 344 ? -2.195 4.591 21.970 1.00 91.31 344 GLU A CA 1
ATOM 2652 C C . GLU A 1 344 ? -3.118 5.788 22.219 1.00 91.31 344 GLU A C 1
ATOM 2654 O O . GLU A 1 344 ? -4.205 5.624 22.764 1.00 91.31 344 GLU A O 1
ATOM 2659 N N . VAL A 1 345 ? -2.712 6.978 21.765 1.00 91.38 345 VAL A N 1
ATOM 2660 C CA . VAL A 1 345 ? -3.529 8.195 21.843 1.00 91.38 345 VAL A CA 1
ATOM 2661 C C . VAL A 1 345 ? -4.803 8.033 21.016 1.00 91.38 345 VAL A C 1
ATOM 2663 O O . VAL A 1 345 ? -5.888 8.312 21.519 1.00 91.38 345 VAL A O 1
ATOM 2666 N N . LEU A 1 346 ? -4.690 7.527 19.783 1.00 89.81 346 LEU A N 1
ATOM 2667 C CA . LEU A 1 346 ? -5.854 7.280 18.930 1.00 89.81 346 LEU A CA 1
ATOM 2668 C C . LEU A 1 346 ? -6.723 6.137 19.464 1.00 89.81 346 LEU A C 1
ATOM 2670 O O . LEU A 1 346 ? -7.942 6.257 19.450 1.00 89.81 346 LEU A O 1
ATOM 2674 N N . ALA A 1 347 ? -6.128 5.074 20.017 1.00 93.19 347 ALA A N 1
ATOM 2675 C CA . ALA A 1 347 ? -6.879 4.005 20.678 1.00 93.19 347 ALA A CA 1
ATOM 2676 C C . ALA A 1 347 ? -7.717 4.543 21.855 1.00 93.19 347 ALA A C 1
ATOM 2678 O O . ALA A 1 347 ? -8.914 4.275 21.948 1.00 93.19 347 ALA A O 1
ATOM 2679 N N . ALA A 1 348 ? -7.109 5.354 22.727 1.00 93.69 348 ALA A N 1
ATOM 2680 C CA . ALA A 1 348 ? -7.802 5.977 23.852 1.00 93.69 348 ALA A CA 1
ATOM 2681 C C . ALA A 1 348 ? -8.888 6.965 23.392 1.00 93.69 348 ALA A C 1
ATOM 2683 O O . ALA A 1 348 ? -9.963 7.021 23.991 1.00 93.69 348 ALA A O 1
ATOM 2684 N N . GLN A 1 349 ? -8.626 7.717 22.318 1.00 92.88 349 GLN A N 1
ATOM 2685 C CA . GLN A 1 349 ? -9.607 8.612 21.709 1.00 92.88 349 GLN A CA 1
ATOM 2686 C C . GLN A 1 349 ? -10.811 7.838 21.165 1.00 92.88 349 GLN A C 1
ATOM 2688 O O . GLN A 1 349 ? -11.939 8.212 21.470 1.00 92.88 349 GLN A O 1
ATOM 2693 N N . HIS A 1 350 ? -10.590 6.739 20.436 1.00 94.38 350 HIS A N 1
ATOM 2694 C CA . HIS A 1 350 ? -11.667 5.878 19.939 1.00 94.38 350 HIS A CA 1
ATOM 2695 C C . HIS A 1 350 ? -12.511 5.319 21.077 1.00 94.38 350 HIS A C 1
ATOM 2697 O O . HIS A 1 350 ? -13.727 5.443 21.029 1.00 94.38 350 HIS A O 1
ATOM 2703 N N . VAL A 1 351 ? -11.898 4.784 22.139 1.00 95.19 351 VAL A N 1
ATOM 2704 C CA . VAL A 1 351 ? -12.656 4.281 23.301 1.00 95.19 351 VAL A CA 1
ATOM 2705 C C . VAL A 1 351 ? -13.514 5.371 23.927 1.00 95.19 351 VAL A C 1
ATOM 2707 O O . VAL A 1 351 ? -14.677 5.120 24.233 1.00 95.19 351 VAL A O 1
ATOM 2710 N N . ARG A 1 352 ? -12.969 6.582 24.101 1.00 94.44 352 ARG A N 1
ATOM 2711 C CA . ARG A 1 352 ? -13.737 7.715 24.627 1.00 94.44 352 ARG A CA 1
ATOM 2712 C C . ARG A 1 352 ? -14.910 8.051 23.707 1.00 94.44 352 ARG A C 1
ATOM 2714 O O . ARG A 1 352 ? -16.042 8.028 24.163 1.00 94.44 352 ARG A O 1
ATOM 2721 N N . SER A 1 353 ? -14.657 8.274 22.419 1.00 91.56 353 SER A N 1
ATOM 2722 C CA . SER A 1 353 ? -15.705 8.632 21.457 1.00 91.56 353 SER A CA 1
ATOM 2723 C C . SER A 1 353 ? -16.779 7.550 21.308 1.00 91.56 353 SER A C 1
ATOM 2725 O O . SER A 1 353 ? -17.954 7.879 21.193 1.00 91.56 353 SER A O 1
ATOM 2727 N N . ILE A 1 354 ? -16.400 6.269 21.343 1.00 94.06 354 ILE A N 1
ATOM 2728 C CA . ILE A 1 354 ? -17.345 5.146 21.304 1.00 94.06 354 ILE A CA 1
ATOM 2729 C C . ILE A 1 354 ? -18.222 5.152 22.558 1.00 94.06 354 ILE A C 1
ATOM 2731 O O . ILE A 1 354 ? -19.438 5.049 22.440 1.00 94.06 354 ILE A O 1
ATOM 2735 N N . ARG A 1 355 ? -17.630 5.309 23.749 1.00 93.88 355 ARG A N 1
ATOM 2736 C CA . ARG A 1 355 ? -18.380 5.375 25.014 1.00 93.88 355 ARG A CA 1
ATOM 2737 C C . ARG A 1 355 ? -19.313 6.580 25.070 1.00 93.88 355 ARG A C 1
ATOM 2739 O O . ARG A 1 355 ? -20.451 6.420 25.490 1.00 93.88 355 ARG A O 1
ATOM 2746 N N . ASP A 1 356 ? -18.865 7.744 24.604 1.00 91.69 356 ASP A N 1
ATOM 2747 C CA . ASP A 1 356 ? -19.678 8.965 24.578 1.00 91.69 356 ASP A CA 1
ATOM 2748 C C . ASP A 1 356 ? -20.917 8.795 23.683 1.00 91.69 356 ASP A C 1
ATOM 2750 O O . ASP A 1 356 ? -22.010 9.227 24.038 1.00 91.69 356 ASP A O 1
ATOM 2754 N N . VAL A 1 357 ? -20.757 8.135 22.532 1.00 90.88 357 VAL A N 1
ATOM 2755 C CA . VAL A 1 357 ? -21.838 7.903 21.562 1.00 90.88 357 VAL A CA 1
ATOM 2756 C C . VAL A 1 357 ? -22.774 6.763 21.982 1.00 90.88 357 VAL A C 1
ATOM 2758 O O . VAL A 1 357 ? -23.968 6.808 21.692 1.00 90.88 357 VAL A O 1
ATOM 2761 N N . LEU A 1 358 ? -22.251 5.732 22.648 1.00 91.38 358 LEU A N 1
ATOM 2762 C CA . LEU A 1 358 ? -23.040 4.611 23.162 1.00 91.38 358 LEU A CA 1
ATOM 2763 C C . LEU A 1 358 ? -23.775 4.951 24.467 1.00 91.38 358 LEU A C 1
ATOM 2765 O O . LEU A 1 358 ? -24.837 4.388 24.726 1.00 91.38 358 LEU A O 1
ATOM 2769 N N . GLY A 1 359 ? -23.226 5.847 25.289 1.00 90.94 359 GLY A N 1
ATOM 2770 C CA . GLY A 1 359 ? -23.803 6.220 26.576 1.00 90.94 359 GLY A CA 1
ATOM 2771 C C . GLY A 1 359 ? -23.968 5.004 27.505 1.00 90.94 359 GLY A C 1
ATOM 2772 O O . GLY A 1 359 ? -23.022 4.222 27.654 1.00 90.94 359 GLY A O 1
ATOM 2773 N N . PRO A 1 360 ? -25.155 4.799 28.115 1.00 89.62 360 PRO A N 1
ATOM 2774 C CA . PRO A 1 360 ? -25.434 3.644 28.976 1.00 89.62 360 PRO A CA 1
ATOM 2775 C C . PRO A 1 360 ? -25.209 2.279 28.305 1.00 89.62 360 PRO A C 1
ATOM 2777 O O . PRO A 1 360 ? -24.902 1.308 28.998 1.00 89.62 360 PRO A O 1
ATOM 2780 N N . LEU A 1 361 ? -25.293 2.198 26.969 1.00 90.62 361 LEU A N 1
ATOM 2781 C CA . LEU A 1 361 ? -25.048 0.960 26.217 1.00 90.62 361 LEU A CA 1
ATOM 2782 C C . LEU A 1 361 ? -23.583 0.502 26.276 1.00 90.62 361 LEU A C 1
ATOM 2784 O O . LEU A 1 361 ? -23.312 -0.662 26.012 1.00 90.62 361 LEU A O 1
ATOM 2788 N N . ALA A 1 362 ? -22.626 1.376 26.613 1.00 89.62 362 ALA A N 1
ATOM 2789 C CA . ALA A 1 362 ? -21.209 1.008 26.762 1.00 89.62 362 ALA A CA 1
ATOM 2790 C C . ALA A 1 362 ? -20.826 0.538 28.176 1.00 89.62 362 ALA A C 1
ATOM 2792 O O . ALA A 1 362 ? -19.649 0.270 28.441 1.00 89.62 362 ALA A O 1
ATOM 2793 N N . MET A 1 363 ? -21.798 0.499 29.090 1.00 87.19 363 MET A N 1
ATOM 2794 C CA . MET A 1 363 ? -21.604 0.242 30.517 1.00 87.19 363 MET A CA 1
ATOM 2795 C C . MET A 1 363 ? -22.214 -1.109 30.927 1.00 87.19 363 MET A C 1
ATOM 2797 O O . MET A 1 363 ? -22.653 -1.273 32.064 1.00 87.19 363 MET A O 1
ATOM 2801 N N . GLY A 1 364 ? -22.251 -2.080 30.006 1.00 86.94 364 GLY A N 1
ATOM 2802 C CA . GLY A 1 364 ? -22.829 -3.405 30.244 1.00 86.94 364 GLY A CA 1
ATOM 2803 C C . GLY A 1 364 ? -22.279 -4.075 31.509 1.00 86.94 364 GLY A C 1
ATOM 2804 O O . GLY A 1 364 ? -21.062 -4.174 31.703 1.00 86.94 364 GLY A O 1
ATOM 2805 N N . GLY A 1 365 ? -23.175 -4.514 32.394 1.00 82.94 365 GLY A N 1
ATOM 2806 C CA . GLY A 1 365 ? -22.812 -5.139 33.672 1.00 82.94 365 GLY A CA 1
ATOM 2807 C C . GLY A 1 365 ? -22.246 -4.180 34.731 1.00 82.94 365 GLY A C 1
ATOM 2808 O O . GLY A 1 365 ? -21.684 -4.643 35.723 1.00 82.94 365 GLY A O 1
ATOM 2809 N N . GLN A 1 366 ? -22.368 -2.862 34.543 1.00 85.81 366 GLN A N 1
ATOM 2810 C CA . GLN A 1 366 ? -21.951 -1.838 35.506 1.00 85.81 366 GLN A CA 1
ATOM 2811 C C . GLN A 1 366 ? -23.157 -1.050 36.037 1.00 85.81 366 GLN A C 1
ATOM 2813 O O . GLN A 1 366 ? -24.206 -0.963 35.401 1.00 85.81 366 GLN A O 1
ATOM 2818 N N . LEU A 1 367 ? -23.001 -0.440 37.217 1.00 83.06 367 LEU A N 1
ATOM 2819 C CA . LEU A 1 367 ? -24.012 0.449 37.797 1.00 83.06 367 LEU A CA 1
ATOM 2820 C C . LEU A 1 367 ? -24.300 1.627 36.851 1.00 83.06 367 LEU A C 1
ATOM 2822 O O . LEU A 1 367 ? -23.395 2.394 36.524 1.00 83.06 367 LEU A O 1
ATOM 2826 N N . GLY A 1 368 ? -25.562 1.776 36.441 1.00 81.50 368 GLY A N 1
ATOM 2827 C CA . GLY A 1 368 ? -26.005 2.816 35.504 1.00 81.50 368 GLY A CA 1
ATOM 2828 C C . GLY A 1 368 ? -25.875 2.450 34.019 1.00 81.50 368 GLY A C 1
ATOM 2829 O O . GLY A 1 368 ? -26.136 3.303 33.172 1.00 81.50 368 GLY A O 1
ATOM 2830 N N . GLY A 1 369 ? -25.474 1.217 33.697 1.00 84.19 369 GLY A N 1
ATOM 2831 C CA . GLY A 1 369 ? -25.529 0.684 32.338 1.00 84.19 369 GLY A CA 1
ATOM 2832 C C . GLY A 1 369 ? -26.912 0.173 31.950 1.00 84.19 369 GLY A C 1
ATOM 2833 O O . GLY A 1 369 ? -27.746 -0.105 32.809 1.00 84.19 369 GLY A O 1
ATOM 2834 N N . ALA A 1 370 ? -27.144 0.061 30.644 1.00 85.81 370 ALA A N 1
ATOM 2835 C CA . ALA A 1 370 ? -28.324 -0.615 30.113 1.00 85.81 370 ALA A CA 1
ATOM 2836 C C . ALA A 1 370 ? -28.222 -2.136 30.325 1.00 85.81 370 ALA A C 1
ATOM 2838 O O . ALA A 1 370 ? -27.120 -2.691 30.275 1.00 85.81 370 ALA A O 1
ATOM 2839 N N . ASP A 1 371 ? -29.362 -2.804 30.524 1.00 83.19 371 ASP A N 1
ATOM 2840 C CA . ASP A 1 371 ? -29.426 -4.254 30.771 1.00 83.19 371 ASP A CA 1
ATOM 2841 C C . ASP A 1 371 ? -28.872 -5.080 29.598 1.00 83.19 371 ASP A C 1
ATOM 2843 O O . ASP A 1 371 ? -28.266 -6.131 29.800 1.00 83.19 371 ASP A O 1
ATOM 2847 N N . ASP A 1 372 ? -29.041 -4.584 28.372 1.00 85.62 372 ASP A N 1
ATOM 2848 C CA . ASP A 1 372 ? -28.526 -5.153 27.125 1.00 85.62 372 ASP A CA 1
ATOM 2849 C C . ASP A 1 372 ? -27.208 -4.505 26.660 1.00 85.62 372 ASP A C 1
ATOM 2851 O O . ASP A 1 372 ? -26.733 -4.774 25.557 1.00 85.62 372 ASP A O 1
ATOM 2855 N N . GLY A 1 373 ? -26.600 -3.659 27.498 1.00 88.25 373 GLY A N 1
ATOM 2856 C CA . GLY A 1 373 ? -25.355 -2.966 27.195 1.00 88.25 373 GLY A CA 1
ATOM 2857 C C . GLY A 1 373 ? -24.145 -3.898 27.083 1.00 88.25 373 GLY A C 1
ATOM 2858 O O . GLY A 1 373 ? -24.108 -5.011 27.606 1.00 88.25 373 GLY A O 1
ATOM 2859 N N . ILE A 1 374 ? -23.090 -3.396 26.449 1.00 92.12 374 ILE A N 1
ATOM 2860 C CA . ILE A 1 374 ? -21.825 -4.101 26.219 1.00 92.12 374 ILE A CA 1
ATOM 2861 C C . ILE A 1 374 ? -20.674 -3.383 26.913 1.00 92.12 374 ILE A C 1
ATOM 2863 O O . ILE A 1 374 ? -20.759 -2.191 27.202 1.00 92.12 374 ILE A O 1
ATOM 2867 N N . GLN A 1 375 ? -19.561 -4.080 27.137 1.00 93.06 375 GLN A N 1
ATOM 2868 C CA . GLN A 1 375 ? -18.329 -3.430 27.581 1.00 93.06 375 GLN A CA 1
ATOM 2869 C C . GLN A 1 375 ? -17.421 -3.088 26.401 1.00 93.06 375 GLN A C 1
ATOM 2871 O O . GLN A 1 375 ? -17.219 -3.889 25.483 1.00 93.06 375 GLN A O 1
ATOM 2876 N N . VAL A 1 376 ? -16.834 -1.891 26.463 1.00 95.25 376 VAL A N 1
ATOM 2877 C CA . VAL A 1 376 ? -15.794 -1.431 25.535 1.00 95.25 376 VAL A CA 1
ATOM 2878 C C . VAL A 1 376 ? -14.453 -1.433 26.262 1.00 95.25 376 VAL A C 1
ATOM 2880 O O . VAL A 1 376 ? -14.241 -0.624 27.172 1.00 95.25 376 VAL A O 1
ATOM 2883 N N . ALA A 1 377 ? -13.543 -2.318 25.862 1.00 95.31 377 ALA A N 1
ATOM 2884 C CA . ALA A 1 377 ? -12.236 -2.497 26.490 1.00 95.31 377 ALA A CA 1
ATOM 2885 C C . ALA A 1 377 ? -11.117 -1.765 25.729 1.00 95.31 377 ALA A C 1
ATOM 2887 O O . ALA A 1 377 ? -11.165 -1.627 24.507 1.00 95.31 377 ALA A O 1
ATOM 2888 N N . LEU A 1 378 ? -10.086 -1.320 26.457 1.00 96.75 378 LEU A N 1
ATOM 2889 C CA . LEU A 1 378 ? -8.866 -0.726 25.897 1.00 96.75 378 LEU A CA 1
ATOM 2890 C C . LEU A 1 378 ? -7.675 -1.645 26.183 1.00 96.75 378 LEU A C 1
ATOM 2892 O O . LEU A 1 378 ? -7.413 -1.943 27.346 1.00 96.75 378 LEU A O 1
ATOM 2896 N N . LEU A 1 379 ? -6.910 -2.026 25.157 1.00 95.88 379 LEU A N 1
ATOM 2897 C CA . LEU A 1 379 ? -5.661 -2.775 25.304 1.00 95.88 379 LEU A CA 1
ATOM 2898 C C . LEU A 1 379 ? -4.498 -2.074 24.586 1.00 95.88 379 LEU A C 1
ATOM 2900 O O . LEU A 1 379 ? -4.369 -2.120 23.362 1.00 95.88 379 LEU A O 1
ATOM 2904 N N . THR A 1 380 ? -3.607 -1.452 25.359 1.00 94.19 380 THR A N 1
ATOM 2905 C CA . THR A 1 380 ? -2.400 -0.776 24.854 1.00 94.19 380 THR A CA 1
ATOM 2906 C C . THR A 1 380 ? -1.127 -1.294 25.527 1.00 94.19 380 THR A C 1
ATOM 2908 O O . THR A 1 380 ? -1.163 -2.019 26.528 1.00 94.19 380 THR A O 1
ATOM 2911 N N . GLY A 1 381 ? 0.032 -0.929 24.970 1.00 89.12 381 GLY A N 1
ATOM 2912 C CA . GLY A 1 381 ? 1.341 -1.292 25.511 1.00 89.12 381 GLY A CA 1
ATOM 2913 C C . GLY A 1 381 ? 1.633 -0.620 26.855 1.00 89.12 381 GLY A C 1
ATOM 2914 O O . GLY A 1 381 ? 2.263 -1.244 27.709 1.00 89.12 381 GLY A O 1
ATOM 2915 N N . SER A 1 382 ? 1.112 0.587 27.071 1.00 90.31 382 SER A N 1
ATOM 2916 C CA . SER A 1 382 ? 1.260 1.378 28.301 1.00 90.31 382 SER A CA 1
ATOM 2917 C C . SER A 1 382 ? 0.497 0.868 29.525 1.00 90.31 382 SER A C 1
ATOM 2919 O O . SER A 1 382 ? 0.806 1.292 30.638 1.00 90.31 382 SER A O 1
ATOM 2921 N N . LEU A 1 383 ? -0.466 -0.046 29.369 1.00 91.50 383 LEU A N 1
ATOM 2922 C CA . LEU A 1 383 ? -1.195 -0.597 30.516 1.00 91.50 383 LEU A CA 1
ATOM 2923 C C . LEU A 1 383 ? -0.269 -1.386 31.453 1.00 91.50 383 LEU A C 1
ATOM 2925 O O . LEU A 1 383 ? 0.609 -2.140 31.009 1.00 91.50 383 LEU A O 1
ATOM 2929 N N . SER A 1 384 ? -0.514 -1.261 32.760 1.00 94.81 384 SER A N 1
ATOM 2930 C CA . SER A 1 384 ? 0.196 -2.046 33.773 1.00 94.81 384 SER A CA 1
ATOM 2931 C C . SER A 1 384 ? -0.089 -3.549 33.617 1.00 94.81 384 SER A C 1
ATOM 2933 O O . SER A 1 384 ? -1.132 -3.929 33.075 1.00 94.81 384 SER A O 1
ATOM 2935 N N . PRO A 1 385 ? 0.790 -4.441 34.113 1.00 93.25 385 PRO A N 1
ATOM 2936 C CA . PRO A 1 385 ? 0.570 -5.886 34.019 1.00 93.25 385 PRO A CA 1
ATOM 2937 C C . PRO A 1 385 ? -0.761 -6.351 34.629 1.00 93.25 385 PRO A C 1
ATOM 2939 O O . PRO A 1 385 ? -1.428 -7.209 34.055 1.00 93.25 385 PRO A O 1
ATOM 2942 N N . ALA A 1 386 ? -1.178 -5.752 35.751 1.00 95.38 386 ALA A N 1
ATOM 2943 C CA . ALA A 1 386 ? -2.452 -6.063 36.398 1.00 95.38 386 ALA A CA 1
ATOM 2944 C C . ALA A 1 386 ? -3.651 -5.660 35.523 1.00 95.38 386 ALA A C 1
ATOM 2946 O O . ALA A 1 386 ? -4.549 -6.469 35.306 1.00 95.38 386 ALA A O 1
ATOM 2947 N N . GLN A 1 387 ? -3.622 -4.452 34.948 1.00 94.75 387 GLN A N 1
ATOM 2948 C CA . GLN A 1 387 ? -4.662 -3.981 34.024 1.00 94.75 387 GLN A CA 1
ATOM 2949 C C . GLN A 1 387 ? -4.728 -4.840 32.758 1.00 94.75 387 GLN A C 1
ATOM 2951 O O . GLN A 1 387 ? -5.813 -5.228 32.342 1.00 94.75 387 GLN A O 1
ATOM 2956 N N . LYS A 1 388 ? -3.577 -5.202 32.172 1.00 94.06 388 LYS A N 1
ATOM 2957 C CA . LYS A 1 388 ? -3.530 -6.103 31.008 1.00 94.06 388 LYS A CA 1
ATOM 2958 C C . LYS A 1 388 ? -4.134 -7.464 31.323 1.00 94.06 388 LYS A C 1
ATOM 2960 O O . LYS A 1 388 ? -4.867 -7.996 30.499 1.00 94.06 388 LYS A O 1
ATOM 2965 N N . LYS A 1 389 ? -3.830 -8.029 32.496 1.00 94.00 389 LYS A N 1
ATOM 2966 C CA . LYS A 1 389 ? -4.391 -9.314 32.929 1.00 94.00 389 LYS A CA 1
ATOM 2967 C C . LYS A 1 389 ? -5.914 -9.239 33.061 1.00 94.00 389 LYS A C 1
ATOM 2969 O O . LYS A 1 389 ? -6.591 -10.135 32.572 1.00 94.00 389 LYS A O 1
ATOM 2974 N N . GLN A 1 390 ? -6.425 -8.169 33.667 1.00 94.50 390 GLN A N 1
ATOM 2975 C CA . GLN A 1 390 ? -7.862 -7.941 33.821 1.00 94.50 390 GLN A CA 1
ATOM 2976 C C . GLN A 1 390 ? -8.563 -7.814 32.461 1.00 94.50 390 GLN A C 1
ATOM 2978 O O . GLN A 1 390 ? -9.467 -8.587 32.164 1.00 94.50 390 GLN A O 1
ATOM 2983 N N . VAL A 1 391 ? -8.074 -6.924 31.593 1.00 94.62 391 VAL A N 1
ATOM 2984 C CA . VAL A 1 391 ? -8.648 -6.717 30.253 1.00 94.62 391 VAL A CA 1
ATOM 2985 C C . VAL A 1 391 ? -8.591 -7.998 29.417 1.00 94.62 391 VAL A C 1
ATOM 2987 O O . VAL A 1 391 ? -9.550 -8.336 28.737 1.00 94.62 391 VAL A O 1
ATOM 2990 N N . ARG A 1 392 ? -7.500 -8.772 29.483 1.00 94.94 392 ARG A N 1
ATOM 2991 C CA . ARG A 1 392 ? -7.421 -10.069 28.784 1.00 94.94 392 ARG A CA 1
ATOM 2992 C C . ARG A 1 392 ? -8.476 -11.059 29.275 1.00 94.94 392 ARG A C 1
ATOM 2994 O O . ARG A 1 392 ? -9.033 -11.778 28.451 1.00 94.94 392 ARG A O 1
ATOM 3001 N N . ALA A 1 393 ? -8.772 -11.084 30.574 1.00 94.38 393 ALA A N 1
ATOM 3002 C CA . ALA A 1 393 ? -9.832 -11.930 31.116 1.00 94.38 393 ALA A CA 1
ATOM 3003 C C . ALA A 1 393 ? -11.223 -11.491 30.621 1.00 94.38 393 ALA A C 1
ATOM 3005 O O . ALA A 1 393 ? -12.029 -12.339 30.242 1.00 94.38 393 ALA A O 1
ATOM 3006 N N . GLU A 1 394 ? -11.487 -10.185 30.542 1.00 93.88 394 GLU A N 1
ATOM 3007 C CA . GLU A 1 394 ? -12.729 -9.624 29.976 1.00 93.88 394 GLU A CA 1
ATOM 3008 C C . GLU A 1 394 ? -12.893 -9.977 28.486 1.00 93.88 394 GLU A C 1
ATOM 3010 O O . GLU A 1 394 ? -13.986 -10.323 28.040 1.00 93.88 394 GLU A O 1
ATOM 3015 N N . ILE A 1 395 ? -11.797 -9.954 27.718 1.00 94.75 395 ILE A N 1
ATOM 3016 C CA . ILE A 1 395 ? -11.792 -10.352 26.301 1.00 94.75 395 ILE A CA 1
ATOM 3017 C C . ILE A 1 395 ? -12.054 -11.859 26.162 1.00 94.75 395 ILE A C 1
ATOM 3019 O O . ILE A 1 395 ? -12.930 -12.258 25.395 1.00 94.75 395 ILE A O 1
ATOM 3023 N N . THR A 1 396 ? -11.337 -12.687 26.927 1.00 94.50 396 THR A N 1
ATOM 3024 C CA . THR A 1 396 ? -11.413 -14.161 26.843 1.00 94.50 396 THR A CA 1
ATOM 3025 C C . THR A 1 396 ? -12.774 -14.691 27.302 1.00 94.50 396 THR A C 1
ATOM 3027 O O . THR A 1 396 ? -13.268 -15.685 26.779 1.00 94.50 396 THR A O 1
ATOM 3030 N N . SER A 1 397 ? -13.402 -14.025 28.276 1.00 92.56 397 SER A N 1
ATOM 3031 C CA . SER A 1 397 ? -14.729 -14.392 28.791 1.00 92.56 397 SER A CA 1
ATOM 3032 C C . SER A 1 397 ? -15.892 -13.909 27.920 1.00 92.56 397 SER A C 1
ATOM 3034 O O . SER A 1 397 ? -17.029 -14.292 28.178 1.00 92.56 397 SER A O 1
ATOM 3036 N N . GLY A 1 398 ? -15.638 -13.065 26.914 1.00 90.75 398 GLY A N 1
ATOM 3037 C CA . GLY A 1 398 ? -16.687 -12.496 26.065 1.00 90.75 398 GLY A CA 1
ATOM 3038 C C . GLY A 1 398 ? -17.400 -11.274 26.655 1.00 90.75 398 GLY A C 1
ATOM 3039 O O . GLY A 1 398 ? -18.287 -10.733 26.004 1.00 90.75 398 GLY A O 1
ATOM 3040 N N . GLN A 1 399 ? -17.015 -10.803 27.849 1.00 90.94 399 GLN A N 1
ATOM 3041 C CA . GLN A 1 399 ? -17.627 -9.628 28.489 1.00 90.94 399 GLN A CA 1
ATOM 3042 C C . GLN A 1 399 ? -17.394 -8.340 27.687 1.00 90.94 399 GLN A C 1
ATOM 3044 O O . GLN A 1 399 ? -18.273 -7.481 27.599 1.00 90.94 399 GLN A O 1
ATOM 3049 N N . ALA A 1 400 ? -16.215 -8.213 27.074 1.00 93.12 400 ALA A N 1
ATOM 3050 C CA . ALA A 1 400 ? -15.900 -7.108 26.177 1.00 93.12 400 ALA A CA 1
ATOM 3051 C C . ALA A 1 400 ? -16.458 -7.375 24.770 1.00 93.12 400 ALA A C 1
ATOM 3053 O O . ALA A 1 400 ? -15.880 -8.155 24.011 1.00 93.12 400 ALA A O 1
ATOM 3054 N N . GLY A 1 401 ? -17.553 -6.701 24.407 1.00 94.38 401 GLY A N 1
ATOM 3055 C CA . GLY A 1 401 ? -18.137 -6.780 23.062 1.00 94.38 401 GLY A CA 1
ATOM 3056 C C . GLY A 1 401 ? -17.283 -6.064 22.009 1.00 94.38 401 GLY A C 1
ATOM 3057 O O . GLY A 1 401 ? -17.115 -6.558 20.895 1.00 94.38 401 GLY A O 1
ATOM 3058 N N . ILE A 1 402 ? -16.677 -4.930 22.380 1.00 97.25 402 ILE A N 1
ATOM 3059 C CA . ILE A 1 402 ? -15.755 -4.172 21.522 1.00 97.25 402 ILE A CA 1
ATOM 3060 C C . ILE A 1 402 ? -14.417 -4.006 22.239 1.00 97.25 402 ILE A C 1
ATOM 3062 O O . ILE A 1 402 ? -14.348 -3.505 23.362 1.00 97.25 402 ILE A O 1
ATOM 3066 N N . VAL A 1 403 ? -13.334 -4.372 21.560 1.00 97.06 403 VAL A N 1
ATOM 3067 C CA . VAL A 1 403 ? -11.967 -4.256 22.069 1.00 97.06 403 VAL A CA 1
ATOM 3068 C C . VAL A 1 403 ? -11.188 -3.296 21.185 1.00 97.06 403 VAL A C 1
ATOM 3070 O O . VAL A 1 403 ? -10.986 -3.553 20.005 1.00 97.06 403 VAL A O 1
ATOM 3073 N N . VAL A 1 404 ? -10.710 -2.193 21.748 1.00 96.88 404 VAL A N 1
ATOM 3074 C CA . VAL A 1 404 ? -9.893 -1.210 21.031 1.00 96.88 404 VAL A CA 1
ATOM 3075 C C . VAL A 1 404 ? -8.451 -1.315 21.501 1.00 96.88 404 VAL A C 1
ATOM 3077 O O . VAL A 1 404 ? -8.183 -1.383 22.701 1.00 96.88 404 VAL A O 1
ATOM 3080 N N . GLY A 1 405 ? -7.491 -1.287 20.586 1.00 94.19 405 GLY A N 1
ATOM 3081 C CA . GLY A 1 405 ? -6.093 -1.397 20.977 1.00 94.19 405 GLY A CA 1
ATOM 3082 C C . GLY A 1 405 ? -5.101 -1.095 19.872 1.00 94.19 405 GLY A C 1
ATOM 3083 O O . GLY A 1 405 ? -5.458 -0.766 18.746 1.00 94.19 405 GLY A O 1
ATOM 3084 N N . THR A 1 406 ? -3.825 -1.183 20.228 1.00 91.56 406 THR A N 1
ATOM 3085 C CA . THR A 1 406 ? -2.705 -1.051 19.286 1.00 91.56 406 THR A CA 1
ATOM 3086 C C . THR A 1 406 ? -2.182 -2.436 18.896 1.00 91.56 406 THR A C 1
ATOM 3088 O O . THR A 1 406 ? -2.868 -3.441 19.083 1.00 91.56 406 THR A O 1
ATOM 3091 N N . HIS A 1 407 ? -0.932 -2.529 18.431 1.00 87.50 407 HIS A N 1
ATOM 3092 C CA . HIS A 1 407 ? -0.216 -3.795 18.223 1.00 87.50 407 HIS A CA 1
ATOM 3093 C C . HIS A 1 407 ? -0.252 -4.747 19.437 1.00 87.50 407 HIS A C 1
ATOM 3095 O O . HIS A 1 407 ? -0.005 -5.938 19.287 1.00 87.50 407 HIS A O 1
ATOM 3101 N N . ALA A 1 408 ? -0.598 -4.259 20.635 1.00 87.94 408 ALA A N 1
ATOM 3102 C CA . ALA A 1 408 ? -0.865 -5.102 21.797 1.00 87.94 408 ALA A CA 1
ATOM 3103 C C . ALA A 1 408 ? -1.956 -6.167 21.547 1.00 87.94 408 ALA A C 1
ATOM 3105 O O . ALA A 1 408 ? -1.871 -7.242 22.135 1.00 87.94 408 ALA A O 1
ATOM 3106 N N . LEU A 1 409 ? -2.928 -5.906 20.661 1.00 89.56 409 LEU A N 1
ATOM 3107 C CA . LEU A 1 409 ? -3.959 -6.875 20.258 1.00 89.56 409 LEU A CA 1
ATOM 3108 C C . LEU A 1 409 ? -3.408 -8.049 19.442 1.00 89.56 409 LEU A C 1
ATOM 3110 O O . LEU A 1 409 ? -4.036 -9.099 19.399 1.00 89.56 409 LEU A O 1
ATOM 3114 N N . LEU A 1 410 ? -2.251 -7.875 18.801 1.00 86.62 410 LEU A N 1
ATOM 3115 C CA . LEU A 1 410 ? -1.632 -8.887 17.940 1.00 86.62 410 LEU A CA 1
ATOM 3116 C C . LEU A 1 410 ? -0.790 -9.894 18.730 1.00 86.62 410 LEU A C 1
ATOM 3118 O O . LEU A 1 410 ? -0.399 -10.919 18.190 1.00 86.62 410 LEU A O 1
ATOM 3122 N N . GLN A 1 411 ? -0.513 -9.619 20.006 1.00 87.25 411 GLN A N 1
ATOM 3123 C CA . GLN A 1 411 ? 0.293 -10.497 20.852 1.00 87.25 411 GLN A CA 1
ATOM 3124 C C . GLN A 1 411 ? -0.382 -11.859 21.038 1.00 87.25 411 GLN A C 1
ATOM 3126 O O . GLN A 1 411 ? -1.598 -11.924 21.226 1.00 87.25 411 GLN A O 1
ATOM 3131 N N . ASP A 1 412 ? 0.403 -12.937 21.079 1.00 81.12 412 ASP A N 1
ATOM 3132 C CA . ASP A 1 412 ? -0.103 -14.312 21.233 1.00 81.12 412 ASP A CA 1
ATOM 3133 C C . ASP A 1 412 ? -1.003 -14.476 22.460 1.00 81.12 412 ASP A C 1
ATOM 3135 O O . ASP A 1 412 ? -2.051 -15.097 22.385 1.00 81.12 412 ASP A O 1
ATOM 3139 N N . ALA A 1 413 ? -0.664 -13.801 23.560 1.00 86.88 413 ALA A N 1
ATOM 3140 C CA . ALA A 1 413 ? -1.396 -13.864 24.825 1.00 86.88 413 ALA A CA 1
ATOM 3141 C C . ALA A 1 413 ? -2.792 -13.195 24.826 1.00 86.88 413 ALA A C 1
ATOM 3143 O O . ALA A 1 413 ? -3.369 -13.009 25.900 1.00 86.88 413 ALA A O 1
ATOM 3144 N N . VAL A 1 414 ? -3.294 -12.738 23.678 1.00 89.69 414 VAL A N 1
ATOM 3145 C CA . VAL A 1 414 ? -4.645 -12.180 23.526 1.00 89.69 414 VAL A CA 1
ATOM 3146 C C . VAL A 1 414 ? -5.498 -13.182 22.762 1.00 89.69 414 VAL A C 1
ATOM 3148 O O . VAL A 1 414 ? -5.313 -13.361 21.557 1.00 89.69 414 VAL A O 1
ATOM 3151 N N . GLU A 1 415 ? -6.440 -13.796 23.466 1.00 91.69 415 GLU A N 1
ATOM 3152 C CA . GLU A 1 415 ? -7.399 -14.759 22.928 1.00 91.69 415 GLU A CA 1
ATOM 3153 C C . GLU A 1 415 ? -8.804 -14.164 23.027 1.00 91.69 415 GLU A C 1
ATOM 3155 O O . GLU A 1 415 ? -9.194 -13.633 24.068 1.00 91.69 415 GLU A O 1
ATOM 3160 N N . PHE A 1 416 ? -9.550 -14.209 21.925 1.00 94.25 416 PHE A N 1
ATOM 3161 C CA . PHE A 1 416 ? -10.934 -13.750 21.879 1.00 94.25 416 PHE A CA 1
ATOM 3162 C C . PHE A 1 416 ? -11.871 -14.924 22.136 1.00 94.25 416 PHE A C 1
ATOM 3164 O O . PHE A 1 416 ? -11.636 -16.020 21.637 1.00 94.25 416 PHE A O 1
ATOM 3171 N N . HIS A 1 417 ? -12.970 -14.678 22.847 1.00 93.12 417 HIS A N 1
ATOM 3172 C CA . HIS A 1 417 ? -14.028 -15.669 23.005 1.00 93.12 417 HIS A CA 1
ATOM 3173 C C . HIS A 1 417 ? -14.652 -16.035 21.651 1.00 93.12 417 HIS A C 1
ATOM 3175 O O . HIS A 1 417 ? -14.793 -17.211 21.318 1.00 93.12 417 HIS A O 1
ATOM 3181 N N . ARG A 1 418 ? -15.023 -15.021 20.853 1.00 93.81 418 ARG A N 1
ATOM 3182 C CA . ARG A 1 418 ? -15.678 -15.228 19.551 1.00 93.81 418 ARG A CA 1
ATOM 3183 C C . ARG A 1 418 ? -15.490 -14.037 18.608 1.00 93.81 418 ARG A C 1
ATOM 3185 O O . ARG A 1 418 ? -16.434 -13.302 18.326 1.00 93.81 418 ARG A O 1
ATOM 3192 N N . LEU A 1 419 ? -14.265 -13.823 18.125 1.00 95.56 419 LEU A N 1
ATOM 3193 C CA . LEU A 1 419 ? -13.953 -12.715 17.211 1.00 95.56 419 LEU A CA 1
ATOM 3194 C C . LEU A 1 419 ? -14.707 -12.863 15.879 1.00 95.56 419 LEU A C 1
ATOM 3196 O O . LEU A 1 419 ? -14.471 -13.807 15.129 1.00 95.56 419 LEU A O 1
ATOM 3200 N N . GLY A 1 420 ? -15.600 -11.917 15.585 1.00 94.81 420 GLY A N 1
ATOM 3201 C CA . GLY A 1 420 ? -16.386 -11.896 14.350 1.00 94.81 420 GLY A CA 1
ATOM 3202 C C . GLY A 1 420 ? -15.982 -10.794 13.374 1.00 94.81 420 GLY A C 1
ATOM 3203 O O . GLY A 1 420 ? -16.175 -10.942 12.170 1.00 94.81 420 GLY A O 1
ATOM 3204 N N . MET A 1 421 ? -15.401 -9.694 13.860 1.00 96.00 421 MET A N 1
ATOM 3205 C CA . MET A 1 421 ? -15.029 -8.568 13.004 1.00 96.00 421 MET A CA 1
ATOM 3206 C C . MET A 1 421 ? -13.792 -7.831 13.508 1.00 96.00 421 MET A C 1
ATOM 3208 O O . MET A 1 421 ? -13.599 -7.624 14.706 1.00 96.00 421 MET A O 1
ATOM 3212 N N . VAL A 1 422 ? -12.976 -7.401 12.555 1.00 95.06 422 VAL A N 1
ATOM 3213 C CA . VAL A 1 422 ? -11.770 -6.611 12.745 1.00 95.06 422 VAL A CA 1
ATOM 3214 C C . VAL A 1 422 ? -11.923 -5.301 11.982 1.00 95.06 422 VAL A C 1
ATOM 3216 O O . VAL A 1 422 ? -12.139 -5.288 10.770 1.00 95.06 422 VAL A O 1
ATOM 3219 N N . VAL A 1 423 ? -11.778 -4.194 12.699 1.00 94.69 423 VAL A N 1
ATOM 3220 C CA . VAL A 1 423 ? -11.707 -2.844 12.151 1.00 94.69 423 VAL A CA 1
ATOM 3221 C C . VAL A 1 423 ? -10.268 -2.355 12.251 1.00 94.69 423 VAL A C 1
ATOM 3223 O O . VAL A 1 423 ? -9.675 -2.388 13.326 1.00 94.69 423 VAL A O 1
ATOM 3226 N N . VAL A 1 424 ? -9.695 -1.873 11.153 1.00 91.19 424 VAL A N 1
ATOM 3227 C CA . VAL A 1 424 ? -8.354 -1.270 11.146 1.00 91.19 424 VAL A CA 1
ATOM 3228 C C . VAL A 1 424 ? -8.485 0.205 10.807 1.00 91.19 424 VAL A C 1
ATOM 3230 O O . VAL A 1 424 ? -8.950 0.541 9.721 1.00 91.19 424 VAL A O 1
ATOM 3233 N N . ASP A 1 425 ? -8.077 1.082 11.722 1.00 87.94 425 ASP A N 1
ATOM 3234 C CA . ASP A 1 425 ? -8.033 2.522 11.475 1.00 87.94 425 ASP A CA 1
ATOM 3235 C C . ASP A 1 425 ? -6.654 2.956 10.970 1.00 87.94 425 ASP A C 1
ATOM 3237 O O . ASP A 1 425 ? -5.617 2.493 11.449 1.00 87.94 425 ASP A O 1
ATOM 3241 N N . GLU A 1 426 ? -6.664 3.869 10.003 1.00 74.75 426 GLU A N 1
ATOM 3242 C CA . GLU A 1 426 ? -5.486 4.469 9.387 1.00 74.75 426 GLU A CA 1
ATOM 3243 C C . GLU A 1 426 ? -4.455 3.427 8.899 1.00 74.75 426 GLU A C 1
ATOM 3245 O O . GLU A 1 426 ? -3.300 3.347 9.331 1.00 74.75 426 GLU A O 1
ATOM 3250 N N . GLN A 1 427 ? -4.921 2.617 7.945 1.00 63.31 427 GLN A N 1
ATOM 3251 C CA . GLN A 1 427 ? -4.272 1.413 7.410 1.00 63.31 427 GLN A CA 1
ATOM 3252 C C . GLN A 1 427 ? -2.802 1.548 7.014 1.00 63.31 427 GLN A C 1
ATOM 3254 O O . GLN A 1 427 ? -2.068 0.568 7.096 1.00 63.31 427 GLN A O 1
ATOM 3259 N N . HIS A 1 428 ? -2.350 2.725 6.573 1.00 59.00 428 HIS A N 1
ATOM 3260 C CA . HIS A 1 428 ? -1.011 2.897 6.001 1.00 59.00 428 HIS A CA 1
ATOM 3261 C C . HIS A 1 428 ? 0.132 2.591 6.987 1.00 59.00 428 HIS A C 1
ATOM 3263 O O . HIS A 1 428 ? 1.283 2.482 6.574 1.00 59.00 428 HIS A O 1
ATOM 3269 N N . ARG A 1 429 ? -0.165 2.450 8.286 1.00 59.16 429 ARG A N 1
ATOM 3270 C CA . ARG A 1 429 ? 0.810 2.047 9.312 1.00 59.16 429 ARG A CA 1
ATOM 3271 C C . ARG A 1 429 ? 0.812 0.554 9.638 1.00 59.16 429 ARG A C 1
ATOM 3273 O O . ARG A 1 429 ? 1.702 0.110 10.358 1.00 59.16 429 ARG A O 1
ATOM 3280 N N . PHE A 1 430 ? -0.152 -0.204 9.122 1.00 64.25 430 PHE A N 1
ATOM 3281 C CA . PHE A 1 430 ? -0.317 -1.629 9.389 1.00 64.25 430 PHE A CA 1
ATOM 3282 C C . PHE A 1 430 ? -0.188 -2.420 8.086 1.00 64.25 430 PHE A C 1
ATOM 3284 O O . PHE A 1 430 ? -1.029 -2.331 7.186 1.00 64.25 430 PHE A O 1
ATOM 3291 N N . GLY A 1 431 ? 0.885 -3.200 7.984 1.00 64.31 431 GLY A N 1
ATOM 3292 C CA . GLY A 1 431 ? 1.144 -4.111 6.874 1.00 64.31 431 GLY A CA 1
ATOM 3293 C C . GLY A 1 431 ? 0.130 -5.255 6.788 1.00 64.31 431 GLY A C 1
ATOM 3294 O O . GLY A 1 431 ? -0.804 -5.363 7.584 1.00 64.31 431 GLY A O 1
ATOM 3295 N N . VAL A 1 432 ? 0.291 -6.090 5.762 1.00 68.69 432 VAL A N 1
ATOM 3296 C CA . VAL A 1 432 ? -0.589 -7.242 5.496 1.00 68.69 432 VAL A CA 1
ATOM 3297 C C . VAL A 1 432 ? -0.472 -8.283 6.618 1.00 68.69 432 VAL A C 1
ATOM 3299 O O . VAL A 1 432 ? -1.488 -8.735 7.136 1.00 68.69 432 VAL A O 1
ATOM 3302 N N . GLU A 1 433 ? 0.748 -8.553 7.091 1.00 68.81 433 GLU A N 1
ATOM 3303 C CA . GLU A 1 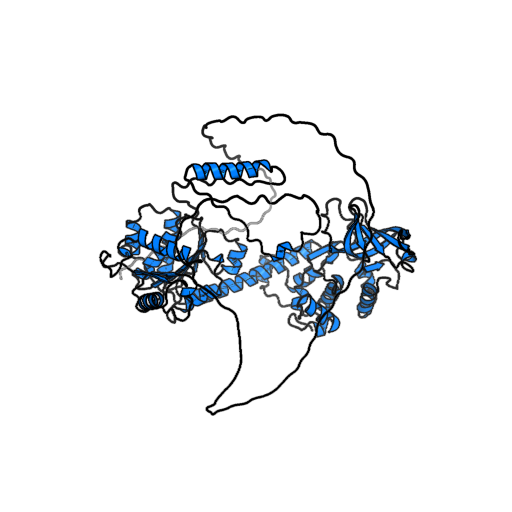433 ? 1.019 -9.538 8.150 1.00 68.81 433 GLU A CA 1
ATOM 3304 C C . GLU A 1 433 ? 0.279 -9.240 9.459 1.00 68.81 433 GLU A C 1
ATOM 3306 O O . GLU A 1 433 ? -0.284 -10.147 10.068 1.00 68.81 433 GLU A O 1
ATOM 3311 N N . GLN A 1 434 ? 0.216 -7.972 9.886 1.00 73.31 434 GLN A N 1
ATOM 3312 C CA . GLN A 1 434 ? -0.514 -7.613 11.107 1.00 73.31 434 GLN A CA 1
ATOM 3313 C C . GLN A 1 434 ? -2.021 -7.893 10.991 1.00 73.31 434 GLN A C 1
ATOM 3315 O O . GLN A 1 434 ? -2.669 -8.213 11.987 1.00 73.31 434 GLN A O 1
ATOM 3320 N N . ARG A 1 435 ? -2.598 -7.772 9.788 1.00 76.69 435 ARG A N 1
ATOM 3321 C CA . ARG A 1 435 ? -4.029 -8.032 9.554 1.00 76.69 435 ARG A CA 1
ATOM 3322 C C . ARG A 1 435 ? -4.311 -9.523 9.622 1.00 76.69 435 ARG A C 1
ATOM 3324 O O . ARG A 1 435 ? -5.255 -9.932 10.294 1.00 76.69 435 ARG A O 1
ATOM 3331 N N . ASP A 1 436 ? -3.462 -10.318 8.981 1.00 77.94 436 ASP A N 1
ATOM 3332 C CA . ASP A 1 436 ? -3.588 -11.772 8.983 1.00 77.94 436 ASP A CA 1
ATOM 3333 C C . ASP A 1 436 ? -3.390 -12.350 10.389 1.00 77.94 436 ASP A C 1
ATOM 3335 O O . ASP A 1 436 ? -4.170 -13.206 10.801 1.00 77.94 436 ASP A O 1
ATOM 3339 N N . GLN A 1 437 ? -2.454 -11.806 11.178 1.00 83.00 437 GLN A N 1
ATOM 3340 C CA . GLN A 1 437 ? -2.277 -12.171 12.591 1.00 83.00 437 GLN A CA 1
ATOM 3341 C C . GLN A 1 437 ? -3.542 -11.939 13.425 1.00 83.00 437 GLN A C 1
ATOM 3343 O O . GLN A 1 437 ? -3.889 -12.774 14.256 1.00 83.00 437 GLN A O 1
ATOM 3348 N N . LEU A 1 438 ? -4.252 -10.824 13.218 1.00 81.88 438 LEU A N 1
ATOM 3349 C CA . LEU A 1 438 ? -5.479 -10.544 13.966 1.00 81.88 438 LEU A CA 1
ATOM 3350 C C . LEU A 1 438 ? -6.648 -11.416 13.494 1.00 81.88 438 LEU A C 1
ATOM 3352 O O . LEU A 1 438 ? -7.435 -11.875 14.317 1.00 81.88 438 LEU A O 1
ATOM 3356 N N . ARG A 1 439 ? -6.748 -11.691 12.187 1.00 84.31 439 ARG A N 1
ATOM 3357 C CA . ARG A 1 439 ? -7.766 -12.605 11.639 1.00 84.31 439 ARG A CA 1
ATOM 3358 C C . ARG A 1 439 ? -7.558 -14.043 12.106 1.00 84.31 439 ARG A C 1
ATOM 3360 O O . ARG A 1 439 ? -8.539 -14.726 12.373 1.00 84.31 439 ARG A O 1
ATOM 3367 N N . ALA A 1 440 ? -6.305 -14.470 12.266 1.00 84.25 440 ALA A N 1
ATOM 3368 C CA . ALA A 1 440 ? -5.946 -15.790 12.781 1.00 84.25 440 ALA A CA 1
ATOM 3369 C C . ALA A 1 440 ? -6.347 -16.014 14.252 1.00 84.25 440 ALA A C 1
ATOM 3371 O O . ALA A 1 440 ? -6.298 -17.142 14.724 1.00 84.25 440 ALA A O 1
ATOM 3372 N N . LYS A 1 441 ? -6.759 -14.964 14.979 1.00 85.75 441 LYS A N 1
ATOM 3373 C CA . LYS A 1 441 ? -7.287 -15.075 16.351 1.00 85.75 441 LYS A CA 1
ATOM 3374 C C . LYS A 1 441 ? -8.776 -15.433 16.412 1.00 85.75 441 LYS A C 1
ATOM 3376 O O . LYS A 1 441 ? -9.320 -15.544 17.509 1.00 85.75 441 LYS A O 1
ATOM 3381 N N . ALA A 1 442 ? -9.453 -15.550 15.271 1.00 85.81 442 ALA A N 1
ATOM 3382 C CA . ALA A 1 442 ? -10.818 -16.058 15.226 1.00 85.81 442 ALA A CA 1
ATOM 3383 C C . ALA A 1 442 ? -10.853 -17.588 15.401 1.00 85.81 442 ALA A C 1
ATOM 3385 O O . ALA A 1 442 ? -9.853 -18.251 15.131 1.00 85.81 442 ALA A O 1
ATOM 3386 N N . PRO A 1 443 ? -11.993 -18.159 15.834 1.00 81.12 443 PRO A N 1
ATOM 3387 C CA . PRO A 1 443 ? -12.154 -19.608 15.929 1.00 81.12 443 PRO A CA 1
ATOM 3388 C C . PRO A 1 443 ? -11.917 -20.320 14.590 1.00 81.12 443 PRO A C 1
ATOM 3390 O O . PRO A 1 443 ? -12.268 -19.793 13.530 1.00 81.12 443 PRO A O 1
ATOM 3393 N N . ASP A 1 444 ? -11.397 -21.549 14.650 1.00 80.81 444 ASP A N 1
ATOM 3394 C CA . ASP A 1 444 ? -11.145 -22.373 13.466 1.00 80.81 444 ASP A CA 1
ATOM 3395 C C . ASP A 1 444 ? -12.389 -22.498 12.573 1.00 80.81 444 ASP A C 1
ATOM 3397 O O . ASP A 1 444 ? -13.517 -22.685 13.035 1.00 80.81 444 ASP A O 1
ATOM 3401 N N . GLY A 1 445 ? -12.177 -22.389 11.260 1.00 81.00 445 GLY A N 1
ATOM 3402 C CA . GLY A 1 445 ? -13.242 -22.465 10.258 1.00 81.00 445 GLY A CA 1
ATOM 3403 C C . GLY A 1 445 ? -14.046 -21.174 10.065 1.00 81.00 445 GLY A C 1
ATOM 3404 O O . GLY A 1 445 ? -14.806 -21.095 9.101 1.00 81.00 445 GLY A O 1
ATOM 3405 N N . ILE A 1 446 ? -13.854 -20.147 10.903 1.00 86.25 446 ILE A N 1
ATOM 3406 C CA . ILE A 1 446 ? -14.499 -18.836 10.756 1.00 86.25 446 ILE A CA 1
ATOM 3407 C C . ILE A 1 446 ? -13.455 -17.785 10.392 1.00 86.25 446 ILE A C 1
ATOM 3409 O O . ILE A 1 446 ? -12.480 -17.558 11.099 1.00 86.25 446 ILE A O 1
ATOM 3413 N N . THR A 1 447 ? -13.691 -17.084 9.287 1.00 89.62 447 THR A N 1
ATOM 3414 C CA . THR A 1 447 ? -12.896 -15.918 8.899 1.00 89.62 447 THR A CA 1
ATOM 3415 C C . THR A 1 447 ? -13.631 -14.642 9.306 1.00 89.62 447 THR A C 1
ATOM 3417 O O . THR A 1 447 ? -14.705 -14.381 8.759 1.00 89.62 447 THR A O 1
ATOM 3420 N N . PRO A 1 448 ? -13.092 -13.826 10.230 1.00 93.00 448 PRO A N 1
ATOM 3421 C CA . PRO A 1 448 ? -13.774 -12.629 10.695 1.00 93.00 448 PRO A CA 1
ATOM 3422 C C . PRO A 1 448 ? -13.857 -11.596 9.570 1.00 93.00 448 PRO A C 1
ATOM 3424 O O . PRO A 1 448 ? -12.985 -11.527 8.698 1.00 93.00 448 PRO A O 1
ATOM 3427 N N . HIS A 1 449 ? -14.905 -10.778 9.603 1.00 94.38 449 HIS A N 1
ATOM 3428 C CA . HIS A 1 449 ? -15.063 -9.654 8.690 1.00 94.38 449 HIS A CA 1
ATOM 3429 C C . HIS A 1 449 ? -13.943 -8.631 8.888 1.00 94.38 449 HIS A C 1
ATOM 3431 O O . HIS A 1 449 ? -13.593 -8.304 10.019 1.00 94.38 449 HIS A O 1
ATOM 3437 N N . LEU A 1 450 ? -13.409 -8.088 7.799 1.00 92.19 450 LEU A N 1
ATOM 3438 C CA . LEU A 1 450 ? -12.383 -7.058 7.806 1.00 92.19 450 LEU A CA 1
ATOM 3439 C C . LEU A 1 450 ? -12.946 -5.759 7.225 1.00 92.19 450 LEU A C 1
ATOM 3441 O O . LEU A 1 450 ? -13.296 -5.678 6.045 1.00 92.19 450 LEU A O 1
ATOM 3445 N N . LEU A 1 451 ? -12.983 -4.721 8.057 1.00 93.25 451 LEU A N 1
ATOM 3446 C CA . LEU A 1 451 ? -13.264 -3.354 7.641 1.00 93.25 451 LEU A CA 1
ATOM 3447 C C . LEU A 1 451 ? -12.025 -2.502 7.865 1.00 93.25 451 LEU A C 1
ATOM 3449 O O . LEU A 1 451 ? -11.571 -2.307 8.989 1.00 93.25 451 LEU A O 1
ATOM 3453 N N . VAL A 1 452 ? -11.493 -1.944 6.795 1.00 90.19 452 VAL A N 1
ATOM 3454 C CA . VAL A 1 452 ? -10.346 -1.056 6.873 1.00 90.19 452 VAL A CA 1
ATOM 3455 C C . VAL A 1 452 ? -10.787 0.370 6.609 1.00 90.19 452 VAL A C 1
ATOM 3457 O O . VAL A 1 452 ? -11.528 0.619 5.668 1.00 90.19 452 VAL A O 1
ATOM 3460 N N . MET A 1 453 ? -10.354 1.317 7.433 1.00 90.12 453 MET A N 1
ATOM 3461 C CA . MET A 1 453 ? -10.692 2.728 7.303 1.00 90.12 453 MET A CA 1
ATOM 3462 C C . MET A 1 453 ? -9.455 3.536 6.926 1.00 90.12 453 MET A C 1
ATOM 3464 O O . MET A 1 453 ? -8.365 3.339 7.464 1.00 90.12 453 MET A O 1
ATOM 3468 N N . THR A 1 454 ? -9.636 4.486 6.015 1.00 84.31 454 THR A N 1
ATOM 3469 C CA . THR A 1 454 ? -8.598 5.464 5.683 1.00 84.31 454 THR A CA 1
ATOM 3470 C C . THR A 1 454 ? -9.202 6.846 5.508 1.00 84.31 454 THR A C 1
ATOM 3472 O O . THR A 1 454 ? -10.280 7.016 4.926 1.00 84.31 454 THR A O 1
ATOM 3475 N N . ALA A 1 455 ? -8.506 7.853 6.034 1.00 75.19 455 ALA A N 1
ATOM 3476 C CA . ALA A 1 455 ? -8.808 9.244 5.738 1.00 75.19 455 ALA A CA 1
ATOM 3477 C C . ALA A 1 455 ? -8.244 9.706 4.388 1.00 75.19 455 ALA A C 1
ATOM 3479 O O . ALA A 1 455 ? -8.771 10.638 3.780 1.00 75.19 455 ALA A O 1
ATOM 3480 N N . THR A 1 456 ? -7.161 9.075 3.936 1.00 69.56 456 THR A N 1
ATOM 3481 C CA . THR A 1 456 ? -6.420 9.489 2.747 1.00 69.56 456 THR A CA 1
ATOM 3482 C C . THR A 1 456 ? -6.911 8.720 1.520 1.00 69.56 456 THR A C 1
ATOM 3484 O O . THR A 1 456 ? -7.008 7.488 1.570 1.00 69.56 456 THR A O 1
ATOM 3487 N N . PRO A 1 457 ? -7.230 9.410 0.407 1.00 62.12 457 PRO A N 1
ATOM 3488 C CA . PRO A 1 457 ? -7.432 8.750 -0.873 1.00 62.12 457 PRO A CA 1
ATOM 3489 C C . PRO A 1 457 ? -6.156 7.992 -1.233 1.00 62.12 457 PRO A C 1
ATOM 3491 O O . PRO A 1 457 ? -5.106 8.588 -1.468 1.00 62.12 457 PRO A O 1
ATOM 3494 N N . ILE A 1 458 ? -6.232 6.667 -1.225 1.00 61.22 458 ILE A N 1
ATOM 3495 C CA . ILE A 1 458 ? -5.091 5.826 -1.569 1.00 61.22 458 ILE A CA 1
ATOM 3496 C C . ILE A 1 458 ? -4.940 5.878 -3.093 1.00 61.22 458 ILE A C 1
ATOM 3498 O O . ILE A 1 458 ? -5.935 5.638 -3.788 1.00 61.22 458 ILE A O 1
ATOM 3502 N N . PRO A 1 459 ? -3.740 6.178 -3.634 1.00 61.00 459 PRO A N 1
ATOM 3503 C CA . PRO A 1 459 ? -3.507 6.128 -5.071 1.00 61.00 459 PRO A CA 1
ATOM 3504 C C . PRO A 1 459 ? -4.006 4.802 -5.636 1.00 61.00 459 PRO A C 1
ATOM 3506 O O . PRO A 1 459 ? -3.714 3.746 -5.076 1.00 61.00 459 PRO A O 1
ATOM 3509 N N . ARG A 1 460 ? -4.764 4.848 -6.738 1.00 62.75 460 ARG A N 1
ATOM 3510 C CA . ARG A 1 460 ? -5.436 3.663 -7.294 1.00 62.75 460 ARG A CA 1
ATOM 3511 C C . ARG A 1 460 ? -4.465 2.503 -7.539 1.00 62.75 460 ARG A C 1
ATOM 3513 O O . ARG A 1 460 ? -4.844 1.361 -7.339 1.00 62.75 460 ARG A O 1
ATOM 3520 N N . THR A 1 461 ? -3.217 2.784 -7.900 1.00 58.59 461 THR A N 1
ATOM 3521 C CA . THR A 1 461 ? -2.166 1.772 -8.080 1.00 58.59 461 THR A CA 1
ATOM 3522 C C . THR A 1 461 ? -1.805 1.056 -6.777 1.00 58.59 461 THR A C 1
ATOM 3524 O O . THR A 1 461 ? -1.809 -0.167 -6.751 1.00 58.59 461 THR A O 1
ATOM 3527 N N . VAL A 1 462 ? -1.586 1.787 -5.677 1.00 64.56 462 VAL A N 1
ATOM 3528 C CA . VAL A 1 462 ? -1.360 1.208 -4.335 1.00 64.56 462 VAL A CA 1
ATOM 3529 C C . VAL A 1 462 ? -2.610 0.481 -3.839 1.00 64.56 462 VAL A C 1
ATOM 3531 O O . VAL A 1 462 ? -2.514 -0.574 -3.216 1.00 64.56 462 VAL A O 1
ATOM 3534 N N . ALA A 1 463 ? -3.791 1.026 -4.144 1.00 61.62 463 ALA A N 1
ATOM 3535 C CA . ALA A 1 463 ? -5.056 0.378 -3.839 1.00 61.62 463 ALA A CA 1
ATOM 3536 C C . ALA A 1 463 ? -5.217 -0.952 -4.569 1.00 61.62 463 ALA A C 1
ATOM 3538 O O . ALA A 1 463 ? -5.650 -1.909 -3.952 1.00 61.62 463 ALA A O 1
ATOM 3539 N N . LEU A 1 464 ? -4.815 -1.047 -5.834 1.00 61.78 464 LEU A N 1
ATOM 3540 C CA . LEU A 1 464 ? -4.862 -2.300 -6.579 1.00 61.78 464 LEU A CA 1
ATOM 3541 C C . LEU A 1 464 ? -3.787 -3.288 -6.109 1.00 61.78 464 LEU A C 1
ATOM 3543 O O . LEU A 1 464 ? -4.074 -4.471 -6.036 1.00 61.78 464 LEU A O 1
ATOM 3547 N N . THR A 1 465 ? -2.580 -2.852 -5.739 1.00 58.84 465 THR A N 1
ATOM 3548 C CA . THR A 1 465 ? -1.489 -3.782 -5.384 1.00 58.84 465 THR A CA 1
ATOM 3549 C C . THR A 1 465 ? -1.526 -4.281 -3.940 1.00 58.84 465 THR A C 1
ATOM 3551 O O . THR A 1 465 ? -1.303 -5.463 -3.693 1.00 58.84 465 THR A O 1
ATOM 3554 N N . VAL A 1 466 ? -1.793 -3.397 -2.975 1.00 58.06 466 VAL A N 1
ATOM 3555 C CA . VAL A 1 466 ? -1.733 -3.710 -1.531 1.00 58.06 466 VAL A CA 1
ATOM 3556 C C . VAL A 1 466 ? -3.122 -3.993 -0.953 1.00 58.06 466 VAL A C 1
ATOM 3558 O O . VAL A 1 466 ? -3.233 -4.636 0.093 1.00 58.06 466 VAL A O 1
ATOM 3561 N N . TYR A 1 467 ? -4.170 -3.499 -1.619 1.00 63.47 467 TYR A N 1
ATOM 3562 C CA . TYR A 1 467 ? -5.556 -3.523 -1.138 1.00 63.47 467 TYR A CA 1
ATOM 3563 C C . TYR A 1 467 ? -6.543 -4.049 -2.191 1.00 63.47 467 TYR A C 1
ATOM 3565 O O . TYR A 1 467 ? -7.746 -3.851 -2.040 1.00 63.47 467 TYR A O 1
ATOM 3573 N N . GLY A 1 468 ? -6.056 -4.654 -3.283 1.00 60.69 468 GLY A N 1
ATOM 3574 C CA . GLY A 1 468 ? -6.891 -5.039 -4.427 1.00 60.69 468 GLY A CA 1
ATOM 3575 C C . GLY A 1 468 ? -7.809 -6.231 -4.151 1.00 60.69 468 GLY A C 1
ATOM 3576 O O . GLY A 1 468 ? -8.694 -6.532 -4.946 1.00 60.69 468 GLY A O 1
ATOM 3577 N N . ASP A 1 469 ? -7.607 -6.894 -3.016 1.00 67.56 469 ASP A N 1
ATOM 3578 C CA . ASP A 1 469 ? -8.497 -7.883 -2.418 1.00 67.56 469 ASP A CA 1
ATOM 3579 C C . ASP A 1 469 ? -9.700 -7.246 -1.693 1.00 67.56 469 ASP A C 1
ATOM 3581 O O . ASP A 1 469 ? -10.701 -7.924 -1.462 1.00 67.56 469 ASP A O 1
ATOM 3585 N N . LEU A 1 470 ? -9.640 -5.948 -1.368 1.00 78.00 470 LEU A N 1
ATOM 3586 C CA . LEU A 1 470 ? -10.693 -5.229 -0.652 1.00 78.00 470 LEU A CA 1
ATOM 3587 C C . LEU A 1 470 ? -11.698 -4.578 -1.611 1.00 78.00 470 LEU A C 1
ATOM 3589 O O . LEU A 1 470 ? -11.345 -3.852 -2.542 1.00 78.00 470 LEU A O 1
ATOM 3593 N N . GLU A 1 471 ? -12.987 -4.735 -1.317 1.00 84.19 471 GLU A N 1
ATOM 3594 C CA . GLU A 1 471 ? -14.026 -3.922 -1.951 1.00 84.19 471 GLU A CA 1
ATOM 3595 C C . GLU A 1 471 ? -14.009 -2.494 -1.403 1.00 84.19 471 GLU A C 1
ATOM 3597 O O . GLU A 1 471 ? -13.760 -2.279 -0.222 1.00 84.19 471 GLU A O 1
ATOM 3602 N N . THR A 1 472 ? -14.286 -1.487 -2.232 1.00 85.75 472 THR A N 1
ATOM 3603 C CA . THR A 1 472 ? -14.199 -0.079 -1.810 1.00 85.75 472 THR A CA 1
ATOM 3604 C C . THR A 1 472 ? -15.574 0.538 -1.573 1.00 85.75 472 THR A C 1
ATOM 3606 O O . THR A 1 472 ? -16.494 0.385 -2.373 1.00 85.75 472 THR A O 1
ATOM 3609 N N . SER A 1 473 ? -15.703 1.267 -0.465 1.00 88.00 473 SER A N 1
ATOM 3610 C CA . SER A 1 473 ? -16.833 2.145 -0.150 1.00 88.00 473 SER A CA 1
ATOM 3611 C C . SER A 1 473 ? -16.311 3.551 0.118 1.00 88.00 473 SER A C 1
ATOM 3613 O O . SER A 1 473 ? -15.428 3.728 0.954 1.00 88.00 473 SER A O 1
ATOM 3615 N N . THR A 1 474 ? -16.852 4.562 -0.566 1.00 85.81 474 THR A N 1
ATOM 3616 C CA . THR A 1 474 ? -16.388 5.954 -0.434 1.00 85.81 474 THR A CA 1
ATOM 3617 C C . THR A 1 474 ? -17.446 6.854 0.206 1.00 85.81 474 THR A C 1
ATOM 3619 O O . THR A 1 474 ? -18.499 7.073 -0.390 1.00 85.81 474 THR A O 1
ATOM 3622 N N . LEU A 1 475 ? -17.138 7.446 1.360 1.00 84.56 475 LEU A N 1
ATOM 3623 C CA . LEU A 1 475 ? -17.882 8.540 1.985 1.00 84.56 475 LEU A CA 1
ATOM 3624 C C . LEU A 1 475 ? -17.383 9.877 1.430 1.00 84.56 475 LEU A C 1
ATOM 3626 O O . LEU A 1 475 ? -16.348 10.396 1.853 1.00 84.56 475 LEU A O 1
ATOM 3630 N N . ARG A 1 476 ? -18.114 10.414 0.448 1.00 77.38 476 ARG A N 1
ATOM 3631 C CA . ARG A 1 476 ? -17.777 11.681 -0.230 1.00 77.38 476 ARG A CA 1
ATOM 3632 C C . ARG A 1 476 ? -18.349 12.911 0.470 1.00 77.38 476 ARG A C 1
ATOM 3634 O O . ARG A 1 476 ? -17.840 14.010 0.293 1.00 77.38 476 ARG A O 1
ATOM 3641 N N . GLU A 1 477 ? -19.417 12.725 1.235 1.00 76.00 477 GLU A N 1
ATOM 3642 C CA . GLU A 1 477 ? -20.128 13.808 1.903 1.00 76.00 477 GLU A CA 1
ATOM 3643 C C . GLU A 1 477 ? -19.459 14.171 3.227 1.00 76.00 477 GLU A C 1
ATOM 3645 O O . GLU A 1 477 ? -19.101 13.310 4.035 1.00 76.00 477 GLU A O 1
ATOM 3650 N N . LEU A 1 478 ? -19.320 15.472 3.461 1.00 71.38 478 LEU A N 1
ATOM 3651 C CA . LEU A 1 478 ? -18.913 16.015 4.748 1.00 71.38 478 LEU A CA 1
ATOM 3652 C C . LEU A 1 478 ? -20.159 16.334 5.586 1.00 71.38 478 LEU A C 1
ATOM 3654 O O . LEU A 1 478 ? -21.144 16.830 5.033 1.00 71.38 478 LEU A O 1
ATOM 3658 N N . PRO A 1 479 ? -20.131 16.113 6.913 1.00 68.56 479 PRO A N 1
ATOM 3659 C CA . PRO A 1 479 ? -21.221 16.527 7.786 1.00 68.56 479 PRO A CA 1
ATOM 3660 C C . PRO A 1 479 ? -21.495 18.031 7.674 1.00 68.56 479 PRO A C 1
ATOM 3662 O O . PRO A 1 479 ? -20.576 18.842 7.507 1.00 68.56 479 PRO A O 1
ATOM 3665 N N . ARG A 1 480 ? -22.774 18.408 7.784 1.00 67.19 480 ARG A N 1
ATOM 3666 C CA . ARG A 1 480 ? -23.219 19.807 7.711 1.00 67.19 480 ARG A CA 1
ATOM 3667 C C . ARG A 1 480 ? -22.519 20.656 8.785 1.00 67.19 480 ARG A C 1
ATOM 3669 O O . ARG A 1 480 ? -22.412 20.240 9.933 1.00 67.19 480 ARG A O 1
ATOM 3676 N N . GLY A 1 481 ? -22.069 21.858 8.410 1.00 63.84 481 GLY A N 1
ATOM 3677 C CA . GLY A 1 481 ? -21.490 22.850 9.333 1.00 63.84 481 GLY A CA 1
ATOM 3678 C C . GLY A 1 481 ? -19.959 22.968 9.333 1.00 63.84 481 GLY A C 1
ATOM 3679 O O . GLY A 1 481 ? -19.426 23.858 9.994 1.00 63.84 481 GLY A O 1
ATOM 3680 N N . ARG A 1 482 ? -19.229 22.137 8.574 1.00 67.56 482 ARG A N 1
ATOM 3681 C CA . ARG A 1 482 ? -17.767 22.271 8.442 1.00 67.56 482 ARG A CA 1
ATOM 3682 C C . ARG A 1 482 ? -17.407 23.432 7.509 1.00 67.56 482 ARG A C 1
ATOM 3684 O O . ARG A 1 482 ? -17.752 23.412 6.331 1.00 67.56 482 ARG A O 1
ATOM 3691 N N . GLN A 1 483 ? -16.681 24.422 8.024 1.00 72.62 483 GLN A N 1
ATOM 3692 C CA . GLN A 1 483 ? -16.111 25.486 7.195 1.00 72.62 483 GLN A CA 1
ATOM 3693 C C . GLN A 1 483 ? -14.885 24.961 6.423 1.00 72.62 483 GLN A C 1
ATOM 3695 O O . GLN A 1 483 ? -14.084 24.216 6.999 1.00 72.62 483 GLN A O 1
ATOM 3700 N N . PRO A 1 484 ? -14.720 25.318 5.135 1.00 74.38 484 PRO A N 1
ATOM 3701 C CA . PRO A 1 484 ? -13.553 24.920 4.355 1.00 74.38 484 PRO A CA 1
ATOM 3702 C C . PRO A 1 484 ? -12.269 25.505 4.956 1.00 74.38 484 PRO A C 1
ATOM 3704 O O . PRO A 1 484 ? -12.249 26.634 5.444 1.00 74.38 484 PRO A O 1
ATOM 3707 N N . ILE A 1 485 ? -11.184 24.728 4.916 1.00 81.94 485 ILE A N 1
ATOM 3708 C CA . ILE A 1 485 ? -9.872 25.177 5.395 1.00 81.94 485 ILE A CA 1
ATOM 3709 C C . ILE A 1 485 ? -9.227 26.030 4.301 1.00 81.94 485 ILE A C 1
ATOM 3711 O O . ILE A 1 485 ? -8.999 25.550 3.193 1.00 81.94 485 ILE A O 1
ATOM 3715 N N . THR A 1 486 ? -8.881 27.277 4.618 1.00 87.88 486 THR A N 1
ATOM 3716 C CA . THR A 1 486 ? -8.084 28.122 3.721 1.00 87.88 486 THR A CA 1
ATOM 3717 C C . THR A 1 486 ? -6.621 27.684 3.759 1.00 87.88 486 THR A C 1
ATOM 3719 O O . THR A 1 486 ? -5.967 27.777 4.799 1.00 87.88 486 THR A O 1
ATOM 3722 N N . THR A 1 487 ? -6.087 27.229 2.625 1.00 91.75 487 THR A N 1
ATOM 3723 C CA . THR A 1 487 ? -4.695 26.770 2.493 1.00 91.75 487 THR A CA 1
ATOM 3724 C C . THR A 1 487 ? -3.863 27.777 1.703 1.00 91.75 487 THR A C 1
ATOM 3726 O O . THR A 1 487 ? -4.274 28.208 0.632 1.00 91.75 487 THR A O 1
ATOM 3729 N N . ASN A 1 488 ? -2.678 28.128 2.215 1.00 88.62 488 ASN A N 1
ATOM 3730 C CA . ASN A 1 488 ? -1.745 29.052 1.566 1.00 88.62 488 ASN A CA 1
ATOM 3731 C C . ASN A 1 488 ? -0.335 28.449 1.497 1.00 88.62 488 ASN A C 1
ATOM 3733 O O . ASN A 1 488 ? 0.180 27.974 2.509 1.00 88.62 488 ASN A O 1
ATOM 3737 N N . THR A 1 489 ? 0.307 28.541 0.330 1.00 92.12 489 THR A N 1
ATOM 3738 C CA . THR A 1 489 ? 1.699 28.111 0.113 1.00 92.12 489 THR A CA 1
ATOM 3739 C C . THR A 1 489 ? 2.622 29.324 0.060 1.00 92.12 489 THR A C 1
ATOM 3741 O O . THR A 1 489 ? 2.355 30.280 -0.669 1.00 92.12 489 THR A O 1
ATOM 3744 N N . ILE A 1 490 ? 3.722 29.295 0.820 1.00 90.12 490 ILE A N 1
ATOM 3745 C CA . ILE A 1 490 ? 4.696 30.393 0.882 1.00 90.12 490 ILE A CA 1
ATOM 3746 C C . ILE A 1 490 ? 6.032 29.922 0.304 1.00 90.12 490 ILE A C 1
ATOM 3748 O O . ILE A 1 490 ? 6.737 29.120 0.913 1.00 90.12 490 ILE A O 1
ATOM 3752 N N . PHE A 1 491 ? 6.408 30.469 -0.853 1.00 91.00 491 PHE A N 1
ATOM 3753 C CA . PHE A 1 491 ? 7.731 30.270 -1.443 1.00 91.00 491 PHE A CA 1
ATOM 3754 C C . PHE A 1 491 ? 8.727 31.253 -0.820 1.00 91.00 491 PHE A C 1
ATOM 3756 O O . PHE A 1 491 ? 8.800 32.424 -1.196 1.00 91.00 491 PHE A O 1
ATOM 3763 N N . VAL A 1 492 ? 9.499 30.773 0.161 1.00 89.06 492 VAL A N 1
ATOM 3764 C CA . VAL A 1 492 ? 10.416 31.606 0.965 1.00 89.06 492 VAL A CA 1
ATOM 3765 C C . VAL A 1 492 ? 11.466 32.324 0.105 1.00 89.06 492 VAL A C 1
ATOM 3767 O O . VAL A 1 492 ? 11.849 33.444 0.435 1.00 89.06 492 VAL A O 1
ATOM 3770 N N . LYS A 1 493 ? 11.893 31.719 -1.015 1.00 88.31 493 LYS A N 1
ATOM 3771 C CA . LYS A 1 493 ? 12.868 32.311 -1.949 1.00 88.31 493 LYS A CA 1
ATOM 3772 C C . LYS A 1 493 ? 12.354 33.592 -2.609 1.00 88.31 493 LYS A C 1
ATOM 3774 O O . LYS A 1 493 ? 13.119 34.540 -2.756 1.00 88.31 493 LYS A O 1
ATOM 3779 N N . ASP A 1 494 ? 11.069 33.630 -2.950 1.00 87.06 494 ASP A N 1
ATOM 3780 C CA . ASP A 1 494 ? 10.484 34.744 -3.700 1.00 87.06 494 ASP A CA 1
ATOM 3781 C C . ASP A 1 494 ? 9.928 35.824 -2.768 1.00 87.06 494 ASP A C 1
ATOM 3783 O O . ASP A 1 494 ? 9.993 37.016 -3.069 1.00 87.06 494 ASP A O 1
ATOM 3787 N N . LYS A 1 495 ? 9.350 35.416 -1.627 1.00 85.44 495 LYS A N 1
ATOM 3788 C CA . LYS A 1 495 ? 8.629 36.314 -0.710 1.00 85.44 495 LYS A CA 1
ATOM 3789 C C . LYS A 1 495 ? 8.951 36.023 0.763 1.00 85.44 495 LYS A C 1
ATOM 3791 O O . LYS A 1 495 ? 8.075 35.575 1.505 1.00 85.44 495 LYS A O 1
ATOM 3796 N N . PRO A 1 496 ? 10.170 36.335 1.237 1.00 86.62 496 PRO A N 1
ATOM 3797 C CA . PRO A 1 496 ? 10.578 36.050 2.615 1.00 86.62 496 PRO A CA 1
ATOM 3798 C C . PRO A 1 496 ? 9.703 36.759 3.664 1.00 86.62 496 PRO A C 1
ATOM 3800 O O . PRO A 1 496 ? 9.355 36.161 4.677 1.00 86.62 496 PRO A O 1
ATOM 3803 N N . ALA A 1 497 ? 9.244 37.986 3.390 1.00 90.44 497 ALA A N 1
ATOM 3804 C CA . ALA A 1 497 ? 8.383 38.746 4.305 1.00 90.44 497 ALA A CA 1
ATOM 3805 C C . ALA A 1 497 ? 7.019 38.077 4.583 1.00 90.44 497 ALA A C 1
ATOM 3807 O O . ALA A 1 497 ? 6.371 38.361 5.592 1.00 90.44 497 ALA A O 1
ATOM 3808 N N . TRP A 1 498 ? 6.558 37.184 3.701 1.00 89.81 498 TRP A N 1
ATOM 3809 C CA . TRP A 1 498 ? 5.296 36.467 3.900 1.00 89.81 498 TRP A CA 1
ATOM 3810 C C . TRP A 1 498 ? 5.410 35.404 4.994 1.00 89.81 498 TRP A C 1
ATOM 3812 O O . TRP A 1 498 ? 4.428 35.147 5.690 1.00 89.81 498 TRP A O 1
ATOM 3822 N N . LEU A 1 499 ? 6.606 34.847 5.205 1.00 91.19 499 LEU A N 1
ATOM 3823 C CA . LEU A 1 499 ? 6.868 33.939 6.319 1.00 91.19 499 LEU A CA 1
ATOM 3824 C C . LEU A 1 499 ? 6.740 34.670 7.662 1.00 91.19 499 LEU A C 1
ATOM 3826 O O . LEU A 1 499 ? 6.064 34.184 8.569 1.00 91.19 499 LEU A O 1
ATOM 3830 N N . ASP A 1 500 ? 7.310 35.872 7.770 1.00 91.06 500 ASP A N 1
ATOM 3831 C CA . ASP A 1 500 ? 7.192 36.701 8.977 1.00 91.06 500 ASP A CA 1
ATOM 3832 C C . ASP A 1 500 ? 5.729 37.065 9.266 1.00 91.06 500 ASP A C 1
ATOM 3834 O O . ASP A 1 500 ? 5.269 36.986 10.412 1.00 91.06 500 ASP A O 1
ATOM 3838 N N . ARG A 1 501 ? 4.958 37.393 8.218 1.00 93.44 501 ARG A N 1
ATOM 3839 C CA . ARG A 1 501 ? 3.519 37.651 8.347 1.00 93.44 501 ARG A CA 1
ATOM 3840 C C . ARG A 1 501 ? 2.755 36.415 8.818 1.00 93.44 501 ARG A C 1
ATOM 3842 O O . ARG A 1 501 ? 1.864 36.565 9.657 1.00 93.44 501 ARG A O 1
ATOM 3849 N N . ALA A 1 502 ? 3.091 35.222 8.323 1.00 92.75 502 ALA A N 1
ATOM 3850 C CA . ALA A 1 502 ? 2.480 33.970 8.768 1.00 92.75 502 ALA A CA 1
ATOM 3851 C C . ALA A 1 502 ? 2.744 33.716 10.262 1.00 92.75 502 ALA A C 1
ATOM 3853 O O . ALA A 1 502 ? 1.810 33.424 11.009 1.00 92.75 502 ALA A O 1
ATOM 3854 N N . TRP A 1 503 ? 3.972 33.947 10.739 1.00 94.12 503 TRP A N 1
ATOM 3855 C CA . TRP A 1 503 ? 4.292 33.878 12.171 1.00 94.12 503 TRP A CA 1
ATOM 3856 C C . TRP A 1 503 ? 3.557 34.926 13.005 1.00 94.12 503 TRP A C 1
ATOM 3858 O O . TRP A 1 503 ? 3.146 34.658 14.135 1.00 94.12 503 TRP A O 1
ATOM 3868 N N . GLN A 1 504 ? 3.374 36.133 12.473 1.00 95.19 504 GLN A N 1
ATOM 3869 C CA . GLN A 1 504 ? 2.551 37.147 13.125 1.00 95.19 504 GLN A CA 1
ATOM 3870 C C . GLN A 1 504 ? 1.084 36.704 13.211 1.00 95.19 504 GLN A C 1
ATOM 3872 O O . GLN A 1 504 ? 0.482 36.833 14.272 1.00 95.19 504 GLN A O 1
ATOM 3877 N N . ARG A 1 505 ? 0.542 36.104 12.145 1.00 93.69 505 ARG A N 1
ATOM 3878 C CA . ARG A 1 505 ? -0.827 35.576 12.116 1.00 93.69 505 ARG A CA 1
ATOM 3879 C C . ARG A 1 505 ? -1.017 34.477 13.158 1.00 93.69 505 ARG A C 1
ATOM 3881 O O . ARG A 1 505 ? -1.987 34.519 13.900 1.00 93.69 505 ARG A O 1
ATOM 3888 N N . ILE A 1 506 ? -0.066 33.549 13.271 1.00 95.44 506 ILE A N 1
ATOM 3889 C CA . ILE A 1 506 ? -0.077 32.513 14.315 1.00 95.44 506 ILE A CA 1
ATOM 3890 C C . ILE A 1 506 ? -0.140 33.150 15.710 1.00 95.44 506 ILE A C 1
ATOM 3892 O O . ILE A 1 506 ? -0.955 32.742 16.533 1.00 95.44 506 ILE A O 1
ATOM 3896 N N . ARG A 1 507 ? 0.672 34.182 15.975 1.00 96.12 507 ARG A N 1
ATOM 3897 C CA . ARG A 1 507 ? 0.652 34.892 17.265 1.00 96.12 507 ARG A CA 1
ATOM 3898 C C . ARG A 1 507 ? -0.674 35.603 17.533 1.00 96.12 507 ARG A C 1
ATOM 3900 O O . ARG A 1 507 ? -1.138 35.555 18.664 1.00 96.12 507 ARG A O 1
ATOM 3907 N N . GLU A 1 508 ? -1.279 36.232 16.525 1.00 96.50 508 GLU A N 1
ATOM 3908 C CA . GLU A 1 508 ? -2.607 36.862 16.632 1.00 96.50 508 GLU A CA 1
ATOM 3909 C C . GLU A 1 508 ? -3.681 35.833 17.017 1.00 96.50 508 GLU A C 1
ATOM 3911 O O . GLU A 1 508 ? -4.471 36.070 17.927 1.00 96.50 508 GLU A O 1
ATOM 3916 N N . GLU A 1 509 ? -3.685 34.672 16.358 1.00 95.31 509 GLU A N 1
ATOM 3917 C CA . GLU A 1 509 ? -4.640 33.592 16.629 1.00 95.31 509 GLU A CA 1
ATOM 3918 C C . GLU A 1 509 ? -4.462 33.021 18.043 1.00 95.31 509 GLU A C 1
ATOM 3920 O O . GLU A 1 509 ? -5.441 32.851 18.770 1.00 95.31 509 GLU A O 1
ATOM 3925 N N . VAL A 1 510 ? -3.215 32.799 18.467 1.00 96.31 510 VAL A N 1
ATOM 3926 C CA . VAL A 1 510 ? -2.902 32.318 19.822 1.00 96.31 510 VAL A CA 1
ATOM 3927 C C . VAL A 1 510 ? -3.259 33.357 20.887 1.00 96.31 510 VAL A C 1
ATOM 3929 O O . VAL A 1 510 ? -3.828 33.007 21.919 1.00 96.31 510 VAL A O 1
ATOM 3932 N N . ALA A 1 511 ? -2.997 34.643 20.637 1.00 96.19 511 ALA A N 1
ATOM 3933 C CA . ALA A 1 511 ? -3.385 35.726 21.542 1.00 96.19 511 ALA A CA 1
ATOM 3934 C C . ALA A 1 511 ? -4.912 35.845 21.691 1.00 96.19 511 ALA A C 1
ATOM 3936 O O . ALA A 1 511 ? -5.397 36.216 22.756 1.00 96.19 511 ALA A O 1
ATOM 3937 N N . ALA A 1 512 ? -5.672 35.474 20.657 1.00 96.19 512 ALA A N 1
ATOM 3938 C CA . ALA A 1 512 ? -7.129 35.386 20.698 1.00 96.19 512 ALA A CA 1
ATOM 3939 C C . ALA A 1 512 ? -7.658 34.104 21.384 1.00 96.19 512 ALA A C 1
ATOM 3941 O O . ALA A 1 512 ? -8.847 33.805 21.284 1.00 96.19 512 ALA A O 1
ATOM 3942 N N . GLY A 1 513 ? -6.792 33.330 22.049 1.00 95.19 513 GLY A N 1
ATOM 3943 C CA . GLY A 1 513 ? -7.156 32.112 22.776 1.00 95.19 513 GLY A CA 1
ATOM 3944 C C . GLY A 1 513 ? -7.330 30.870 21.898 1.00 95.19 513 GLY A C 1
ATOM 3945 O O . GLY A 1 513 ? -7.821 29.852 22.383 1.00 95.19 513 GLY A O 1
ATOM 3946 N N . ARG A 1 514 ? -6.948 30.926 20.615 1.00 95.44 514 ARG A N 1
ATOM 3947 C CA . ARG A 1 514 ? -6.979 29.766 19.709 1.00 95.44 514 ARG A CA 1
ATOM 3948 C C . ARG A 1 514 ? -5.650 29.010 19.741 1.00 95.44 514 ARG A C 1
ATOM 3950 O O . ARG A 1 514 ? -4.675 29.441 20.350 1.00 95.44 514 ARG A O 1
ATOM 3957 N N . GLN A 1 515 ? -5.613 27.846 19.104 1.00 93.69 515 GLN A N 1
ATOM 3958 C CA . GLN A 1 515 ? -4.429 26.988 19.060 1.00 93.69 515 GLN A CA 1
ATOM 3959 C C . GLN A 1 515 ? -3.785 27.015 17.673 1.00 93.69 515 GLN A C 1
ATOM 3961 O O . GLN A 1 515 ? -4.465 27.188 16.663 1.00 93.69 515 GLN A O 1
ATOM 3966 N N . ALA A 1 516 ? -2.470 26.810 17.631 1.00 93.81 516 ALA A N 1
ATOM 3967 C CA . ALA A 1 516 ? -1.712 26.658 16.397 1.00 93.81 516 ALA A CA 1
ATOM 3968 C C . ALA A 1 516 ? -0.811 25.422 16.485 1.00 93.81 516 ALA A C 1
ATOM 3970 O O . ALA A 1 516 ? -0.149 25.203 17.500 1.00 93.81 516 ALA A O 1
ATOM 3971 N N . TYR A 1 517 ? -0.772 24.638 15.408 1.00 92.62 517 TYR A N 1
ATOM 3972 C CA . TYR A 1 517 ? 0.124 23.493 15.268 1.00 92.62 517 TYR A CA 1
ATOM 3973 C C . TYR A 1 517 ? 1.303 23.868 14.370 1.00 92.62 517 TYR A C 1
ATOM 3975 O O . TYR A 1 517 ? 1.107 24.357 13.259 1.00 92.62 517 TYR A O 1
ATOM 3983 N N . VAL A 1 518 ? 2.524 23.619 14.846 1.00 91.25 518 VAL A N 1
ATOM 3984 C CA . VAL A 1 518 ? 3.759 23.782 14.070 1.00 91.25 518 VAL A CA 1
ATOM 3985 C C . VAL A 1 518 ? 4.394 22.409 13.912 1.00 91.25 518 VAL A C 1
ATOM 3987 O O . VAL A 1 518 ? 4.777 21.784 14.899 1.00 91.25 518 VAL A O 1
ATOM 3990 N N . VAL A 1 519 ? 4.492 21.941 12.669 1.00 90.38 519 VAL A N 1
ATOM 3991 C CA . VAL A 1 519 ? 5.110 20.657 12.327 1.00 90.38 519 VAL A CA 1
ATOM 3992 C C . VAL A 1 519 ? 6.463 20.941 11.687 1.00 90.38 519 VAL A C 1
ATOM 3994 O O . VAL A 1 519 ? 6.529 21.616 10.663 1.00 90.38 519 VAL A O 1
ATOM 3997 N N . ALA A 1 520 ? 7.533 20.435 12.293 1.00 88.25 520 ALA A N 1
ATOM 3998 C CA . ALA A 1 520 ? 8.876 20.469 11.728 1.00 88.25 520 ALA A CA 1
ATOM 3999 C C . ALA A 1 520 ? 9.308 19.033 11.397 1.00 88.25 520 ALA A C 1
ATOM 4001 O O . ALA A 1 520 ? 9.110 18.148 12.237 1.00 88.25 520 ALA A O 1
ATOM 4002 N N . PRO A 1 521 ? 9.867 18.773 10.200 1.00 86.25 521 PRO A N 1
ATOM 4003 C CA . PRO A 1 521 ? 10.458 17.476 9.911 1.00 86.25 521 PRO A CA 1
ATOM 4004 C C . PRO A 1 521 ? 11.588 17.211 10.907 1.00 86.25 521 PRO A C 1
ATOM 4006 O O . PRO A 1 521 ? 12.311 18.124 11.312 1.00 86.25 521 PRO A O 1
ATOM 4009 N N . ARG A 1 522 ? 11.716 15.954 11.331 1.00 82.00 522 ARG A N 1
ATOM 4010 C CA . ARG A 1 522 ? 12.827 15.537 12.179 1.00 82.00 522 ARG A CA 1
ATOM 4011 C C . ARG A 1 522 ? 14.117 15.666 11.367 1.00 82.00 522 ARG A C 1
ATOM 4013 O O . ARG A 1 522 ? 14.192 15.126 10.271 1.00 82.00 522 ARG A O 1
ATOM 4020 N N . ILE A 1 523 ? 15.091 16.382 11.913 1.00 75.69 523 ILE A N 1
ATOM 4021 C CA . ILE A 1 523 ? 16.449 16.450 11.372 1.00 75.69 523 ILE A CA 1
ATOM 4022 C C . ILE A 1 523 ? 17.213 15.312 12.052 1.00 75.69 523 ILE A C 1
ATOM 4024 O O . ILE A 1 523 ? 17.281 15.292 13.282 1.00 75.69 523 ILE A O 1
ATOM 4028 N N . ASP A 1 524 ? 17.697 14.333 11.287 1.00 51.38 524 ASP A N 1
ATOM 4029 C CA . ASP A 1 524 ? 18.633 13.339 11.816 1.00 51.38 524 ASP A CA 1
ATOM 4030 C C . ASP A 1 524 ? 20.047 13.939 11.796 1.00 51.38 524 ASP A C 1
ATOM 4032 O O . ASP A 1 524 ? 20.456 14.577 10.827 1.00 51.38 524 ASP A O 1
ATOM 4036 N N . ASP A 1 525 ? 20.807 13.737 12.877 1.00 56.41 525 ASP A N 1
ATOM 4037 C CA . ASP A 1 525 ? 22.143 14.330 13.060 1.00 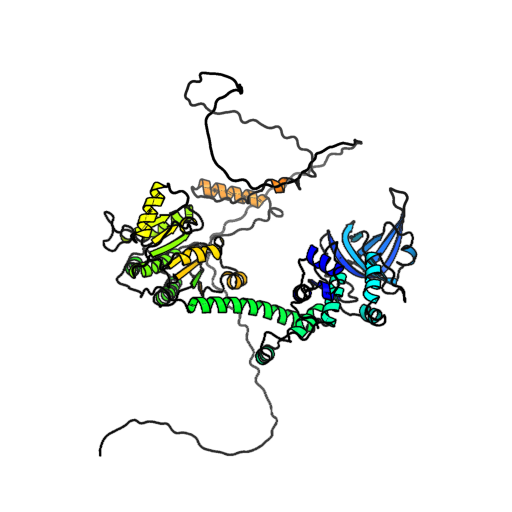56.41 525 ASP A CA 1
ATOM 4038 C C . ASP A 1 525 ? 23.150 13.929 11.955 1.00 56.41 525 ASP A C 1
ATOM 4040 O O . ASP A 1 525 ? 24.203 14.559 11.817 1.00 56.41 525 ASP A O 1
ATOM 4044 N N . THR A 1 526 ? 22.836 12.913 11.143 1.00 45.97 526 THR A N 1
ATOM 4045 C CA . THR A 1 526 ? 23.634 12.465 9.993 1.00 45.97 526 THR A CA 1
ATOM 4046 C C . THR A 1 526 ? 23.588 13.411 8.795 1.00 45.97 526 THR A C 1
ATOM 4048 O O . THR A 1 526 ? 24.553 13.439 8.036 1.00 45.97 526 THR A O 1
ATOM 4051 N N . ASP A 1 527 ? 22.551 14.241 8.665 1.00 47.41 527 ASP A N 1
ATOM 4052 C CA . ASP A 1 527 ? 22.422 15.188 7.544 1.00 47.41 527 ASP A CA 1
ATOM 4053 C C . ASP A 1 527 ? 23.246 16.472 7.768 1.00 47.41 527 ASP A C 1
ATOM 4055 O O . ASP A 1 527 ? 23.464 17.269 6.858 1.00 47.41 527 ASP A O 1
ATOM 4059 N N . SER A 1 528 ? 23.775 16.660 8.982 1.00 42.53 528 SER A N 1
ATOM 4060 C CA . SER A 1 528 ? 24.579 17.828 9.370 1.00 42.53 528 SER A CA 1
ATOM 4061 C C . SER A 1 528 ? 26.024 17.792 8.855 1.00 42.53 528 SER A C 1
ATOM 4063 O O . SER A 1 528 ? 26.738 18.789 8.962 1.00 42.53 528 SER A O 1
ATOM 4065 N N . ALA A 1 529 ? 26.500 16.647 8.353 1.00 37.53 529 ALA A N 1
ATOM 4066 C CA . ALA A 1 529 ? 27.921 16.443 8.066 1.00 37.53 529 ALA A CA 1
ATOM 4067 C C . ALA A 1 529 ? 28.354 16.826 6.638 1.00 37.53 529 ALA A C 1
ATOM 4069 O O . ALA A 1 529 ? 29.557 16.911 6.389 1.00 37.53 529 ALA A O 1
ATOM 4070 N N . GLU A 1 530 ? 27.422 17.094 5.715 1.00 36.59 530 GLU A N 1
ATOM 4071 C CA . GLU A 1 530 ? 27.761 17.342 4.302 1.00 36.59 530 GLU A CA 1
ATOM 4072 C C . GLU A 1 530 ? 27.594 18.803 3.840 1.00 36.59 530 GLU A C 1
ATOM 4074 O O . GLU A 1 530 ? 28.095 19.158 2.773 1.00 36.59 530 GLU A O 1
ATOM 4079 N N . GLU A 1 531 ? 27.034 19.701 4.663 1.00 36.16 531 GLU A N 1
ATOM 4080 C CA . GLU A 1 531 ? 26.871 21.126 4.300 1.00 36.16 531 GLU A CA 1
ATOM 4081 C C . GLU A 1 531 ? 27.714 22.132 5.112 1.00 36.16 531 GLU A C 1
ATOM 4083 O O . GLU A 1 531 ? 27.752 23.319 4.778 1.00 36.16 531 GLU A O 1
ATOM 4088 N N . GLU A 1 532 ? 28.509 21.710 6.102 1.00 32.94 532 GLU A N 1
ATOM 4089 C CA . GLU A 1 532 ? 29.459 22.610 6.788 1.00 32.94 532 GLU A CA 1
ATOM 4090 C C . GLU A 1 532 ? 30.819 22.668 6.076 1.00 32.94 532 GLU A C 1
ATOM 4092 O O . GLU A 1 532 ? 31.885 22.360 6.610 1.00 32.94 532 GLU A O 1
ATOM 4097 N N . GLY A 1 533 ? 30.768 23.091 4.814 1.00 35.59 533 GLY A N 1
ATOM 4098 C CA . GLY A 1 533 ? 31.906 23.082 3.907 1.00 35.59 533 GLY A CA 1
ATOM 4099 C C . GLY A 1 533 ? 32.137 24.367 3.125 1.00 35.59 533 GLY A C 1
ATOM 4100 O O . GLY A 1 533 ? 32.836 24.276 2.126 1.00 35.59 533 GLY A O 1
ATOM 4101 N N . GLN A 1 534 ? 31.574 25.525 3.513 1.00 36.66 534 GLN A N 1
ATOM 4102 C CA . GLN A 1 534 ? 32.002 26.874 3.075 1.00 36.66 534 GLN A CA 1
ATOM 4103 C C . GLN A 1 534 ? 31.086 27.984 3.629 1.00 36.66 534 GLN A C 1
ATOM 4105 O O . GLN A 1 534 ? 30.109 28.362 2.997 1.00 36.66 534 GLN A O 1
ATOM 4110 N N . THR A 1 535 ? 31.429 28.581 4.776 1.00 28.66 535 THR A N 1
ATOM 4111 C CA . THR A 1 535 ? 31.382 30.048 4.995 1.00 28.66 535 THR A CA 1
ATOM 4112 C C . THR A 1 535 ? 31.891 30.401 6.394 1.00 28.66 535 THR A C 1
ATOM 4114 O O . THR A 1 535 ? 31.267 30.131 7.413 1.00 28.66 535 THR A O 1
ATOM 4117 N N . LEU A 1 536 ? 33.054 31.050 6.453 1.00 30.45 536 LEU A N 1
ATOM 4118 C CA . LEU A 1 536 ? 33.613 31.606 7.682 1.00 30.45 536 LEU A CA 1
ATOM 4119 C C . LEU A 1 536 ? 33.216 33.084 7.803 1.00 30.45 536 LEU A C 1
ATOM 4121 O O . LEU A 1 536 ? 33.574 33.891 6.948 1.00 30.45 536 LEU A O 1
ATOM 4125 N N . GLY A 1 537 ? 32.603 33.452 8.932 1.00 26.88 537 GLY A N 1
ATOM 4126 C CA . GLY A 1 537 ? 32.945 34.704 9.609 1.00 26.88 537 GLY A CA 1
ATOM 4127 C C . GLY A 1 537 ? 31.823 35.704 9.883 1.00 26.88 537 GLY A C 1
ATOM 4128 O O . GLY A 1 537 ? 31.819 36.781 9.296 1.00 26.88 537 GLY A O 1
ATOM 4129 N N . HIS A 1 538 ? 31.013 35.469 10.919 1.00 28.81 538 HIS A N 1
ATOM 4130 C CA . HIS A 1 538 ? 30.528 36.561 11.773 1.00 28.81 538 HIS A CA 1
ATOM 4131 C C . HIS A 1 538 ? 30.572 36.161 13.250 1.00 28.81 538 HIS A C 1
ATOM 4133 O O . HIS A 1 538 ? 29.800 35.339 13.731 1.00 28.81 538 HIS A O 1
ATOM 4139 N N . ARG A 1 539 ? 31.503 36.777 13.990 1.00 31.56 539 ARG A N 1
ATOM 4140 C CA . ARG A 1 539 ? 31.513 36.763 15.455 1.00 31.56 539 ARG A CA 1
ATOM 4141 C C . ARG A 1 539 ? 30.221 37.416 15.952 1.00 31.56 539 ARG A C 1
ATOM 4143 O O . ARG A 1 539 ? 30.056 38.623 15.787 1.00 31.56 539 ARG A O 1
ATOM 4150 N N . ARG A 1 540 ? 29.362 36.666 16.643 1.00 28.53 540 ARG A N 1
ATOM 4151 C CA . ARG A 1 540 ? 28.386 37.238 17.578 1.00 28.53 540 ARG A CA 1
ATOM 4152 C C . ARG A 1 540 ? 28.666 36.716 18.983 1.00 28.53 540 ARG A C 1
ATOM 4154 O O . ARG A 1 540 ? 28.699 35.518 19.229 1.00 28.53 540 ARG A O 1
ATOM 4161 N N . ARG A 1 541 ? 28.938 37.671 19.876 1.00 26.17 541 ARG A N 1
ATOM 4162 C CA . ARG A 1 541 ? 29.052 37.508 21.328 1.00 26.17 541 ARG A CA 1
ATOM 4163 C C . ARG A 1 541 ? 27.801 36.805 21.856 1.00 26.17 541 ARG A C 1
ATOM 4165 O O . ARG A 1 541 ? 26.698 37.299 21.639 1.00 26.17 541 ARG A O 1
ATOM 4172 N N . ALA A 1 542 ? 27.995 35.719 22.596 1.00 27.06 542 ALA A N 1
ATOM 4173 C CA . ALA A 1 542 ? 26.958 35.144 23.436 1.00 27.06 542 ALA A CA 1
ATOM 4174 C C . ALA A 1 542 ? 26.601 36.146 24.547 1.00 27.06 542 ALA A C 1
ATOM 4176 O O . ALA A 1 542 ? 27.441 36.492 25.379 1.00 27.06 542 ALA A O 1
ATOM 4177 N N . VAL A 1 543 ? 25.361 36.630 24.534 1.00 27.64 543 VAL A N 1
ATOM 4178 C CA . VAL A 1 543 ? 24.746 37.323 25.667 1.00 27.64 543 VAL A CA 1
ATOM 4179 C C . VAL A 1 543 ? 24.157 36.237 26.561 1.00 27.64 543 VAL A C 1
ATOM 4181 O O . VAL A 1 543 ? 23.259 35.510 26.148 1.00 27.64 543 VAL A O 1
ATOM 4184 N N . ARG A 1 544 ? 24.701 36.091 27.772 1.00 24.30 544 ARG A N 1
ATOM 4185 C CA . ARG A 1 544 ? 24.086 35.287 28.836 1.00 24.30 544 ARG A CA 1
ATOM 4186 C C . ARG A 1 544 ? 22.818 36.003 29.319 1.00 24.30 544 ARG A C 1
ATOM 4188 O O . ARG A 1 544 ? 22.927 37.186 29.644 1.00 24.30 544 ARG A O 1
ATOM 4195 N N . PRO A 1 545 ? 21.656 35.338 29.432 1.00 28.77 545 PRO A N 1
ATOM 4196 C CA . PRO A 1 545 ? 20.534 35.921 30.146 1.00 28.77 545 PRO A CA 1
ATOM 4197 C C . PRO A 1 545 ? 20.830 35.912 31.652 1.00 28.77 545 PRO A C 1
ATOM 4199 O O . PRO A 1 545 ? 21.201 34.889 32.231 1.00 28.77 545 PRO A O 1
ATOM 4202 N N . ALA A 1 546 ? 20.715 37.095 32.253 1.00 26.84 546 ALA A N 1
ATOM 4203 C CA . ALA A 1 546 ? 20.691 37.306 33.692 1.00 26.84 546 ALA A CA 1
ATOM 4204 C C . ALA A 1 546 ? 19.399 36.718 34.284 1.00 26.84 546 ALA A C 1
ATOM 4206 O O . ALA A 1 546 ? 18.360 36.688 33.626 1.00 26.84 546 ALA A O 1
ATOM 4207 N N . GLY A 1 547 ? 19.509 36.201 35.506 1.00 24.47 547 GLY A N 1
ATOM 4208 C CA . GLY A 1 547 ? 18.512 35.341 36.128 1.00 24.47 547 GLY A CA 1
ATOM 4209 C C . GLY A 1 547 ? 17.246 36.020 36.642 1.00 24.47 547 GLY A C 1
ATOM 4210 O O . GLY A 1 547 ? 17.136 37.239 36.715 1.00 24.47 547 GLY A O 1
ATOM 4211 N N . LEU A 1 548 ? 16.329 35.163 37.085 1.00 30.44 548 LEU A N 1
ATOM 4212 C CA . LEU A 1 548 ? 15.206 35.485 37.953 1.00 30.44 548 LEU A CA 1
ATOM 4213 C C . LEU A 1 548 ? 14.958 34.300 38.900 1.00 30.44 548 LEU A C 1
ATOM 4215 O O . LEU A 1 548 ? 14.679 33.193 38.456 1.00 30.44 548 LEU A O 1
ATOM 4219 N N . GLY A 1 549 ? 15.073 34.582 40.201 1.00 25.88 549 GLY A N 1
ATOM 4220 C CA . GLY A 1 549 ? 14.087 34.164 41.204 1.00 25.88 549 GLY A CA 1
ATOM 4221 C C . GLY A 1 549 ? 14.156 32.751 41.783 1.00 25.88 549 GLY A C 1
ATOM 4222 O O . GLY A 1 549 ? 13.635 31.804 41.214 1.00 25.88 549 GLY A O 1
ATOM 4223 N N . ARG A 1 550 ? 14.691 32.659 43.006 1.00 27.41 550 ARG A N 1
ATOM 4224 C CA . ARG A 1 550 ? 14.595 31.532 43.950 1.00 27.41 550 ARG A CA 1
ATOM 4225 C C . ARG A 1 550 ? 13.154 31.203 44.380 1.00 27.41 550 ARG A C 1
ATOM 4227 O O . ARG A 1 550 ? 12.423 32.107 44.761 1.00 27.41 550 ARG A O 1
ATOM 4234 N N . ALA A 1 551 ? 12.888 29.910 44.566 1.00 27.28 551 ALA A N 1
ATOM 4235 C CA . ALA A 1 551 ? 12.281 29.280 45.754 1.00 27.28 551 ALA A CA 1
ATOM 4236 C C . ALA A 1 551 ? 12.525 27.763 45.600 1.00 27.28 551 ALA A C 1
ATOM 4238 O O . ALA A 1 551 ? 12.338 27.247 44.510 1.00 27.28 551 ALA A O 1
ATOM 4239 N N . GLY A 1 552 ? 12.988 26.937 46.533 1.00 24.66 552 GLY A N 1
ATOM 4240 C CA . GLY A 1 552 ? 13.236 26.986 47.967 1.00 24.66 552 GLY A CA 1
ATOM 4241 C C . GLY A 1 552 ? 13.111 25.529 48.455 1.00 24.66 552 GLY A C 1
ATOM 4242 O O . GLY A 1 552 ? 12.169 24.860 48.039 1.00 24.66 552 GLY A O 1
ATOM 4243 N N . ARG A 1 553 ? 14.030 25.088 49.335 1.00 25.91 553 ARG A N 1
ATOM 4244 C CA . ARG A 1 553 ? 14.145 23.789 50.062 1.00 25.91 553 ARG A CA 1
ATOM 4245 C C . ARG A 1 553 ? 15.269 22.884 49.551 1.00 25.91 553 ARG A C 1
ATOM 4247 O O . ARG A 1 553 ? 15.386 22.690 48.355 1.00 25.91 553 ARG A O 1
ATOM 4254 N N . VAL A 1 554 ? 16.083 22.220 50.369 1.00 26.89 554 VAL A N 1
ATOM 4255 C CA . VAL A 1 554 ? 16.610 22.368 51.745 1.00 26.89 554 VAL A CA 1
ATOM 4256 C C . VAL A 1 554 ? 17.687 21.269 51.843 1.00 26.89 554 VAL A C 1
ATOM 4258 O O . VAL A 1 554 ? 17.477 20.175 51.336 1.00 26.89 554 VAL A O 1
ATOM 4261 N N . ALA A 1 555 ? 18.800 21.605 52.499 1.00 25.22 555 ALA A N 1
ATOM 4262 C CA . ALA A 1 555 ? 19.832 20.746 53.098 1.00 25.22 555 ALA A CA 1
ATOM 4263 C C . ALA A 1 555 ? 20.608 19.725 52.233 1.00 25.22 555 ALA A C 1
ATOM 4265 O O . ALA A 1 555 ? 20.119 18.674 51.833 1.00 25.22 555 ALA A O 1
ATOM 4266 N N . ALA A 1 556 ? 21.901 20.028 52.090 1.00 24.41 556 ALA A N 1
ATOM 4267 C CA . ALA A 1 556 ? 22.983 19.110 51.758 1.00 24.41 556 ALA A CA 1
ATOM 4268 C C . ALA A 1 556 ? 23.652 18.557 53.034 1.00 24.41 556 ALA A C 1
ATOM 4270 O O . ALA A 1 556 ? 23.642 19.215 54.073 1.00 24.41 556 ALA A O 1
ATOM 4271 N N . GLY A 1 557 ? 24.314 17.405 52.907 1.00 25.58 557 GLY A N 1
ATOM 4272 C CA . GLY A 1 557 ? 25.330 16.887 53.832 1.00 25.58 557 GLY A CA 1
ATOM 4273 C C . GLY A 1 557 ? 25.967 15.599 53.277 1.00 25.58 557 GLY A C 1
ATOM 4274 O O . GLY A 1 557 ? 25.269 14.869 52.581 1.00 25.58 557 GLY A O 1
ATOM 4275 N N . PRO A 1 558 ? 27.275 15.349 53.475 1.00 34.09 558 PRO A N 1
ATOM 4276 C CA . PRO A 1 558 ? 28.204 15.374 52.338 1.00 34.09 558 PRO A CA 1
ATOM 4277 C C . PRO A 1 558 ? 29.016 14.083 52.093 1.00 34.09 558 PRO A C 1
ATOM 4279 O O . PRO A 1 558 ? 29.035 13.174 52.911 1.00 34.09 558 PRO A O 1
ATOM 4282 N N . ASP A 1 559 ? 29.730 14.107 50.959 1.00 26.45 559 ASP A N 1
ATOM 4283 C CA . ASP A 1 559 ? 31.033 13.485 50.664 1.00 26.45 559 ASP A CA 1
ATOM 4284 C C . ASP A 1 559 ? 31.229 11.961 50.790 1.00 26.45 559 ASP A C 1
ATOM 4286 O O . ASP A 1 559 ? 31.227 11.386 51.870 1.00 26.45 559 ASP A O 1
ATOM 4290 N N . ALA A 1 560 ? 31.625 11.320 49.681 1.00 26.62 560 ALA A N 1
ATOM 4291 C CA . ALA A 1 560 ? 33.041 11.008 49.409 1.00 26.62 560 ALA A CA 1
ATOM 4292 C C . ALA A 1 560 ? 33.223 9.846 48.406 1.00 26.62 560 ALA A C 1
ATOM 4294 O O . ALA A 1 560 ? 32.790 8.722 48.620 1.00 26.62 560 ALA A O 1
ATOM 4295 N N . ARG A 1 561 ? 33.975 10.147 47.340 1.00 25.08 561 ARG A N 1
ATOM 4296 C CA . ARG A 1 561 ? 35.073 9.351 46.752 1.00 25.08 561 ARG A CA 1
ATOM 4297 C C . ARG A 1 561 ? 34.869 7.841 46.518 1.00 25.08 561 ARG A C 1
ATOM 4299 O O . ARG A 1 561 ? 35.010 7.005 47.399 1.00 25.08 561 ARG A O 1
ATOM 4306 N N . THR A 1 562 ? 34.755 7.527 45.231 1.00 25.34 562 THR A N 1
ATOM 4307 C CA . THR A 1 562 ? 35.530 6.527 44.475 1.00 25.34 562 THR A CA 1
ATOM 4308 C C . THR A 1 562 ? 36.533 5.672 45.269 1.00 25.34 562 THR A C 1
ATOM 4310 O O . THR A 1 562 ? 37.561 6.187 45.700 1.00 25.34 562 THR A O 1
ATOM 4313 N N . ALA A 1 563 ? 36.330 4.350 45.301 1.00 25.89 563 ALA A N 1
ATOM 4314 C CA . ALA A 1 563 ? 37.408 3.358 45.198 1.00 25.89 563 ALA A CA 1
ATOM 4315 C C . ALA A 1 563 ? 36.844 1.949 44.955 1.00 25.89 563 ALA A C 1
ATOM 4317 O O . ALA A 1 563 ? 36.346 1.279 45.854 1.00 25.89 563 ALA A O 1
ATOM 4318 N N . VAL A 1 564 ? 36.994 1.482 43.718 1.00 26.59 564 VAL A N 1
ATOM 4319 C CA . VAL A 1 564 ? 36.970 0.062 43.366 1.00 26.59 564 VAL A CA 1
ATOM 4320 C C . VAL A 1 564 ? 38.221 -0.592 43.963 1.00 26.59 564 VAL A C 1
ATOM 4322 O O . VAL A 1 564 ? 39.339 -0.195 43.634 1.00 26.59 564 VAL A O 1
ATOM 4325 N N . ARG A 1 565 ? 38.049 -1.627 44.791 1.00 23.42 565 ARG A N 1
ATOM 4326 C CA . ARG A 1 565 ? 39.091 -2.623 45.080 1.00 23.42 565 ARG A CA 1
ATOM 4327 C C . ARG A 1 565 ? 38.517 -4.034 44.974 1.00 23.42 565 ARG A C 1
ATOM 4329 O O . ARG A 1 565 ? 37.508 -4.363 45.585 1.00 23.42 565 ARG A O 1
ATOM 4336 N N . ARG A 1 566 ? 39.204 -4.842 44.163 1.00 24.66 566 ARG A N 1
ATOM 4337 C CA . ARG A 1 566 ? 39.142 -6.309 44.112 1.00 24.66 566 ARG A CA 1
ATOM 4338 C C . ARG A 1 566 ? 39.627 -6.900 45.443 1.00 24.66 566 ARG A C 1
ATOM 4340 O O . ARG A 1 566 ? 40.608 -6.383 45.969 1.00 24.66 566 ARG A O 1
ATOM 4347 N N . ALA A 1 567 ? 39.056 -8.028 45.869 1.00 24.08 567 ALA A N 1
ATOM 4348 C CA . ALA A 1 567 ? 39.699 -9.356 45.849 1.00 24.08 567 ALA A CA 1
ATOM 4349 C C . ALA A 1 567 ? 39.042 -10.339 46.845 1.00 24.08 567 ALA A C 1
ATOM 4351 O O . ALA A 1 567 ? 38.704 -9.942 47.952 1.00 24.08 567 ALA A O 1
ATOM 4352 N N . GLU A 1 568 ? 38.976 -11.612 46.415 1.00 25.20 568 GLU A N 1
ATOM 4353 C CA . GLU A 1 568 ? 38.857 -12.863 47.203 1.00 25.20 568 GLU A CA 1
ATOM 4354 C C . GLU A 1 568 ? 37.526 -13.118 47.943 1.00 25.20 568 GLU A C 1
ATOM 4356 O O . GLU A 1 568 ? 36.963 -12.240 48.569 1.00 25.20 568 GLU A O 1
ATOM 4361 N N . GLY A 1 569 ? 36.909 -14.303 47.952 1.00 23.66 569 GLY A N 1
ATOM 4362 C CA . GLY A 1 569 ? 37.237 -15.657 47.503 1.00 23.66 569 GLY A CA 1
ATOM 4363 C C . GLY A 1 569 ? 36.311 -16.653 48.243 1.00 23.66 569 GLY A C 1
ATOM 4364 O O . GLY A 1 569 ? 35.748 -16.295 49.272 1.00 23.66 569 GLY A O 1
ATOM 4365 N N . ARG A 1 570 ? 36.244 -17.912 47.764 1.00 25.42 570 ARG A N 1
ATOM 4366 C CA . ARG A 1 570 ? 35.533 -19.121 48.295 1.00 25.42 570 ARG A CA 1
ATOM 4367 C C . ARG A 1 570 ? 34.126 -19.354 47.707 1.00 25.42 570 ARG A C 1
ATOM 4369 O O . ARG A 1 570 ? 33.235 -18.543 47.881 1.00 25.42 570 ARG A O 1
ATOM 4376 N N . ARG A 1 571 ? 33.943 -20.324 46.794 1.00 26.28 571 ARG A N 1
ATOM 4377 C CA . ARG A 1 571 ? 33.915 -21.816 46.891 1.00 26.28 571 ARG A CA 1
ATOM 4378 C C . ARG A 1 571 ? 32.578 -22.373 47.413 1.00 26.28 571 ARG A C 1
ATOM 4380 O O . ARG A 1 571 ? 32.332 -22.297 48.605 1.00 26.28 571 ARG A O 1
ATOM 4387 N N . HIS A 1 572 ? 31.806 -22.990 46.511 1.00 28.42 572 HIS A N 1
ATOM 4388 C CA . HIS A 1 572 ? 31.263 -24.372 46.519 1.00 28.42 572 HIS A CA 1
ATOM 4389 C C . HIS A 1 572 ? 30.235 -24.465 45.368 1.00 28.42 572 HIS A C 1
ATOM 4391 O O . HIS A 1 572 ? 29.366 -23.612 45.277 1.00 28.42 572 HIS A O 1
ATOM 4397 N N . GLY A 1 573 ? 30.464 -25.252 44.305 1.00 25.80 573 GLY A N 1
ATOM 4398 C CA . GLY A 1 573 ? 30.125 -26.683 44.170 1.00 25.80 573 GLY A CA 1
ATOM 4399 C C . GLY A 1 573 ? 28.771 -26.798 43.440 1.00 25.80 573 GLY A C 1
ATOM 4400 O O . GLY A 1 573 ? 27.847 -26.105 43.820 1.00 25.80 573 GLY A O 1
ATOM 4401 N N . GLY A 1 574 ? 28.528 -27.560 42.376 1.00 25.19 574 GLY A N 1
ATOM 4402 C CA . GLY A 1 574 ? 29.284 -28.456 41.508 1.00 25.19 574 GLY A CA 1
ATOM 4403 C C . GLY A 1 574 ? 28.290 -29.069 40.492 1.00 25.19 574 GLY A C 1
ATOM 4404 O O . GLY A 1 574 ? 27.100 -29.086 40.780 1.00 25.19 574 GLY A O 1
ATOM 4405 N N . VAL A 1 575 ? 28.815 -29.611 39.376 1.00 28.08 575 VAL A N 1
ATOM 4406 C CA . VAL A 1 575 ? 28.223 -30.676 38.511 1.00 28.08 575 VAL A CA 1
ATOM 4407 C C . VAL A 1 575 ? 26.959 -30.269 37.716 1.00 28.08 575 VAL A C 1
ATOM 4409 O O . VAL A 1 575 ? 26.036 -29.709 38.271 1.00 28.08 575 VAL A O 1
ATOM 4412 N N . SER A 1 576 ? 26.728 -30.497 36.420 1.00 28.28 576 SER A N 1
ATOM 4413 C CA . SER A 1 576 ? 27.290 -31.171 35.227 1.00 28.28 576 SER A CA 1
ATOM 4414 C C . SER A 1 576 ? 26.598 -30.460 34.030 1.00 28.28 576 SER A C 1
ATOM 4416 O O . SER A 1 576 ? 25.593 -29.795 34.230 1.00 28.28 576 SER A O 1
ATOM 4418 N N . GLY A 1 577 ? 26.979 -30.458 32.758 1.00 26.48 577 GLY A N 1
ATOM 4419 C CA . GLY A 1 577 ? 27.850 -31.269 31.932 1.00 26.48 577 GLY A CA 1
ATOM 4420 C C . GLY A 1 577 ? 27.214 -31.265 30.534 1.00 26.48 577 GLY A C 1
ATOM 4421 O O . GLY A 1 577 ? 26.098 -31.742 30.388 1.00 26.48 577 GLY A O 1
ATOM 4422 N N . ARG A 1 578 ? 27.893 -30.703 29.528 1.00 28.08 578 ARG A N 1
ATOM 4423 C CA . ARG A 1 578 ? 28.029 -31.234 28.154 1.00 28.08 578 ARG A CA 1
ATOM 4424 C C . ARG A 1 578 ? 28.755 -30.212 27.281 1.00 28.08 578 ARG A C 1
ATOM 4426 O O . ARG A 1 578 ? 28.376 -29.053 27.168 1.00 28.08 578 ARG A O 1
ATOM 4433 N N . ARG A 1 579 ? 29.865 -30.683 26.721 1.00 25.20 579 ARG A N 1
ATOM 4434 C CA . ARG A 1 579 ? 30.719 -30.012 25.746 1.00 25.20 579 ARG A CA 1
ATOM 4435 C C . ARG A 1 579 ? 30.176 -30.308 24.349 1.00 25.20 579 ARG A C 1
ATOM 4437 O O . ARG A 1 579 ? 29.849 -31.457 24.090 1.00 25.20 579 ARG A O 1
ATOM 4444 N N . HIS A 1 580 ? 30.272 -29.342 23.444 1.00 27.69 580 HIS A N 1
ATOM 4445 C CA . HIS A 1 580 ? 30.956 -29.563 22.170 1.00 27.69 580 HIS A CA 1
ATOM 4446 C C . HIS A 1 580 ? 31.725 -28.292 21.778 1.00 27.69 580 HIS A C 1
ATOM 4448 O O . HIS A 1 580 ? 31.194 -27.186 21.801 1.00 27.69 580 HIS A O 1
ATOM 4454 N N . ARG A 1 581 ? 33.026 -28.487 21.522 1.00 25.62 581 ARG A N 1
ATOM 4455 C CA . ARG A 1 581 ? 33.959 -27.569 20.841 1.00 25.62 581 ARG A CA 1
ATOM 4456 C C . ARG A 1 581 ? 33.663 -27.638 19.324 1.00 25.62 581 ARG A C 1
ATOM 4458 O O . ARG A 1 581 ? 33.001 -28.583 18.916 1.00 25.62 581 ARG A O 1
ATOM 4465 N N . CYS A 1 582 ? 34.086 -26.743 18.434 1.00 24.62 582 CYS A N 1
ATOM 4466 C CA . CYS A 1 582 ? 35.392 -26.102 18.209 1.00 24.62 582 CYS A CA 1
ATOM 4467 C C . CYS A 1 582 ? 35.165 -24.856 17.318 1.00 24.62 582 CYS A C 1
ATOM 4469 O O . CYS A 1 582 ? 34.280 -24.891 16.474 1.00 24.62 582 CYS A O 1
ATOM 4471 N N . ALA A 1 583 ? 35.795 -23.711 17.629 1.00 25.78 583 ALA A N 1
ATOM 4472 C CA . ALA A 1 583 ? 37.023 -23.156 17.003 1.00 25.78 583 ALA A CA 1
ATOM 4473 C C . ALA A 1 583 ? 36.736 -22.508 15.632 1.00 25.78 583 ALA A C 1
ATOM 4475 O O . ALA A 1 583 ? 36.141 -23.153 14.785 1.00 25.78 583 ALA A O 1
ATOM 4476 N N . GLY A 1 584 ? 37.050 -21.245 15.332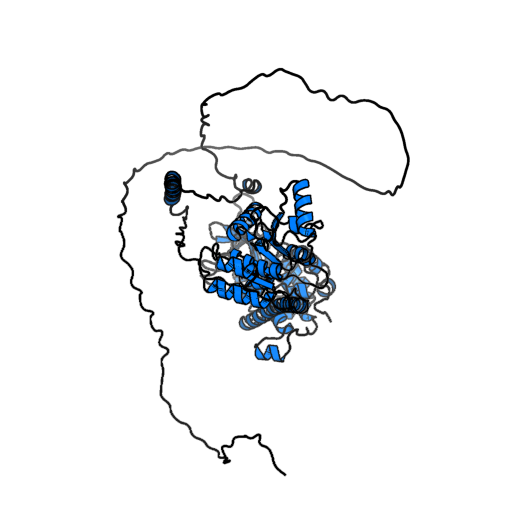 1.00 24.86 584 GLY A N 1
ATOM 4477 C CA . GLY A 1 584 ? 38.229 -20.384 15.574 1.00 24.86 584 GLY A CA 1
ATOM 4478 C C . GLY A 1 584 ? 38.483 -19.700 14.203 1.00 24.86 584 GLY A C 1
ATOM 4479 O O . GLY A 1 584 ? 38.159 -20.311 13.195 1.00 24.86 584 GLY A O 1
ATOM 4480 N N . LEU A 1 585 ? 38.928 -18.457 13.991 1.00 26.42 585 LEU A N 1
ATOM 4481 C CA . LEU A 1 585 ? 40.030 -17.625 14.506 1.00 26.42 585 LEU A CA 1
ATOM 4482 C C . LEU A 1 585 ? 39.860 -16.220 13.837 1.00 26.42 585 LEU A C 1
ATOM 4484 O O . LEU A 1 585 ? 39.383 -16.171 12.709 1.00 26.42 585 LEU A O 1
ATOM 4488 N N . HIS A 1 586 ? 39.977 -15.081 14.550 1.00 26.20 586 HIS A N 1
ATOM 4489 C CA . HIS A 1 586 ? 41.119 -14.113 14.598 1.00 26.20 586 HIS A CA 1
ATOM 4490 C C . HIS A 1 586 ? 41.541 -13.488 13.240 1.00 26.20 586 HIS A C 1
ATOM 4492 O O . HIS A 1 586 ? 41.592 -14.202 12.256 1.00 26.20 586 HIS A O 1
ATOM 4498 N N . HIS A 1 587 ? 41.887 -12.199 13.047 1.00 25.89 587 HIS A N 1
ATOM 4499 C CA . HIS A 1 587 ? 42.421 -11.063 13.844 1.00 25.89 587 HIS A CA 1
ATOM 4500 C C . HIS A 1 587 ? 42.090 -9.723 13.106 1.00 25.89 587 HIS A C 1
ATOM 4502 O O . HIS A 1 587 ? 41.783 -9.778 11.924 1.00 25.89 587 HIS A O 1
ATOM 4508 N N . GLY A 1 588 ? 41.982 -8.531 13.733 1.00 24.30 588 GLY A N 1
ATOM 4509 C CA . GLY A 1 588 ? 43.073 -7.586 14.117 1.00 24.30 588 GLY A CA 1
ATOM 4510 C C . GLY A 1 588 ? 43.559 -6.753 12.899 1.00 24.30 588 GLY A C 1
ATOM 4511 O O . GLY A 1 588 ? 43.720 -7.331 11.842 1.00 24.30 588 GLY A O 1
ATOM 4512 N N . ASP A 1 589 ? 43.837 -5.443 12.881 1.00 24.55 589 ASP A N 1
ATOM 4513 C CA . ASP A 1 589 ? 44.238 -4.464 13.899 1.00 24.55 589 ASP A CA 1
ATOM 4514 C C . ASP A 1 589 ? 44.258 -3.017 13.291 1.00 24.55 589 ASP A C 1
ATOM 4516 O O . ASP A 1 589 ? 43.947 -2.794 12.123 1.00 24.55 589 ASP A O 1
ATOM 4520 N N . ARG A 1 590 ? 44.612 -2.036 14.129 1.00 25.02 590 ARG A N 1
ATOM 4521 C CA . ARG A 1 590 ? 44.463 -0.563 14.105 1.00 25.02 590 ARG A CA 1
ATOM 4522 C C . ARG A 1 590 ? 45.375 0.276 13.167 1.00 25.02 590 ARG A C 1
ATOM 4524 O O . ARG A 1 590 ? 46.563 0.022 13.064 1.00 25.02 590 ARG A O 1
ATOM 4531 N N . GLY A 1 591 ? 44.845 1.434 12.724 1.00 23.36 591 GLY A N 1
ATOM 4532 C CA . GLY A 1 591 ? 45.308 2.818 13.028 1.00 23.36 591 GLY A CA 1
ATOM 4533 C C . GLY A 1 591 ? 46.589 3.445 12.413 1.00 23.36 591 GLY A C 1
ATOM 4534 O O . GLY A 1 591 ? 47.680 2.951 12.652 1.00 23.36 591 GLY A O 1
ATOM 4535 N N . ARG A 1 592 ? 46.484 4.667 11.829 1.00 24.78 592 ARG A N 1
ATOM 4536 C CA . ARG A 1 592 ? 47.141 5.952 12.258 1.00 24.78 592 ARG A CA 1
ATOM 4537 C C . ARG A 1 592 ? 47.229 7.055 11.174 1.00 24.78 592 ARG A C 1
ATOM 4539 O O . ARG A 1 592 ? 47.437 6.803 9.998 1.00 24.78 592 ARG A O 1
ATOM 4546 N N . CYS A 1 593 ? 47.158 8.302 11.662 1.00 22.28 593 CYS A N 1
ATOM 4547 C CA . CYS A 1 593 ? 47.314 9.615 11.008 1.00 22.28 593 CYS A CA 1
ATOM 4548 C C . CYS A 1 593 ? 48.736 9.976 10.506 1.00 22.28 593 CYS A C 1
ATOM 4550 O O . CYS A 1 593 ? 49.699 9.578 11.160 1.00 22.28 593 CYS A O 1
ATOM 4552 N N . ARG A 1 594 ? 48.858 10.946 9.561 1.00 24.53 594 ARG A N 1
ATOM 4553 C CA . ARG A 1 594 ? 49.506 12.291 9.748 1.00 24.53 594 ARG A CA 1
ATOM 4554 C C . ARG A 1 594 ? 49.664 13.158 8.458 1.00 24.53 594 ARG A C 1
ATOM 4556 O O . ARG A 1 594 ? 50.304 12.740 7.511 1.00 24.53 594 ARG A O 1
ATOM 4563 N N . ARG A 1 595 ? 49.172 14.414 8.555 1.00 23.45 595 ARG A N 1
ATOM 4564 C CA . ARG A 1 595 ? 49.726 15.769 8.211 1.00 23.45 595 ARG A CA 1
ATOM 4565 C C . ARG A 1 595 ? 50.538 16.079 6.922 1.00 23.45 595 ARG A C 1
ATOM 4567 O O . ARG A 1 595 ? 51.611 15.526 6.742 1.00 23.45 595 ARG A O 1
ATOM 4574 N N . ALA A 1 596 ? 50.192 17.221 6.287 1.00 24.84 596 ALA A N 1
ATOM 4575 C CA . ALA A 1 596 ? 51.090 18.307 5.788 1.00 24.84 596 ALA A CA 1
ATOM 4576 C C . ALA A 1 596 ? 50.266 19.612 5.516 1.00 24.84 596 ALA A C 1
ATOM 4578 O O . ALA A 1 596 ? 49.263 19.544 4.820 1.00 24.84 596 ALA A O 1
ATOM 4579 N N . GLN A 1 59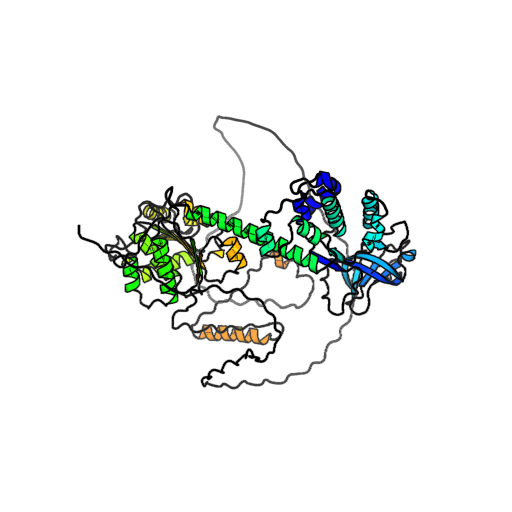7 ? 50.376 20.716 6.288 1.00 25.78 597 GLN A N 1
ATOM 4580 C CA . GLN A 1 597 ? 51.174 21.969 6.105 1.00 25.78 597 GLN A CA 1
ATOM 4581 C C . GLN A 1 597 ? 50.993 22.718 4.754 1.00 25.78 597 GLN A C 1
ATOM 4583 O O . GLN A 1 597 ? 51.383 22.205 3.720 1.00 25.78 597 GLN A O 1
ATOM 4588 N N . ARG A 1 598 ? 50.248 23.848 4.718 1.00 24.53 598 ARG A N 1
ATOM 4589 C CA . ARG A 1 598 ? 50.620 25.300 4.839 1.00 24.53 598 ARG A CA 1
ATOM 4590 C C . ARG A 1 598 ? 50.981 25.992 3.503 1.00 24.53 598 ARG A C 1
ATOM 4592 O O . ARG A 1 598 ? 51.950 25.598 2.884 1.00 24.53 598 ARG A O 1
ATOM 4599 N N . HIS A 1 599 ? 50.292 27.094 3.154 1.00 26.28 599 HIS A N 1
ATOM 4600 C CA . HIS A 1 599 ? 50.861 28.452 2.955 1.00 26.28 599 HIS A CA 1
ATOM 4601 C C . HIS A 1 599 ? 49.765 29.510 2.665 1.00 26.28 599 HIS A C 1
ATOM 4603 O O . HIS A 1 599 ? 48.754 29.222 2.034 1.00 26.28 599 HIS A O 1
ATOM 4609 N N . ARG A 1 600 ? 49.962 30.726 3.202 1.00 23.91 600 ARG A N 1
ATOM 4610 C CA . ARG A 1 600 ? 49.106 31.932 3.118 1.00 23.91 600 ARG A CA 1
ATOM 4611 C C . ARG A 1 600 ? 49.657 32.924 2.083 1.00 23.91 600 ARG A C 1
ATOM 4613 O O . ARG A 1 600 ? 50.870 32.986 1.965 1.00 23.91 600 ARG A O 1
ATOM 4620 N N . HIS A 1 601 ? 48.788 33.767 1.514 1.00 27.00 601 HIS A N 1
ATOM 4621 C CA . HIS A 1 601 ? 48.928 35.214 1.194 1.00 27.00 601 HIS A CA 1
ATOM 4622 C C . HIS A 1 601 ? 47.561 35.664 0.610 1.00 27.00 601 HIS A C 1
ATOM 4624 O O . HIS A 1 601 ? 46.925 34.854 -0.047 1.00 27.00 601 HIS A O 1
ATOM 4630 N N . GLY A 1 602 ? 46.956 36.842 0.796 1.00 24.31 602 GLY A N 1
ATOM 4631 C CA . GLY A 1 602 ? 47.309 38.134 1.390 1.00 24.31 602 GLY A CA 1
ATOM 4632 C C . GLY A 1 602 ? 46.634 39.247 0.553 1.00 24.31 602 GLY A C 1
ATOM 4633 O O . GLY A 1 602 ? 46.870 39.276 -0.645 1.00 24.31 602 GLY A O 1
ATOM 4634 N N . GLY A 1 603 ? 45.839 40.135 1.180 1.00 24.53 603 GLY A N 1
ATOM 4635 C CA . GLY A 1 603 ? 45.309 41.406 0.617 1.00 24.53 603 GLY A CA 1
ATOM 4636 C C . GLY A 1 603 ? 44.149 41.256 -0.388 1.00 24.53 603 GLY A C 1
ATOM 4637 O O . GLY A 1 603 ? 44.076 40.261 -1.082 1.00 24.53 603 GLY A O 1
ATOM 4638 N N . ASP A 1 604 ? 43.173 42.152 -0.536 1.00 26.41 604 ASP A N 1
ATOM 4639 C CA . ASP A 1 604 ? 43.066 43.545 -0.106 1.00 26.41 604 ASP A CA 1
ATOM 4640 C C . ASP A 1 604 ? 41.581 43.984 -0.055 1.00 26.41 604 ASP A C 1
ATOM 4642 O O . ASP A 1 604 ? 40.708 43.413 -0.711 1.00 26.41 604 ASP A O 1
ATOM 4646 N N . ARG A 1 605 ? 41.286 44.980 0.785 1.00 24.98 605 ARG A N 1
ATOM 4647 C CA . ARG A 1 605 ? 39.949 45.513 1.095 1.00 24.98 605 ARG A CA 1
ATOM 4648 C C . ARG A 1 605 ? 39.590 46.653 0.142 1.00 24.98 605 ARG A C 1
ATOM 4650 O O . ARG A 1 605 ? 40.368 47.592 0.055 1.00 24.98 605 ARG A O 1
ATOM 4657 N N . ARG A 1 606 ? 38.341 46.723 -0.347 1.00 25.59 606 ARG A N 1
ATOM 4658 C CA . ARG A 1 606 ? 37.611 48.006 -0.490 1.00 25.59 606 ARG A CA 1
ATOM 4659 C C . ARG A 1 606 ? 36.125 47.852 -0.151 1.00 25.59 606 ARG A C 1
ATOM 4661 O O . ARG A 1 606 ? 35.492 46.848 -0.454 1.00 25.59 606 ARG A O 1
ATOM 4668 N N . ARG A 1 607 ? 35.626 48.850 0.578 1.00 25.94 607 ARG A N 1
ATOM 4669 C CA . ARG A 1 607 ? 34.299 48.993 1.206 1.00 25.94 607 ARG A CA 1
ATOM 4670 C C . ARG A 1 607 ? 33.456 50.026 0.403 1.00 25.94 607 ARG A C 1
ATOM 4672 O O . ARG A 1 607 ? 33.977 50.558 -0.571 1.00 25.94 607 ARG A O 1
ATOM 4679 N N . PRO A 1 608 ? 32.179 50.294 0.752 1.00 35.97 608 PRO A N 1
ATOM 4680 C CA . PRO A 1 608 ? 31.046 50.258 -0.177 1.00 35.97 608 PRO A CA 1
ATOM 4681 C C . PRO A 1 608 ? 30.380 51.632 -0.386 1.00 35.97 608 PRO A C 1
ATOM 4683 O O . PRO A 1 608 ? 30.742 52.605 0.270 1.00 35.97 608 PRO A O 1
ATOM 4686 N N . VAL A 1 609 ? 29.319 51.691 -1.201 1.00 26.14 609 VAL A N 1
ATOM 4687 C CA . VAL A 1 609 ? 28.379 52.826 -1.206 1.00 26.14 609 VAL A CA 1
ATOM 4688 C C . VAL A 1 609 ? 26.941 52.326 -1.052 1.00 26.14 609 VAL A C 1
ATOM 4690 O O . VAL A 1 609 ? 26.470 51.475 -1.801 1.00 26.14 609 VAL A O 1
ATOM 4693 N N . ARG A 1 610 ? 26.274 52.858 -0.020 1.00 25.06 610 ARG A N 1
ATOM 4694 C CA . ARG A 1 610 ? 24.854 52.699 0.325 1.00 25.06 610 ARG A CA 1
ATOM 4695 C C . ARG A 1 610 ? 23.971 53.569 -0.579 1.00 25.06 610 ARG A C 1
ATOM 4697 O O . ARG A 1 610 ? 24.346 54.699 -0.877 1.00 25.06 610 ARG A O 1
ATOM 4704 N N . ARG A 1 611 ? 22.732 53.128 -0.827 1.00 25.39 611 ARG A N 1
ATOM 4705 C CA . ARG A 1 611 ? 21.567 54.020 -0.985 1.00 25.39 611 ARG A CA 1
ATOM 4706 C C . ARG A 1 611 ? 20.405 53.533 -0.108 1.00 25.39 611 ARG A C 1
ATOM 4708 O O . ARG A 1 611 ? 20.266 52.338 0.133 1.00 25.39 611 ARG A O 1
ATOM 4715 N N . GLN A 1 612 ? 19.682 54.505 0.442 1.00 28.23 612 GLN A N 1
ATOM 4716 C CA . GLN A 1 612 ? 18.598 54.422 1.432 1.00 28.23 612 GLN A CA 1
ATOM 4717 C C . GLN A 1 612 ? 17.199 54.309 0.763 1.00 28.23 612 GLN A C 1
ATOM 4719 O O . GLN A 1 612 ? 17.132 54.390 -0.463 1.00 28.23 612 GLN A O 1
ATOM 4724 N N . PRO A 1 613 ? 16.112 54.074 1.537 1.00 31.67 613 PRO A N 1
ATOM 4725 C CA . PRO A 1 613 ? 14.925 53.322 1.110 1.00 31.67 613 PRO A CA 1
ATOM 4726 C C . PRO A 1 613 ? 13.700 54.185 0.747 1.00 31.67 613 PRO A C 1
ATOM 4728 O O . PRO A 1 613 ? 13.644 55.368 1.074 1.00 31.67 613 PRO A O 1
ATOM 4731 N N . VAL A 1 614 ? 12.684 53.549 0.147 1.00 27.89 614 VAL A N 1
ATOM 4732 C CA . VAL A 1 614 ? 11.338 54.108 -0.100 1.00 27.89 614 VAL A CA 1
ATOM 4733 C C . VAL A 1 614 ? 10.289 53.305 0.692 1.00 27.89 614 VAL A C 1
ATOM 4735 O O . VAL A 1 614 ? 10.420 52.091 0.841 1.00 27.89 614 VAL A O 1
ATOM 4738 N N . ALA A 1 615 ? 9.296 54.012 1.242 1.00 28.72 615 ALA A N 1
ATOM 4739 C CA . ALA A 1 615 ? 8.247 53.553 2.165 1.00 28.72 615 ALA A CA 1
ATOM 4740 C C . ALA A 1 615 ? 7.062 52.813 1.472 1.00 28.72 615 ALA A C 1
ATOM 4742 O O . ALA A 1 615 ? 6.967 52.856 0.245 1.00 28.72 615 ALA A O 1
ATOM 4743 N N . PRO A 1 616 ? 6.172 52.120 2.227 1.00 32.69 616 PRO A N 1
ATOM 4744 C CA . PRO A 1 616 ? 5.291 51.066 1.708 1.00 32.69 616 PRO A CA 1
ATOM 4745 C C . PRO A 1 616 ? 3.854 51.519 1.379 1.00 32.69 616 PRO A C 1
ATOM 4747 O O . PRO A 1 616 ? 3.361 52.514 1.904 1.00 32.69 616 PRO A O 1
ATOM 4750 N N . VAL A 1 617 ? 3.166 50.725 0.548 1.00 28.45 617 VAL A N 1
ATOM 4751 C CA . VAL A 1 617 ? 1.763 50.899 0.118 1.00 28.45 617 VAL A CA 1
ATOM 4752 C C . VAL A 1 617 ? 0.836 49.952 0.900 1.00 28.45 617 VAL A C 1
ATOM 4754 O O . VAL A 1 617 ? 1.161 48.778 1.086 1.00 28.45 617 VAL A O 1
ATOM 4757 N N . ALA A 1 618 ? -0.312 50.467 1.355 1.00 27.84 618 ALA A N 1
ATOM 4758 C CA . ALA A 1 618 ? -1.354 49.760 2.108 1.00 27.84 618 ALA A CA 1
ATOM 4759 C C . ALA A 1 618 ? -2.429 49.120 1.199 1.00 27.84 618 ALA A C 1
ATOM 4761 O O . ALA A 1 618 ? -2.677 49.598 0.093 1.00 27.84 618 ALA A O 1
ATOM 4762 N N . TRP A 1 619 ? -3.081 48.056 1.687 1.00 33.97 619 TRP A N 1
ATOM 4763 C CA . TRP A 1 619 ? -4.185 47.337 1.027 1.00 33.97 619 TRP A CA 1
ATOM 4764 C C . TRP A 1 619 ? -5.556 47.824 1.534 1.00 33.97 619 TRP A C 1
ATOM 4766 O O . TRP A 1 619 ? -5.666 48.087 2.732 1.00 33.97 619 TRP A O 1
ATOM 4776 N N . PRO A 1 620 ? -6.606 47.903 0.689 1.00 30.61 620 PRO A N 1
ATOM 4777 C CA . PRO A 1 620 ? -7.957 48.220 1.141 1.00 30.61 620 PRO A CA 1
ATOM 4778 C C . PRO A 1 620 ? -8.795 46.960 1.425 1.00 30.61 620 PRO A C 1
ATOM 4780 O O . PRO A 1 620 ? -8.776 45.995 0.660 1.00 30.61 620 PRO A O 1
ATOM 4783 N N . ASP A 1 621 ? -9.578 47.022 2.504 1.00 31.42 621 ASP A N 1
ATOM 4784 C CA . ASP A 1 621 ? -10.652 46.084 2.844 1.00 31.42 621 ASP A CA 1
ATOM 4785 C C . ASP A 1 621 ? -11.834 46.199 1.864 1.00 31.42 621 ASP A C 1
ATOM 4787 O O . ASP A 1 621 ? -12.277 47.304 1.534 1.00 31.42 621 ASP A O 1
ATOM 4791 N N . ARG A 1 622 ? -12.424 45.065 1.460 1.00 30.19 622 ARG A N 1
ATOM 4792 C CA . ARG A 1 622 ? -13.805 45.024 0.947 1.00 30.19 622 ARG A CA 1
ATOM 4793 C C . ARG A 1 622 ? -14.582 43.829 1.491 1.00 30.19 622 ARG A C 1
ATOM 4795 O O . ARG A 1 622 ? -14.213 42.677 1.282 1.00 30.19 622 ARG A O 1
ATOM 4802 N N . ALA A 1 623 ? -15.694 44.163 2.144 1.00 28.84 623 ALA A N 1
ATOM 4803 C CA . ALA A 1 623 ? -16.801 43.285 2.500 1.00 28.84 623 ALA A CA 1
ATOM 4804 C C . ALA A 1 623 ? -17.639 42.906 1.258 1.00 28.84 623 ALA A C 1
ATOM 4806 O O . ALA A 1 623 ? -17.586 43.581 0.229 1.00 28.84 623 ALA A O 1
ATOM 4807 N N . GLY A 1 624 ? -18.363 41.789 1.361 1.00 31.03 624 GLY A N 1
ATOM 4808 C CA . GLY A 1 624 ? -18.824 40.977 0.234 1.00 31.03 624 GLY A CA 1
ATOM 4809 C C . GLY A 1 624 ? -20.109 41.380 -0.493 1.00 31.03 624 GLY A C 1
ATOM 4810 O O . GLY A 1 624 ? -20.892 42.207 -0.038 1.00 31.03 624 GLY A O 1
ATOM 4811 N N . GLN A 1 625 ? -20.322 40.682 -1.612 1.00 26.44 625 GLN A N 1
ATOM 4812 C CA . GLN A 1 625 ? -21.602 40.406 -2.272 1.00 26.44 625 GLN A CA 1
ATOM 4813 C C . GLN A 1 625 ? -21.498 39.052 -3.016 1.00 26.44 625 GLN A C 1
ATOM 4815 O O . GLN A 1 625 ? -20.391 38.660 -3.395 1.00 26.44 625 GLN A O 1
ATOM 4820 N N . PRO A 1 626 ? -22.609 38.308 -3.180 1.00 31.70 626 PRO A N 1
ATOM 4821 C CA . PRO A 1 626 ? -22.600 36.911 -3.609 1.00 31.70 626 PRO A CA 1
ATOM 4822 C C . PRO A 1 626 ? -22.453 36.774 -5.132 1.00 31.70 626 PRO A C 1
ATOM 4824 O O . PRO A 1 626 ? -23.131 37.452 -5.900 1.00 31.70 626 PRO A O 1
ATOM 4827 N N . SER A 1 627 ? -21.585 35.865 -5.572 1.00 32.41 627 SER A N 1
ATOM 4828 C CA . SER A 1 627 ? -21.382 35.531 -6.984 1.00 32.41 627 SER A CA 1
ATOM 4829 C C . SER A 1 627 ? -22.501 34.623 -7.506 1.00 32.41 627 SER A C 1
ATOM 4831 O O . SER A 1 627 ? -22.675 33.509 -7.012 1.00 32.41 627 SER A O 1
ATOM 4833 N N . GLN A 1 628 ? -23.231 35.091 -8.521 1.00 28.97 628 GLN A N 1
ATOM 4834 C CA . GLN A 1 628 ? -24.110 34.265 -9.352 1.00 28.97 628 GLN A CA 1
ATOM 4835 C C . GLN A 1 628 ? -23.294 33.265 -10.200 1.00 28.97 628 GLN A C 1
ATOM 4837 O O . GLN A 1 628 ? -22.151 33.564 -10.557 1.00 28.97 628 GLN A O 1
ATOM 4842 N N . PRO A 1 629 ? -23.855 32.087 -10.533 1.00 30.97 629 PRO A N 1
ATOM 4843 C CA . PRO A 1 629 ? -23.164 31.070 -11.318 1.00 30.97 629 PRO A CA 1
ATOM 4844 C C . PRO A 1 629 ? -23.083 31.457 -12.802 1.00 30.97 629 PRO A C 1
ATOM 4846 O O . PRO A 1 629 ? -24.073 31.853 -13.414 1.00 30.97 629 PRO A O 1
ATOM 4849 N N . VAL A 1 630 ? -21.891 31.311 -13.380 1.00 33.41 630 VAL A N 1
ATOM 4850 C CA . VAL A 1 630 ? -21.636 31.436 -14.823 1.00 33.41 630 VAL A CA 1
ATOM 4851 C C . VAL A 1 630 ? -22.150 30.166 -15.525 1.00 33.41 630 VAL A C 1
ATOM 4853 O O . VAL A 1 630 ? -21.860 29.070 -15.039 1.00 33.41 630 VAL A O 1
ATOM 4856 N N . PRO A 1 631 ? -22.907 30.266 -16.634 1.00 29.42 631 PRO A N 1
ATOM 4857 C CA . PRO A 1 631 ? -23.442 29.101 -17.333 1.00 29.42 631 PRO A CA 1
ATOM 4858 C C . PRO A 1 631 ? -22.348 28.333 -18.087 1.00 29.42 631 PRO A C 1
ATOM 4860 O O . PRO A 1 631 ? -21.413 28.916 -18.636 1.00 29.42 631 PRO A O 1
ATOM 4863 N N . ALA A 1 632 ? -22.494 27.008 -18.109 1.00 30.28 632 ALA A N 1
ATOM 4864 C CA . ALA A 1 632 ? -21.674 26.096 -18.891 1.00 30.28 632 ALA A CA 1
ATOM 4865 C C . ALA A 1 632 ? -21.851 26.374 -20.392 1.00 30.28 632 ALA A C 1
ATOM 4867 O O . ALA A 1 632 ? -22.974 26.431 -20.888 1.00 30.28 632 ALA A O 1
ATOM 4868 N N . GLY A 1 633 ? -20.736 26.557 -21.099 1.00 27.05 633 GLY A N 1
ATOM 4869 C CA . GLY A 1 633 ? -20.715 26.653 -22.552 1.00 27.05 633 GLY A CA 1
ATOM 4870 C C . GLY A 1 633 ? -20.983 25.293 -23.191 1.00 27.05 633 GLY A C 1
ATOM 4871 O O . GLY A 1 633 ? -20.297 24.315 -22.895 1.00 27.05 633 GLY A O 1
ATOM 4872 N N . ASP A 1 634 ? -21.975 25.272 -24.076 1.00 26.23 634 ASP A N 1
ATOM 4873 C CA . ASP A 1 634 ? -22.278 24.195 -25.011 1.00 26.23 634 ASP A CA 1
ATOM 4874 C C . ASP A 1 634 ? -21.069 23.885 -25.909 1.00 26.23 634 ASP A C 1
ATOM 4876 O O . ASP A 1 634 ? -20.646 24.712 -26.720 1.00 26.23 634 ASP A O 1
ATOM 4880 N N . LEU A 1 635 ? -20.551 22.657 -25.827 1.00 28.84 635 LEU A N 1
ATOM 4881 C CA . LEU A 1 635 ? -19.809 22.040 -26.925 1.00 28.84 635 LEU A CA 1
ATOM 4882 C C . LEU A 1 635 ? -20.811 21.265 -27.781 1.00 28.84 635 LEU A C 1
ATOM 4884 O O . LEU A 1 635 ? -21.144 20.111 -27.512 1.00 28.84 635 LEU A O 1
ATOM 4888 N N . GLY A 1 636 ? -21.315 21.947 -28.808 1.00 25.67 636 GLY A N 1
ATOM 4889 C CA . GLY A 1 636 ? -22.161 21.363 -29.837 1.00 25.67 636 GLY A CA 1
ATOM 4890 C C . GLY A 1 636 ? -21.396 20.344 -30.681 1.00 25.67 636 GLY A C 1
ATOM 4891 O O . GLY A 1 636 ? -20.471 20.693 -31.411 1.00 25.67 636 GLY A O 1
ATOM 4892 N N . PHE A 1 637 ? -21.834 19.085 -30.638 1.00 27.17 637 PHE A N 1
ATOM 4893 C CA . PHE A 1 637 ? -21.588 18.134 -31.718 1.00 27.17 637 PHE A CA 1
ATOM 4894 C C . PHE A 1 637 ? -22.590 18.410 -32.843 1.00 27.17 637 PHE A C 1
ATOM 4896 O O . PHE A 1 637 ? -23.798 18.217 -32.695 1.00 27.17 637 PHE A O 1
ATOM 4903 N N . GLY A 1 638 ? -22.071 18.906 -33.965 1.00 27.05 638 GLY A N 1
ATOM 4904 C CA . GLY A 1 638 ? -22.837 19.200 -35.167 1.00 27.05 638 GLY A CA 1
ATOM 4905 C C . GLY A 1 638 ? -23.443 17.945 -35.794 1.00 27.05 638 GLY A C 1
ATOM 4906 O O . GLY A 1 638 ? -22.749 16.977 -36.096 1.00 27.05 638 GLY A O 1
ATOM 4907 N N . ARG A 1 639 ? -24.755 18.001 -36.044 1.00 26.38 639 ARG A N 1
ATOM 4908 C CA . ARG A 1 639 ? -25.419 17.214 -37.087 1.00 26.38 639 ARG A CA 1
ATOM 4909 C C . ARG A 1 639 ? -24.995 17.755 -38.452 1.00 26.38 639 ARG A C 1
ATOM 4911 O O . ARG A 1 639 ? -25.151 18.947 -38.699 1.00 26.38 639 ARG A O 1
ATOM 4918 N N . ILE A 1 640 ? -24.588 16.869 -39.355 1.00 28.33 640 ILE A N 1
ATOM 4919 C CA . ILE A 1 640 ? -24.611 17.118 -40.800 1.00 28.33 640 ILE A CA 1
ATOM 4920 C C . ILE A 1 640 ? -25.551 16.081 -41.425 1.00 28.33 640 ILE A C 1
ATOM 4922 O O . ILE A 1 640 ? -25.356 14.877 -41.281 1.00 28.33 640 ILE A O 1
ATOM 4926 N N . GLN A 1 641 ? -26.608 16.578 -42.071 1.00 27.50 641 GLN A N 1
ATOM 4927 C CA . GLN A 1 641 ? -27.438 15.861 -43.040 1.00 27.50 641 GLN A CA 1
ATOM 4928 C C . GLN A 1 641 ? -26.823 16.002 -44.442 1.00 27.50 641 GLN A C 1
ATOM 4930 O O . GLN A 1 641 ? -26.316 17.073 -44.766 1.00 27.50 641 GLN A O 1
ATOM 4935 N N . GLY A 1 642 ? -26.988 14.980 -45.292 1.00 26.31 642 GLY A N 1
ATOM 4936 C CA . GLY A 1 642 ? -26.954 15.114 -46.759 1.00 26.31 642 GLY A CA 1
ATOM 4937 C C . GLY A 1 642 ? -26.249 13.967 -47.497 1.00 26.31 642 GLY A C 1
ATOM 4938 O O . GLY A 1 642 ? -25.033 13.868 -47.422 1.00 26.31 642 GLY A O 1
ATOM 4939 N N . GLY A 1 643 ? -27.016 13.118 -48.202 1.00 24.75 643 GLY A N 1
ATOM 4940 C CA . GLY A 1 643 ? -26.538 12.053 -49.117 1.00 24.75 643 GLY A CA 1
ATOM 4941 C C . GLY A 1 643 ? -25.960 12.582 -50.453 1.00 24.75 643 GLY A C 1
ATOM 4942 O O . GLY A 1 643 ? -25.628 13.765 -50.485 1.00 24.75 643 GLY A O 1
ATOM 4943 N N . PRO A 1 644 ? -25.873 11.802 -51.570 1.00 42.28 644 PRO A N 1
ATOM 4944 C CA . PRO A 1 644 ? -26.756 10.683 -51.951 1.00 42.28 644 PRO A CA 1
ATOM 4945 C C . PRO A 1 644 ? -26.105 9.428 -52.615 1.00 42.28 644 PRO A C 1
ATOM 4947 O O . PRO A 1 644 ? -24.953 9.428 -53.024 1.00 42.28 644 PRO A O 1
ATOM 4950 N N . ALA A 1 645 ? -26.945 8.390 -52.756 1.00 27.17 645 ALA A N 1
ATOM 4951 C CA . ALA A 1 645 ? -27.080 7.419 -53.860 1.00 27.17 645 ALA A CA 1
ATOM 4952 C C . ALA A 1 645 ? -25.879 6.596 -54.392 1.00 27.17 645 ALA A C 1
ATOM 4954 O O . ALA A 1 645 ? -25.015 7.110 -55.091 1.00 27.17 645 ALA A O 1
ATOM 4955 N N . ALA A 1 646 ? -25.995 5.264 -54.281 1.00 27.92 646 ALA A N 1
ATOM 4956 C CA . ALA A 1 646 ? -25.714 4.328 -55.377 1.00 27.92 646 ALA A CA 1
ATOM 4957 C C . ALA A 1 646 ? -26.486 3.010 -55.172 1.00 27.92 646 ALA A C 1
ATOM 4959 O O . ALA A 1 646 ? -26.680 2.550 -54.050 1.00 27.92 646 ALA A O 1
ATOM 4960 N N . ALA A 1 647 ? -26.980 2.470 -56.282 1.00 28.17 647 ALA A N 1
ATOM 4961 C CA . ALA A 1 647 ? -27.964 1.403 -56.403 1.00 28.17 647 ALA A CA 1
ATOM 4962 C C . ALA A 1 647 ? -27.348 -0.001 -56.576 1.00 28.17 647 ALA A C 1
ATOM 4964 O O . ALA A 1 647 ? -26.175 -0.136 -56.909 1.00 28.17 647 ALA A O 1
ATOM 4965 N N . GLY A 1 648 ? -28.208 -1.020 -56.450 1.00 27.02 648 GLY A N 1
ATOM 4966 C CA . GLY A 1 648 ? -27.974 -2.432 -56.792 1.00 27.02 648 GLY A CA 1
ATOM 4967 C C . GLY A 1 648 ? -28.181 -3.312 -55.557 1.00 27.02 648 GLY A C 1
ATOM 4968 O O . GLY A 1 648 ? -27.456 -3.168 -54.588 1.00 27.02 648 GLY A O 1
ATOM 4969 N N . GLY A 1 649 ? -29.177 -4.185 -55.436 1.00 27.12 649 GLY A N 1
ATOM 4970 C CA . GLY A 1 649 ? -29.927 -4.959 -56.421 1.00 27.12 649 GLY A CA 1
ATOM 4971 C C . GLY A 1 649 ? -29.837 -6.422 -55.966 1.00 27.12 649 GLY A C 1
ATOM 4972 O O . GLY A 1 649 ? -28.730 -6.907 -55.762 1.00 27.12 649 GLY A O 1
ATOM 4973 N N . GLY A 1 650 ? -30.965 -7.108 -55.764 1.00 27.25 650 GLY A N 1
ATOM 4974 C CA . GLY A 1 650 ? -30.965 -8.549 -55.478 1.00 27.25 650 GLY A CA 1
ATOM 4975 C C . GLY A 1 650 ? -32.028 -8.997 -54.483 1.00 27.25 650 GLY A C 1
ATOM 4976 O O . GLY A 1 650 ? -31.880 -8.844 -53.277 1.00 27.25 650 GLY A O 1
ATOM 4977 N N . GLU A 1 651 ? -33.103 -9.544 -55.029 1.00 29.94 651 GLU A N 1
ATOM 4978 C CA . GLU A 1 651 ? -34.283 -10.094 -54.372 1.00 29.94 651 GLU A CA 1
ATOM 4979 C C . GLU A 1 651 ? -33.979 -11.325 -53.499 1.00 29.94 651 GLU A C 1
ATOM 4981 O O . GLU A 1 651 ? -33.192 -12.183 -53.881 1.00 29.94 651 GLU A O 1
ATOM 4986 N N . HIS A 1 652 ? -34.710 -11.486 -52.390 1.00 30.05 652 HIS A N 1
ATOM 4987 C CA . HIS A 1 652 ? -35.393 -12.752 -52.098 1.00 30.05 652 HIS A CA 1
ATOM 4988 C C . HIS A 1 652 ? -36.565 -12.537 -51.131 1.00 30.05 652 HIS A C 1
ATOM 4990 O O . HIS A 1 652 ? -36.435 -11.992 -50.037 1.00 30.05 652 HIS A O 1
ATOM 4996 N N . ALA A 1 653 ? -37.741 -12.956 -51.592 1.00 31.03 653 ALA A N 1
ATOM 4997 C CA . ALA A 1 653 ? -39.017 -12.904 -50.901 1.00 31.03 653 ALA A CA 1
ATOM 4998 C C . ALA A 1 653 ? -39.160 -14.010 -49.837 1.00 31.03 653 ALA A C 1
ATOM 5000 O O . ALA A 1 653 ? -38.708 -15.133 -50.043 1.00 31.03 653 ALA A O 1
ATOM 5001 N N . GLY A 1 654 ? -39.880 -13.712 -48.747 1.00 28.22 654 GLY A N 1
ATOM 5002 C CA . GLY A 1 654 ? -40.266 -14.707 -47.739 1.00 28.22 654 GLY A CA 1
ATOM 5003 C C . GLY A 1 654 ? -40.998 -14.144 -46.513 1.00 28.22 654 GLY A C 1
ATOM 5004 O O . GLY A 1 654 ? -40.421 -14.045 -45.440 1.00 28.22 654 GLY A O 1
ATOM 5005 N N . ARG A 1 655 ? -42.276 -13.768 -46.691 1.00 30.45 655 ARG A N 1
ATOM 5006 C CA . ARG A 1 655 ? -43.330 -13.548 -45.661 1.00 30.45 655 ARG A CA 1
ATOM 5007 C C . ARG A 1 655 ? -43.266 -14.616 -44.531 1.00 30.45 655 ARG A C 1
ATOM 5009 O O . ARG A 1 655 ? -42.895 -15.741 -44.817 1.00 30.45 655 ARG A O 1
ATOM 5016 N N . VAL A 1 656 ? -43.643 -14.427 -43.259 1.00 28.55 656 VAL A N 1
ATOM 5017 C CA . VAL A 1 656 ? -44.887 -13.920 -42.634 1.00 28.55 656 VAL A CA 1
ATOM 5018 C C . VAL A 1 656 ? -44.591 -13.623 -41.146 1.00 28.55 656 VAL A C 1
ATOM 5020 O O . VAL A 1 656 ? -43.704 -14.210 -40.536 1.00 28.55 656 VAL A O 1
ATOM 5023 N N . ARG A 1 657 ? -45.371 -12.710 -40.564 1.00 27.84 657 ARG A N 1
ATOM 5024 C CA . ARG A 1 657 ? -45.282 -12.142 -39.215 1.00 27.84 657 ARG A CA 1
ATOM 5025 C C . ARG A 1 657 ? -46.351 -12.764 -38.279 1.00 27.84 657 ARG A C 1
ATOM 5027 O O . ARG A 1 657 ? -47.454 -13.028 -38.739 1.00 27.84 657 ARG A O 1
ATOM 5034 N N . VAL A 1 658 ? -46.055 -12.775 -36.970 1.00 29.66 658 VAL A N 1
ATOM 5035 C CA . VAL A 1 658 ? -46.975 -12.749 -35.794 1.00 29.66 658 VAL A CA 1
ATOM 5036 C C . VAL A 1 658 ? -47.586 -14.068 -35.276 1.00 29.66 658 VAL A C 1
ATOM 5038 O O . VAL A 1 658 ? -48.315 -14.747 -35.985 1.00 29.66 658 VAL A O 1
ATOM 5041 N N . GLY A 1 659 ? -47.445 -14.306 -33.959 1.00 26.70 659 GLY A N 1
ATOM 5042 C CA . GLY A 1 659 ? -48.428 -15.065 -33.165 1.00 26.70 659 GLY A CA 1
ATOM 5043 C C . GLY A 1 659 ? -47.942 -15.587 -31.802 1.00 26.70 659 GLY A C 1
ATOM 5044 O O . GLY A 1 659 ? -47.111 -16.477 -31.757 1.00 26.70 659 GLY A O 1
ATOM 5045 N N . ARG A 1 660 ? -48.483 -15.034 -30.705 1.00 35.97 660 ARG A N 1
ATOM 5046 C CA . ARG A 1 660 ? -48.327 -15.387 -29.266 1.00 35.97 660 ARG A CA 1
ATOM 5047 C C . ARG A 1 660 ? -48.392 -16.893 -28.914 1.00 35.97 660 ARG A C 1
ATOM 5049 O O . ARG A 1 660 ? -49.102 -17.621 -29.598 1.00 35.97 660 ARG A O 1
ATOM 5056 N N . PRO A 1 661 ? -47.944 -17.272 -27.694 1.00 33.44 661 PRO A N 1
ATOM 5057 C CA . PRO A 1 661 ? -48.590 -18.338 -26.930 1.00 33.44 661 PRO A CA 1
ATOM 5058 C C . PRO A 1 661 ? -49.128 -17.848 -25.564 1.00 33.44 661 PRO A C 1
ATOM 5060 O O . PRO A 1 661 ? -48.387 -17.401 -24.696 1.00 33.44 661 PRO A O 1
ATOM 5063 N N . GLY A 1 662 ? -50.444 -17.954 -25.373 1.00 35.75 662 GLY A N 1
ATOM 5064 C CA . GLY A 1 662 ? -51.024 -18.620 -24.190 1.00 35.75 662 GLY A CA 1
ATOM 5065 C C . GLY A 1 662 ? -51.605 -19.964 -24.679 1.00 35.75 662 GLY A C 1
ATOM 5066 O O . GLY A 1 662 ? -51.588 -20.149 -25.898 1.00 35.75 662 GLY A O 1
ATOM 5067 N N . PRO A 1 663 ? -52.149 -20.888 -23.856 1.00 47.09 663 PRO A N 1
ATOM 5068 C CA . PRO A 1 663 ? -52.702 -20.717 -22.505 1.00 47.09 663 PRO A CA 1
ATOM 5069 C C . PRO A 1 663 ? -52.348 -21.870 -21.520 1.00 47.09 663 PRO A C 1
ATOM 5071 O O . PRO A 1 663 ? -51.740 -22.869 -21.891 1.00 47.09 663 PRO A O 1
ATOM 5074 N N . GLN A 1 664 ? -52.798 -21.778 -20.265 1.00 31.91 664 GLN A N 1
ATOM 5075 C CA . GLN A 1 664 ? -53.110 -22.961 -19.453 1.00 31.91 664 GLN A CA 1
ATOM 5076 C C . GLN A 1 664 ? -54.599 -22.933 -19.128 1.00 31.91 664 GLN A C 1
ATOM 5078 O O . GLN A 1 664 ? -55.120 -21.940 -18.624 1.00 31.91 664 GLN A O 1
ATOM 5083 N N . GLY A 1 665 ? -55.275 -24.028 -19.448 1.00 32.50 665 GLY A N 1
ATOM 5084 C CA . GLY A 1 665 ? -56.655 -24.279 -19.083 1.00 32.50 665 GLY A CA 1
ATOM 5085 C C . GLY A 1 665 ? -56.862 -25.776 -18.909 1.00 32.50 665 GLY A C 1
ATOM 5086 O O . GLY A 1 665 ? -56.272 -26.583 -19.619 1.00 32.50 665 GLY A O 1
ATOM 5087 N N . THR A 1 666 ? -57.691 -26.129 -17.942 1.00 39.62 666 THR A N 1
ATOM 5088 C CA . THR A 1 666 ? -58.477 -27.368 -17.840 1.00 39.62 666 THR A CA 1
ATOM 5089 C C . THR A 1 666 ? -59.551 -27.106 -16.769 1.00 39.62 666 THR A C 1
ATOM 5091 O O . THR A 1 666 ? -59.380 -26.153 -16.002 1.00 39.62 666 THR A O 1
ATOM 5094 N N . PRO A 1 667 ? -60.646 -27.893 -16.659 1.00 58.91 667 PRO A N 1
ATOM 5095 C CA . PRO A 1 667 ? -60.880 -29.214 -17.268 1.00 58.91 667 PRO A CA 1
ATOM 5096 C C . PRO A 1 667 ? -62.290 -29.432 -17.871 1.00 58.91 667 PRO A C 1
ATOM 5098 O O . PRO A 1 667 ? -63.236 -28.725 -17.532 1.00 58.91 667 PRO A O 1
ATOM 5101 N N . ARG A 1 668 ? -62.463 -30.502 -18.669 1.00 33.59 668 ARG A N 1
ATOM 5102 C CA . ARG A 1 668 ? -63.392 -31.624 -18.381 1.00 33.59 668 ARG A CA 1
ATOM 5103 C C . ARG A 1 668 ? -63.519 -32.628 -19.544 1.00 33.59 668 ARG A C 1
ATOM 5105 O O . ARG A 1 668 ? -63.822 -32.225 -20.660 1.00 33.59 668 ARG A O 1
ATOM 5112 N N . ARG A 1 669 ? -63.478 -33.900 -19.119 1.00 32.81 669 ARG A N 1
ATOM 5113 C CA . ARG A 1 669 ? -63.792 -35.192 -19.763 1.00 32.81 669 ARG A CA 1
ATOM 5114 C C . ARG A 1 669 ? -62.768 -35.790 -20.712 1.00 32.81 669 ARG A C 1
ATOM 5116 O O . ARG A 1 669 ? -62.438 -35.149 -21.725 1.00 32.81 669 ARG A O 1
#

InterPro domains:
  IPR011545 DEAD/DEAH-box helicase domain [PF00270] (307-462)
  IPR012340 Nucleic acid-binding, OB-fold [G3DSA:2.40.50.140] (53-139)
  IPR012340 Nucleic acid-binding, OB-fold [SSF50249] (11-198)
  IPR014001 Helicase superfamily 1/2, ATP-binding domain [PS51192] (300-475)
  IPR014001 Helicase superfamily 1/2, ATP-binding domain [SM00487] (282-486)
  IPR027417 P-loop containing nucleoside triphosphate hydrolase [G3DSA:3.40.50.300] (269-483)
  IPR027417 P-loop containing nucleoside triphosphate hydrolase [SSF52540] (202-479)
  IPR033454 RecG, wedge domain [PF17191] (11-137)
  IPR047112 ATP-dependent DNA helicase RecG/Transcription-repair-coupling factor [PTHR47964] (12-529)

Organism: NCBI:txid1858794

Secondary structure (DSSP, 8-state):
-B-TTSBTHHHH-HHHHHHHHHHH---BHHHHHTS--SEEEETT----TTPPPPPTT-EEEEEEEEEEEEEEE-SSSS-EEEEEEES-GGG-EEEEES--TTGGGTS-TT-EEEEEEEEEEETTEEEEES-EEEESS-TTS--B-HHHHHHHHHGGGS-TTHHHHHTT-SEEEE---BTTB-HHHHHHHHHHHHHHBPPPPPSS-HHHHHHHTPPPHHHHHHHHHH--SHHHHHHHHHHHHHHHHHHHHHHHHHHHHHHHTSPP------TTSHHHHHHHH-SSPPPHHHHHHHHHHHHHHTSSS--EEEEEE-TTSSHHHHHHHHHHHHHHTT-EEEEE-SSHHHHHHHHHHHHHHHGGGGBTTSTT--TT--EEEEE-TTS-HHHHHHHHHHHHTT-EEEEEESGGGGSTT---SSEEEEEEESGGGS-HHHHHHHHTTSPTT---EEEEEESS---HHHHHHHHTTSEEEEE-PPPTTPPPPP-----TTT-HHHHHHHHHHHHHHHHTT-------PPPPGGGGGSS-SS---------PPP--------------------------------------------------------------------PPPPPPP----PPPPPPPPP-----------------------------------

Foldseek 3Di:
DFEQAAFLCVQLNPVLQVLCCVPPVQTTNVSLLVQFFPDKDFLDDLPDPDDDDDDFFDKDKDKFFFQAWDWDADPPDGFIKIWTWGHDDLQIEIEIGRPCPPVSVPNHGRWIKMWIATWDDDPNHTYGYPTWMWTLPDPPQTDTPPVVRVVVVVCVVPPPVVVNVVSVQRMAGAGDADPSGGRVSSLVSNVSSLVPYDDDDAPDDPVRCVVVVADGQNQLSCCSRPNSDPVSVVSSVVNVVVVVVVVLVVVLVVVLVVQQPFWAQAQADDCPALLVVLQVQAPDHQDPLLVVLLVVLNVQSNDRGAAFAEEEEAVQLCPLNSVLSSLRSCVRVLAAEEEADADLVVLVVSLVVSCVSSPLLQQDPHVSHDVNHAHEEEFEPPDDPVNNVVSLVCQCVSRHRYYGYYCRCLDPSRAGVAHAAYEYEACPNPAPVSVVSNQVSHDPRYGHHYYYYHNDDDPVVCCSNRVVNHHYRYSYDHDPPDDDDDDDDDDCVVCVVVVVVVVVVQVVCVVVVHDDDDDDPDDDPVVVPPPPPDDDDDDDDDDDDDDDDDDDDDDDDYDDDDDDDDDDDDDDDDDDDDDDDDDDDDDDDDDDDDDDDDDDDDDDDDDDDDDDDDDDDDDDDDDDDDDDDDDDDDPDDDDDDDDDDDDDDDDDDDDDDDDDDDDDDDDDD

Radius of gyration: 38.65 Å; chains: 1; bounding box: 118×90×111 Å

pLDDT: mean 70.5, std 25.61, range [22.28, 97.44]

Sequence (669 aa):
MVGLGDRLDYVVGARSADRLNEVFGIRTVDDLLRHYPRSYVEGATVRGADDERPPAGEHITIVDTITNAVMRDMTKRKGQYLVITVGSGRNKVTATFFNAKGLKYKLTRDTKVMLSGEVGFFRGAMQLTHPDFLILDSGPKNFGSDALRNIAEASQAISGEVLQSEFERSCYPIYPASTKLQSWDIFACVRQVLEVLDPVPDPLPEAFRAEHGLIGEQEALRAIHLAESEAERQRARDRLTFDEAVGLQWALVGRRHGELARSGPAAPHRSDALAGQLLRQLPFELTDGQRAVLEVLHREIGATRPMNRLLQGEVGSGKTIAAVAAMLQMVDAGYQCALLAPTEVLAAQHVRSIRDVLGPLAMGGQLGGADDGIQVALLTGSLSPAQKKQVRAEITSGQAGIVVGTHALLQDAVEFHRLGMVVVDEQHRFGVEQRDQLRAKAPDGITPHLLVMTATPIPRTVALTVYGDLETSTLRELPRGRQPITTNTIFVKDKPAWLDRAWQRIREEVAAGRQAYVVAPRIDDTDSAEEEGQTLGHRRRAVRPAGLGRAGRVAAGPDARTAVRRAEGRRHGGVSGRRHRCAGLHHGDRGRCRRAQRHRHGGDRRRPVRRQPVAPVAWPDRAGQPSQPVPAGDLGFGRIQGGPAAAGGGEHAGRVRVGRPGPQGTPRR